Protein AF-A0A2E0L0W8-F1 (afdb_monomer_lite)

Foldseek 3Di:
DLLVVLLVLLVVLLQLLLVLQLFLLCLVPVDLASSVVVSCVLLVLQLVLQVVQLVVLCVVVVWDWDFAPDDDDRDQFSDDPSPRTDTDPPDDLVSLLCSLCRLVVVLLVLLLCLCCPQQNVVVLVVQCVVPDPVSNVVSVVSSVPGPCSVVSLSSNQSNSSRSRGDPVSNPSVVVVVVVVVVVLVVCVVVVVNPVCCCVVPVVVVVVVSVSSSVSSVVNSVSSVVSSVVSVVSLVVSCVVVVWGWDDDPRGTDTDHNVNVVVVVVVVVVVVVVVVVVVVVVVVPPDPDPVPDPDPDPPDPDDDDDDDDDDDDDDPDDDDDDDDDDDDPDDDDDDDDPDDDDDDDDDDDDDDDDDDDDDDDDDDDDDDDDDDDDDDDDDDDDDDDDDDDPDDDDDDDDDD

pLDDT: mean 73.5, std 17.94, range [35.69, 95.56]

Secondary structure (DSSP, 8-state):
-HHHHHHHHHHHHHHHHHHHHHHHHHHHH--HHHHHHHHHHHHHHHHHHHHHHHHHHHHHTT--EEE--PPPPPPSB------SEEEPTT--HHHHHHHHHHHHHHHHHHHHHIIIIIS-HHHHHHHHTT--HHHHHHHHHHHHHSTTHHHHHHHHHHHHHHSPPPTTTTHHHHHHHHHHHHHHHHHHHTT-HHHHHIIIIIHHHHHHHHHHHHHHHHHHHHHHHHHHHHHHHHHHHHHHH--EEEEETTEEEEE-HHHHHHHHHHHHHHHHHHHHHHHHHHHTS---GGGS----PPPTT------------PPPPPPPP---------PPPP--------------PPPP-PPPP------------------------------------------

Structure (mmCIF, N/CA/C/O backbone):
data_AF-A0A2E0L0W8-F1
#
_entry.id   AF-A0A2E0L0W8-F1
#
loop_
_atom_site.group_PDB
_atom_site.id
_atom_site.type_symbol
_atom_site.label_atom_id
_atom_site.label_alt_id
_atom_site.label_comp_id
_atom_site.label_asym_id
_atom_site.label_entity_id
_atom_site.label_seq_id
_atom_site.pdbx_PDB_ins_code
_atom_site.Cartn_x
_atom_site.Cartn_y
_atom_site.Cartn_z
_atom_site.occupancy
_atom_site.B_iso_or_equiv
_atom_site.auth_seq_id
_atom_site.auth_comp_id
_atom_site.auth_asym_id
_atom_site.auth_atom_id
_atom_site.pdbx_PDB_model_num
ATOM 1 N N . MET A 1 1 ? -4.298 -7.261 -17.933 1.00 74.00 1 MET A N 1
ATOM 2 C CA . MET A 1 1 ? -5.617 -7.454 -17.288 1.00 74.00 1 MET A CA 1
ATOM 3 C C . MET A 1 1 ? -5.470 -7.861 -15.824 1.00 74.00 1 MET A C 1
ATOM 5 O O . MET A 1 1 ? -5.896 -7.091 -14.978 1.00 74.00 1 MET A O 1
ATOM 9 N N . LEU A 1 2 ? -4.801 -8.979 -15.508 1.00 85.62 2 LEU A N 1
ATOM 10 C CA . LEU A 1 2 ? -4.651 -9.480 -14.129 1.00 85.62 2 LEU A CA 1
ATOM 11 C C . LEU A 1 2 ? -4.026 -8.459 -13.157 1.00 85.62 2 LEU A C 1
ATOM 13 O O . LEU A 1 2 ? -4.638 -8.133 -12.148 1.00 85.62 2 LEU A O 1
ATOM 17 N N . VAL A 1 3 ? -2.862 -7.891 -13.491 1.00 84.25 3 VAL A N 1
ATOM 18 C CA . VAL A 1 3 ? -2.170 -6.899 -12.637 1.00 84.25 3 VAL A CA 1
ATOM 19 C C . VAL A 1 3 ? -3.021 -5.651 -12.382 1.00 84.25 3 VAL A C 1
ATOM 21 O O . VAL A 1 3 ? -3.046 -5.145 -11.267 1.00 84.25 3 VAL A O 1
ATOM 24 N N . GLY A 1 4 ? -3.761 -5.178 -13.390 1.00 83.94 4 GLY A N 1
ATOM 25 C CA . GLY A 1 4 ? -4.666 -4.036 -13.232 1.00 83.94 4 GLY A CA 1
ATOM 26 C C . GLY A 1 4 ? -5.819 -4.336 -12.272 1.00 83.94 4 GLY A C 1
ATOM 27 O O . GLY A 1 4 ? -6.148 -3.501 -11.439 1.00 83.94 4 GLY A O 1
ATOM 28 N N . GLY A 1 5 ? -6.384 -5.547 -12.340 1.00 87.06 5 GLY A N 1
ATOM 29 C CA . GLY A 1 5 ? -7.392 -6.007 -11.382 1.00 87.06 5 GLY A CA 1
ATOM 30 C C . GLY A 1 5 ? -6.843 -6.114 -9.957 1.00 87.06 5 GLY A C 1
ATOM 31 O O . GLY A 1 5 ? -7.474 -5.614 -9.030 1.00 87.06 5 GLY A O 1
ATOM 32 N N . LEU A 1 6 ? -5.644 -6.688 -9.791 1.00 88.00 6 LEU A N 1
ATOM 33 C CA . LEU A 1 6 ? -4.958 -6.746 -8.493 1.00 88.00 6 LEU A CA 1
ATOM 34 C C . LEU A 1 6 ? -4.696 -5.348 -7.930 1.00 88.00 6 LEU A C 1
ATOM 36 O O . LEU A 1 6 ? -4.941 -5.122 -6.755 1.00 88.00 6 LEU A O 1
ATOM 40 N N . PHE A 1 7 ? -4.258 -4.404 -8.762 1.00 86.81 7 PHE A N 1
ATOM 41 C CA . PHE A 1 7 ? -4.004 -3.029 -8.335 1.00 86.81 7 PHE A CA 1
ATOM 42 C C . PHE A 1 7 ? -5.275 -2.330 -7.829 1.00 86.81 7 PHE A C 1
ATOM 44 O O . PHE A 1 7 ? -5.246 -1.656 -6.802 1.00 86.81 7 PHE A O 1
ATOM 51 N N . VAL A 1 8 ? -6.408 -2.511 -8.517 1.00 87.75 8 VAL A N 1
ATOM 52 C CA . VAL A 1 8 ? -7.703 -1.965 -8.069 1.00 87.75 8 VAL A CA 1
ATOM 53 C C . VAL A 1 8 ? -8.144 -2.604 -6.754 1.00 87.75 8 VAL A C 1
ATOM 55 O O . VAL A 1 8 ? -8.598 -1.895 -5.858 1.00 87.75 8 VAL A O 1
ATOM 58 N N . LEU A 1 9 ? -7.989 -3.925 -6.625 1.00 89.19 9 LEU A N 1
ATOM 59 C CA . LEU A 1 9 ? -8.314 -4.644 -5.395 1.00 89.19 9 LEU A CA 1
ATOM 60 C C . LEU A 1 9 ? -7.460 -4.160 -4.219 1.00 89.19 9 LEU A C 1
ATOM 62 O O . LEU A 1 9 ? -8.000 -3.876 -3.155 1.00 89.19 9 LEU A O 1
ATOM 66 N N . LEU A 1 10 ? -6.152 -4.024 -4.432 1.00 88.12 10 LEU A N 1
ATOM 67 C CA . LEU A 1 10 ? -5.211 -3.533 -3.432 1.00 88.12 10 LEU A CA 1
ATOM 68 C C . LEU A 1 10 ? -5.619 -2.129 -2.967 1.00 88.12 10 LEU A C 1
ATOM 70 O O . LEU A 1 10 ? -5.811 -1.908 -1.780 1.00 88.12 10 LEU A O 1
ATOM 74 N N . ARG A 1 11 ? -5.897 -1.212 -3.899 1.00 86.62 11 ARG A N 1
ATOM 75 C CA . ARG A 1 11 ? -6.363 0.146 -3.576 1.00 86.62 11 ARG A CA 1
ATOM 76 C C . ARG A 1 11 ? -7.662 0.157 -2.760 1.00 86.62 11 ARG A C 1
ATOM 78 O O . ARG A 1 11 ? -7.851 1.001 -1.887 1.00 86.62 11 ARG A O 1
ATOM 85 N N . GLN A 1 12 ? -8.593 -0.747 -3.062 1.00 87.88 12 GLN A N 1
ATOM 86 C CA . GLN A 1 12 ? -9.833 -0.860 -2.294 1.00 87.88 12 GLN A CA 1
ATOM 87 C C . GLN A 1 12 ? -9.560 -1.337 -0.862 1.00 87.88 12 GLN A C 1
ATOM 89 O O . GLN A 1 12 ? -10.190 -0.846 0.078 1.00 87.88 12 GLN A O 1
ATOM 94 N N . LEU A 1 13 ? -8.629 -2.279 -0.715 1.00 87.62 13 LEU A N 1
ATOM 95 C CA . LEU A 1 13 ? -8.228 -2.853 0.561 1.00 87.62 13 LEU A CA 1
ATOM 96 C C . LEU A 1 13 ? -7.480 -1.834 1.427 1.00 87.62 13 LEU A C 1
ATOM 98 O O . LEU A 1 13 ? -7.837 -1.668 2.587 1.00 87.62 13 LEU A O 1
ATOM 102 N N . GLU A 1 14 ? -6.550 -1.085 0.834 1.00 87.69 14 GLU A N 1
ATOM 103 C CA . GLU A 1 14 ? -5.852 0.060 1.433 1.00 87.69 14 GLU A CA 1
ATOM 104 C C . GLU A 1 14 ? -6.860 1.067 2.016 1.00 87.69 14 GLU A C 1
ATOM 106 O O . GLU A 1 14 ? -6.794 1.433 3.189 1.00 87.69 14 GLU A O 1
ATOM 111 N N . HIS A 1 15 ? -7.877 1.457 1.235 1.00 85.00 15 HIS A N 1
ATOM 112 C CA . HIS A 1 15 ? -8.893 2.401 1.706 1.00 85.00 15 HIS A CA 1
ATOM 113 C C . HIS A 1 15 ? -9.702 1.857 2.894 1.00 85.00 15 HIS A C 1
ATOM 115 O O . HIS A 1 15 ? -9.978 2.588 3.846 1.00 85.00 15 HIS A O 1
ATOM 121 N N . TRP A 1 16 ? -10.081 0.577 2.868 1.00 86.19 16 TRP A N 1
ATOM 122 C CA . TRP A 1 16 ? -10.769 -0.062 3.996 1.00 86.19 16 TRP A CA 1
ATOM 123 C C . TRP A 1 16 ? -9.882 -0.149 5.233 1.00 86.19 16 TRP A C 1
ATOM 125 O O . TRP A 1 16 ? -10.325 0.131 6.344 1.00 86.19 16 TRP A O 1
ATOM 135 N N . LEU A 1 17 ? -8.621 -0.505 5.046 1.00 87.31 17 LEU A N 1
ATOM 136 C CA . LEU A 1 17 ? -7.638 -0.647 6.103 1.00 87.31 17 LEU A CA 1
ATOM 137 C C . LEU A 1 17 ? -7.397 0.689 6.803 1.00 87.31 17 LEU A C 1
ATOM 139 O O . LEU A 1 17 ? -7.498 0.749 8.029 1.00 87.31 17 LEU A O 1
ATOM 143 N N . HIS A 1 18 ? -7.173 1.775 6.060 1.00 87.62 18 HIS A N 1
ATOM 144 C CA . HIS A 1 18 ? -7.014 3.100 6.658 1.00 87.62 18 HIS A CA 1
ATOM 145 C C . HIS A 1 18 ? -8.255 3.519 7.445 1.00 87.62 18 HIS A C 1
ATOM 147 O O . HIS A 1 18 ? -8.127 4.025 8.561 1.00 87.62 18 HIS A O 1
ATOM 153 N N . GLN A 1 19 ? -9.457 3.234 6.932 1.00 85.75 19 GLN A N 1
ATOM 154 C CA . GLN A 1 19 ? -10.695 3.454 7.678 1.00 85.75 19 GLN A CA 1
ATOM 155 C C . GLN A 1 19 ? -10.716 2.660 8.994 1.00 85.75 19 GLN A C 1
ATOM 157 O O . GLN A 1 19 ? -10.996 3.231 10.048 1.00 85.75 19 GLN A O 1
ATOM 162 N N . HIS A 1 20 ? -10.398 1.366 8.967 1.00 87.69 20 HIS A N 1
ATOM 163 C CA . HIS A 1 20 ? -10.379 0.536 10.173 1.00 87.69 20 HIS A CA 1
ATOM 164 C C . HIS A 1 20 ? -9.334 1.008 11.191 1.00 87.69 20 HIS A C 1
ATOM 166 O O . HIS A 1 20 ? -9.660 1.145 12.369 1.00 87.69 20 HIS A O 1
ATOM 172 N N . ILE A 1 21 ? -8.112 1.337 10.761 1.00 87.31 21 ILE A N 1
ATOM 173 C CA . ILE A 1 21 ? -7.077 1.867 11.663 1.00 87.31 21 ILE A CA 1
ATOM 174 C C . ILE A 1 21 ? -7.532 3.186 12.282 1.00 87.31 21 ILE A C 1
ATOM 176 O O . ILE A 1 21 ? -7.414 3.368 13.493 1.00 87.31 21 ILE A O 1
ATOM 180 N N . PHE A 1 22 ? -8.075 4.098 11.474 1.00 86.38 22 PHE A N 1
ATOM 181 C CA . PHE A 1 22 ? -8.499 5.406 11.956 1.00 86.38 22 PHE A CA 1
ATOM 182 C C . PHE A 1 22 ? -9.671 5.297 12.940 1.00 86.38 22 PHE A C 1
ATOM 184 O O . PHE A 1 22 ? -9.671 5.958 13.978 1.00 86.38 22 PHE A O 1
ATOM 191 N N . LYS A 1 23 ? -10.633 4.402 12.680 1.00 85.81 23 LYS A N 1
ATOM 192 C CA . LYS A 1 23 ? -11.693 4.075 13.642 1.00 85.81 23 LYS A CA 1
ATOM 193 C C . LYS A 1 23 ? -11.121 3.533 14.933 1.00 85.81 23 LYS A C 1
ATOM 195 O O . LYS A 1 23 ? -11.434 4.073 15.982 1.00 85.81 23 LYS A O 1
ATOM 200 N N . VAL A 1 24 ? -10.294 2.489 14.878 1.00 87.12 24 VAL A N 1
ATOM 201 C CA . VAL A 1 24 ? -9.717 1.880 16.083 1.00 87.12 24 VAL A CA 1
ATOM 202 C C . VAL A 1 24 ? -8.944 2.931 16.883 1.00 87.12 24 VAL A C 1
ATOM 204 O O . VAL A 1 24 ? -9.160 3.058 18.087 1.00 87.12 24 VAL A O 1
ATOM 207 N N . GLY A 1 25 ? -8.131 3.755 16.218 1.00 85.69 25 GLY A N 1
ATOM 208 C CA . GLY A 1 25 ? -7.411 4.859 16.852 1.00 85.69 25 GLY A CA 1
ATOM 209 C C . GLY A 1 25 ? -8.342 5.876 17.520 1.00 85.69 25 GLY A C 1
ATOM 210 O O . GLY A 1 25 ? -8.100 6.271 18.664 1.00 85.69 25 GLY A O 1
ATOM 211 N N . TRP A 1 26 ? -9.450 6.240 16.871 1.00 86.75 26 TRP A N 1
ATOM 212 C CA . TRP A 1 26 ? -10.446 7.136 17.457 1.00 86.75 26 TRP A CA 1
ATOM 213 C C . TRP A 1 26 ? -11.231 6.486 18.600 1.00 86.75 26 TRP A C 1
ATOM 215 O O . TRP A 1 26 ? -11.469 7.127 19.621 1.00 86.75 26 TRP A O 1
ATOM 225 N N . LEU A 1 27 ? -11.605 5.209 18.492 1.00 85.06 27 LEU A N 1
ATOM 226 C CA . LEU A 1 27 ? -12.305 4.492 19.560 1.00 85.06 27 LEU A CA 1
ATOM 227 C C . LEU A 1 27 ? -11.446 4.393 20.829 1.00 85.06 27 LEU A C 1
ATOM 229 O O . LEU A 1 27 ? -12.002 4.432 21.926 1.00 85.06 27 LEU A O 1
ATOM 233 N N . VAL A 1 28 ? -10.121 4.292 20.680 1.00 85.88 28 VAL A N 1
ATOM 234 C CA . VAL A 1 28 ? -9.168 4.244 21.798 1.00 85.88 28 VAL A CA 1
ATOM 235 C C . VAL A 1 28 ? -8.906 5.633 22.385 1.00 85.88 28 VAL A C 1
ATOM 237 O O . VAL A 1 28 ? -8.895 5.784 23.602 1.00 85.88 28 VAL A O 1
ATOM 240 N N . THR A 1 29 ? -8.693 6.653 21.548 1.00 86.50 29 THR A N 1
ATOM 241 C CA . THR A 1 29 ? -8.237 7.977 22.017 1.00 86.50 29 THR A CA 1
ATOM 242 C C . THR A 1 29 ? -9.359 8.985 22.253 1.00 86.50 29 THR A C 1
ATOM 244 O O . THR A 1 29 ? -9.174 9.927 23.019 1.00 86.50 29 THR A O 1
ATOM 247 N N . LYS A 1 30 ? -10.504 8.827 21.576 1.00 83.44 30 LYS A N 1
ATOM 248 C CA . LYS A 1 30 ? -11.637 9.772 21.540 1.00 83.44 30 LYS A CA 1
ATOM 249 C C . LYS A 1 30 ? -11.269 11.195 21.092 1.00 83.44 30 LYS A C 1
ATOM 251 O O . LYS A 1 30 ? -12.061 12.115 21.265 1.00 83.44 30 LYS A O 1
ATOM 256 N N . SER A 1 31 ? -10.097 11.377 20.481 1.00 83.81 31 SER A N 1
ATOM 257 C CA . SER A 1 31 ? -9.585 12.663 20.002 1.00 83.81 31 SER A CA 1
ATOM 258 C C . SER A 1 31 ? -9.045 12.523 18.583 1.00 83.81 31 SER A C 1
ATOM 260 O O . SER A 1 31 ? -8.205 11.662 18.309 1.00 83.81 31 SER A O 1
ATOM 262 N N . PHE A 1 32 ? -9.495 13.389 17.673 1.00 81.38 32 PHE A N 1
ATOM 263 C CA . PHE A 1 32 ? -9.039 13.395 16.278 1.00 81.38 32 PHE A CA 1
ATOM 264 C C . PHE A 1 32 ? -7.547 13.719 16.149 1.00 81.38 32 PHE A C 1
ATOM 266 O O . PHE A 1 32 ? -6.849 13.105 15.341 1.00 81.38 32 PHE A O 1
ATOM 273 N N . GLN A 1 33 ? -7.030 14.629 16.979 1.00 84.62 33 GLN A N 1
ATOM 274 C CA . GLN A 1 33 ? -5.621 15.018 16.947 1.00 84.62 33 GLN A CA 1
ATOM 275 C C . GLN A 1 33 ? -4.719 13.859 17.384 1.00 84.62 33 GLN A C 1
ATOM 277 O O . GLN A 1 33 ? -3.789 13.491 16.670 1.00 84.62 33 GLN A O 1
ATOM 282 N N . THR A 1 34 ? -5.038 13.213 18.510 1.00 85.56 34 THR A N 1
ATOM 283 C CA . THR A 1 34 ? -4.267 12.067 19.013 1.00 85.56 34 THR A CA 1
ATOM 284 C C . THR A 1 34 ? -4.365 10.867 18.072 1.00 85.56 34 THR A C 1
ATOM 286 O O . THR A 1 34 ? -3.358 10.208 17.824 1.00 85.56 34 THR A O 1
ATOM 289 N N . THR A 1 35 ? -5.545 10.618 17.491 1.00 88.31 35 THR A N 1
ATOM 290 C CA . THR A 1 35 ? -5.732 9.576 16.466 1.00 88.31 35 THR A CA 1
ATOM 291 C C . THR A 1 35 ? -4.830 9.823 15.265 1.00 88.31 35 THR A C 1
ATOM 293 O O . THR A 1 35 ? -4.150 8.907 14.813 1.00 88.31 35 THR A O 1
ATOM 296 N N . THR A 1 36 ? -4.782 11.065 14.777 1.00 86.31 36 THR A N 1
ATOM 297 C CA . THR A 1 36 ? -3.946 11.439 13.632 1.00 86.31 36 THR A CA 1
ATOM 298 C C . THR A 1 36 ? -2.463 11.244 13.952 1.00 86.31 36 THR A C 1
ATOM 300 O O . THR A 1 36 ? -1.747 10.627 13.169 1.00 86.31 36 THR A O 1
ATOM 303 N N . ILE A 1 37 ? -1.998 11.688 15.123 1.00 87.44 37 ILE A N 1
ATOM 304 C CA . ILE A 1 37 ? -0.598 11.509 15.542 1.00 87.44 37 ILE A CA 1
ATOM 305 C C . ILE A 1 37 ? -0.238 10.021 15.627 1.00 87.44 37 ILE A C 1
ATOM 307 O O . ILE A 1 37 ? 0.800 9.611 15.105 1.00 87.44 37 ILE A O 1
ATOM 311 N N . LEU A 1 38 ? -1.094 9.199 16.241 1.00 88.56 38 LEU A N 1
ATOM 312 C CA . LEU A 1 38 ? -0.868 7.758 16.353 1.00 88.56 38 LEU A CA 1
ATOM 313 C C . LEU A 1 38 ? -0.834 7.090 14.974 1.00 88.56 38 LEU A C 1
ATOM 315 O O . LEU A 1 38 ? 0.038 6.269 14.707 1.00 88.56 38 LEU A O 1
ATOM 319 N N . TYR A 1 39 ? -1.746 7.488 14.091 1.00 88.12 39 TYR A N 1
ATOM 320 C CA . TYR A 1 39 ? -1.822 7.011 12.717 1.00 88.12 39 TYR A CA 1
ATOM 321 C C . TYR A 1 39 ? -0.544 7.329 11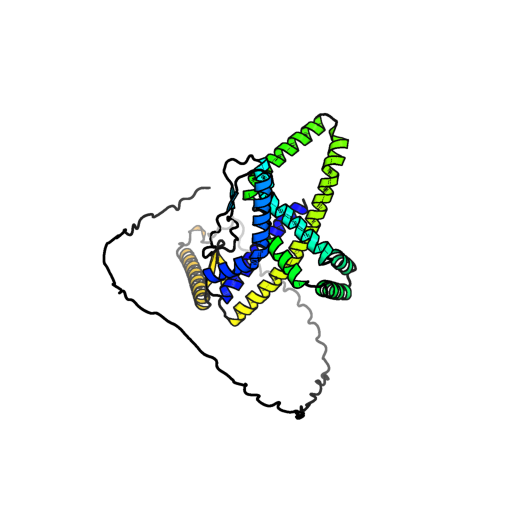.925 1.00 88.12 39 TYR A C 1
ATOM 323 O O . TYR A 1 39 ? 0.056 6.428 11.344 1.00 88.12 39 TYR A O 1
ATOM 331 N N . TYR A 1 40 ? -0.056 8.573 11.970 1.00 87.94 40 TYR A N 1
ATOM 332 C CA . TYR A 1 40 ? 1.206 8.947 11.319 1.00 87.94 40 TYR A CA 1
ATOM 333 C C . TYR A 1 40 ? 2.419 8.258 11.951 1.00 87.94 40 TYR A C 1
ATOM 335 O O . TYR A 1 40 ? 3.322 7.844 11.233 1.00 87.94 40 TYR A O 1
ATOM 343 N N . THR A 1 41 ? 2.435 8.090 13.275 1.00 90.69 41 THR A N 1
ATOM 344 C CA . THR A 1 41 ? 3.519 7.386 13.982 1.00 90.69 41 THR A CA 1
A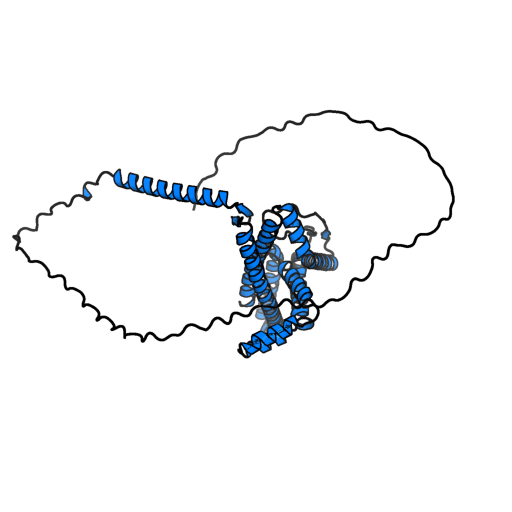TOM 345 C C . THR A 1 41 ? 3.579 5.914 13.578 1.00 90.69 41 THR A C 1
ATOM 347 O O . THR A 1 41 ? 4.660 5.371 13.360 1.00 90.69 41 THR A O 1
ATOM 350 N N . PHE A 1 42 ? 2.419 5.276 13.428 1.00 91.50 42 PHE A N 1
ATOM 351 C CA . PHE A 1 42 ? 2.309 3.893 12.980 1.00 91.50 42 PHE A CA 1
ATOM 352 C C . PHE A 1 42 ? 2.777 3.720 11.525 1.00 91.50 42 PHE A C 1
ATOM 354 O O . PHE A 1 42 ? 3.466 2.760 11.206 1.00 91.50 42 PHE A O 1
ATOM 361 N N . PHE A 1 43 ? 2.466 4.661 10.630 1.00 91.75 43 PHE A N 1
ATOM 362 C CA . PHE A 1 43 ? 2.914 4.603 9.231 1.00 91.75 43 PHE A CA 1
ATOM 363 C C . PHE A 1 43 ? 4.285 5.244 8.976 1.00 91.75 43 PHE A C 1
ATOM 365 O O . PHE A 1 43 ? 4.754 5.256 7.837 1.00 91.75 43 PHE A O 1
ATOM 372 N N . LEU A 1 44 ? 4.967 5.727 10.019 1.00 90.94 44 LEU A N 1
ATOM 373 C CA . LEU A 1 44 ? 6.226 6.466 9.912 1.00 90.94 44 LEU A CA 1
ATOM 374 C C . LEU A 1 44 ? 7.313 5.739 9.103 1.00 90.94 44 LEU A C 1
ATOM 376 O O . LEU A 1 44 ? 7.920 6.394 8.254 1.00 90.94 44 LEU A O 1
ATOM 380 N N . PRO A 1 45 ? 7.558 4.422 9.273 1.00 92.56 45 PRO A N 1
ATOM 381 C CA . PRO A 1 45 ? 8.583 3.727 8.491 1.00 92.56 45 PRO A CA 1
ATOM 382 C C . PRO A 1 45 ? 8.318 3.798 6.981 1.00 92.56 45 PRO A C 1
ATOM 384 O O . PRO A 1 45 ? 9.231 4.045 6.191 1.00 92.56 45 PRO A O 1
ATOM 387 N N . GLY A 1 46 ? 7.053 3.630 6.588 1.00 91.69 46 GLY A N 1
ATOM 388 C CA . GLY A 1 46 ? 6.621 3.706 5.197 1.00 91.69 46 GLY A CA 1
ATOM 389 C C . GLY A 1 46 ? 6.660 5.134 4.647 1.00 91.69 46 GLY A C 1
ATOM 390 O O . GLY A 1 46 ? 7.160 5.351 3.543 1.00 91.69 46 GLY A O 1
ATOM 391 N N . VAL A 1 47 ? 6.199 6.115 5.433 1.00 89.94 47 VAL A N 1
ATOM 392 C CA . VAL A 1 47 ? 6.243 7.550 5.087 1.00 89.94 47 VAL A CA 1
ATOM 393 C C . VAL A 1 47 ? 7.680 8.005 4.846 1.00 89.94 47 VAL A C 1
ATOM 395 O O . VAL A 1 47 ? 7.967 8.648 3.838 1.00 89.94 47 VAL A O 1
ATOM 398 N N . PHE A 1 48 ? 8.597 7.640 5.744 1.00 90.12 48 PHE A N 1
ATOM 399 C CA . PHE A 1 48 ? 10.008 7.991 5.625 1.00 90.12 48 PHE A CA 1
ATOM 400 C C . PHE A 1 48 ? 10.611 7.447 4.329 1.00 90.12 48 PHE A C 1
ATOM 402 O O . PHE A 1 48 ? 11.259 8.179 3.583 1.00 90.12 48 PHE A O 1
ATOM 409 N N . LEU A 1 49 ? 10.362 6.169 4.031 1.00 92.19 49 LEU A N 1
ATOM 410 C CA . LEU A 1 49 ? 10.889 5.544 2.825 1.00 92.19 49 LEU A CA 1
ATOM 411 C C . LEU A 1 49 ? 10.273 6.153 1.552 1.00 92.19 49 LEU A C 1
ATOM 413 O O . LEU A 1 49 ? 10.966 6.273 0.537 1.00 92.19 49 LEU A O 1
ATOM 417 N N . HIS A 1 50 ? 8.993 6.544 1.599 1.00 90.69 50 HIS A N 1
ATOM 418 C CA . HIS A 1 50 ? 8.301 7.201 0.488 1.00 90.69 50 HIS A CA 1
ATOM 419 C C . HIS A 1 50 ? 8.981 8.524 0.151 1.00 90.69 50 HIS A C 1
ATOM 421 O O . HIS A 1 50 ? 9.397 8.743 -0.989 1.00 90.69 50 HIS A O 1
ATOM 427 N N . GLU A 1 51 ? 9.159 9.371 1.162 1.00 88.44 51 GLU A N 1
ATOM 428 C CA . GLU A 1 51 ? 9.763 10.687 0.995 1.00 88.44 51 GLU A CA 1
ATOM 429 C C . GLU A 1 51 ? 11.233 10.594 0.578 1.00 88.44 51 GLU A C 1
ATOM 431 O O . GLU A 1 51 ? 11.681 11.305 -0.319 1.00 88.44 51 GLU A O 1
ATOM 436 N N . LEU A 1 52 ? 11.976 9.641 1.149 1.00 90.12 52 LEU A N 1
ATOM 437 C CA . LEU A 1 52 ? 13.358 9.380 0.759 1.00 90.12 52 LEU A CA 1
ATOM 438 C C . LEU A 1 52 ? 13.463 8.976 -0.717 1.00 90.12 52 LEU A C 1
ATOM 440 O O . LEU A 1 52 ? 14.330 9.477 -1.429 1.00 90.12 52 LEU A O 1
ATOM 444 N N . SER A 1 53 ? 12.574 8.097 -1.188 1.00 91.25 53 SER A N 1
ATOM 445 C CA . SER A 1 53 ? 12.548 7.657 -2.590 1.00 91.25 53 SER A CA 1
ATOM 446 C C . SER A 1 53 ? 12.247 8.817 -3.533 1.00 91.25 53 SER A C 1
ATOM 448 O O . SER A 1 53 ? 12.905 8.978 -4.563 1.00 91.25 53 SER A O 1
ATOM 450 N N . PHE A 1 54 ? 11.270 9.642 -3.159 1.00 86.81 54 PHE A N 1
ATOM 451 C CA . PHE A 1 54 ? 10.869 10.816 -3.918 1.00 86.81 54 PHE A CA 1
ATOM 452 C C . PHE A 1 54 ? 12.008 11.837 -4.010 1.00 86.81 54 PHE A C 1
ATOM 454 O O . PHE A 1 54 ? 12.401 12.239 -5.108 1.00 86.81 54 PHE A O 1
ATOM 461 N N . TRP A 1 55 ? 12.589 12.204 -2.865 1.00 86.69 55 TRP A N 1
ATOM 462 C CA . TRP A 1 55 ? 13.699 13.149 -2.773 1.00 86.69 55 TRP A CA 1
ATOM 463 C C . TRP A 1 55 ? 14.939 12.660 -3.526 1.00 86.69 55 TRP A C 1
ATOM 465 O O . TRP A 1 55 ? 15.556 13.428 -4.263 1.00 86.69 55 TRP A O 1
ATOM 475 N N . PHE A 1 56 ? 15.274 11.374 -3.407 1.00 90.81 56 PHE A N 1
ATOM 476 C CA . PHE A 1 56 ? 16.429 10.785 -4.080 1.00 90.81 56 PHE A CA 1
ATOM 477 C C . PHE A 1 56 ? 16.311 10.876 -5.607 1.00 90.81 56 PHE A C 1
ATOM 479 O O . PHE A 1 56 ? 17.239 11.330 -6.281 1.00 90.81 56 PHE A O 1
ATOM 486 N N . VAL A 1 57 ? 15.153 10.512 -6.168 1.00 90.69 57 VAL A N 1
ATOM 487 C CA . VAL A 1 57 ? 14.934 10.580 -7.622 1.00 90.69 57 VAL A CA 1
ATOM 488 C C . VAL A 1 57 ? 14.803 12.023 -8.108 1.00 90.69 57 VAL A C 1
ATOM 490 O O . VAL A 1 57 ? 15.334 12.352 -9.172 1.00 90.69 57 VAL A O 1
ATOM 493 N N . ALA A 1 58 ? 14.179 12.911 -7.329 1.00 87.38 58 ALA A N 1
ATOM 494 C CA . ALA A 1 58 ? 14.156 14.341 -7.632 1.00 87.38 58 ALA A CA 1
ATOM 495 C C . ALA A 1 58 ? 15.577 14.931 -7.682 1.00 87.38 58 ALA A C 1
ATOM 497 O O . ALA A 1 58 ? 15.906 15.650 -8.628 1.00 87.38 58 ALA A O 1
ATOM 498 N N . GLY A 1 59 ? 16.439 14.554 -6.731 1.00 87.50 59 GLY A N 1
ATOM 499 C CA . GLY A 1 59 ? 17.845 14.950 -6.680 1.00 87.50 59 GLY A CA 1
ATOM 500 C C . GLY A 1 59 ? 18.647 14.473 -7.893 1.00 87.50 59 GLY A C 1
ATOM 501 O O . GLY A 1 59 ? 19.314 15.282 -8.536 1.00 87.50 59 GLY A O 1
ATOM 502 N N . ILE A 1 60 ? 18.524 13.194 -8.276 1.00 91.50 60 ILE A N 1
ATOM 503 C CA . ILE A 1 60 ? 19.185 12.640 -9.477 1.00 91.50 60 ILE A CA 1
ATOM 504 C C . ILE A 1 60 ? 18.757 13.384 -10.749 1.00 91.50 60 ILE A C 1
ATOM 506 O O . ILE A 1 60 ? 19.567 13.617 -11.646 1.00 91.50 60 ILE A O 1
ATOM 510 N N . LEU A 1 61 ? 17.486 13.777 -10.835 1.00 88.12 61 LEU A N 1
ATOM 511 C CA . LEU A 1 61 ? 16.936 14.492 -11.987 1.00 88.12 61 LEU A CA 1
ATOM 512 C C . LEU A 1 61 ? 17.128 16.014 -11.921 1.00 88.12 61 LEU A C 1
ATOM 514 O O . LEU A 1 61 ? 16.641 16.724 -12.810 1.00 88.12 61 LEU A O 1
ATOM 518 N N . ASN A 1 62 ? 17.840 16.503 -10.900 1.00 86.06 62 ASN A N 1
ATOM 519 C CA . ASN A 1 62 ? 18.097 17.915 -10.635 1.00 86.06 62 ASN A CA 1
ATOM 520 C C . ASN A 1 62 ? 16.806 18.758 -10.582 1.00 86.06 62 ASN A C 1
ATOM 522 O O . ASN A 1 62 ? 16.733 19.865 -11.121 1.00 86.06 62 ASN A O 1
ATOM 526 N N . VAL A 1 63 ? 15.752 18.200 -9.983 1.00 83.44 63 VAL A N 1
ATOM 527 C CA . VAL A 1 63 ? 14.481 18.887 -9.732 1.00 83.44 63 VAL A CA 1
ATOM 528 C C . VAL A 1 63 ? 14.471 19.343 -8.279 1.00 83.44 63 VAL A C 1
ATOM 530 O O . VAL A 1 63 ? 14.661 18.543 -7.367 1.00 83.44 63 VAL A O 1
ATOM 533 N N . HIS A 1 64 ? 14.254 20.640 -8.060 1.00 75.25 64 HIS A N 1
ATOM 534 C CA . HIS A 1 64 ? 14.218 21.208 -6.717 1.00 75.25 64 HIS A CA 1
ATOM 535 C C . HIS A 1 64 ? 12.964 20.725 -5.979 1.00 75.25 64 HIS A C 1
ATOM 537 O O . HIS A 1 64 ? 11.851 21.160 -6.271 1.00 75.25 64 HIS A O 1
ATOM 543 N N . ALA A 1 65 ? 13.171 19.831 -5.018 1.00 71.06 65 ALA A N 1
ATOM 544 C CA . ALA A 1 65 ? 12.180 19.388 -4.050 1.00 71.06 65 ALA A CA 1
ATOM 545 C C . ALA A 1 65 ? 12.310 20.251 -2.788 1.00 71.06 65 ALA A C 1
ATOM 547 O O . ALA A 1 65 ? 13.354 20.230 -2.132 1.00 71.06 65 ALA A O 1
ATOM 548 N N . LYS A 1 66 ? 11.278 21.028 -2.444 1.00 66.50 66 LYS A N 1
ATOM 549 C CA . LYS A 1 66 ? 11.231 21.711 -1.144 1.00 66.50 66 LYS A CA 1
ATOM 550 C C . LYS A 1 66 ? 10.560 20.783 -0.143 1.00 66.50 66 LYS A C 1
ATOM 552 O O . LYS A 1 66 ? 9.402 20.431 -0.338 1.00 66.50 66 LYS A O 1
ATOM 557 N N . SER A 1 67 ? 11.282 20.400 0.908 1.00 62.78 67 SER A N 1
ATOM 558 C CA . SER A 1 67 ? 10.689 19.680 2.036 1.00 62.78 67 SER A CA 1
ATOM 559 C C . SER A 1 67 ? 10.063 20.687 2.994 1.00 62.78 67 SER A C 1
ATOM 561 O O . SER A 1 67 ? 10.747 21.580 3.494 1.00 62.78 67 SER A O 1
ATOM 563 N N . SER A 1 68 ? 8.761 20.557 3.214 1.00 59.50 68 SER A N 1
ATOM 564 C CA . SER A 1 68 ? 8.028 21.227 4.279 1.00 59.50 68 SER A CA 1
ATOM 565 C C . SER A 1 68 ? 7.622 20.161 5.291 1.00 59.50 68 SER A C 1
ATOM 567 O O . SER A 1 68 ? 6.710 19.368 5.058 1.00 59.50 68 SER A O 1
ATOM 569 N N . ILE A 1 69 ? 8.330 20.108 6.421 1.00 60.47 69 ILE A N 1
ATOM 570 C CA . ILE A 1 69 ? 7.954 19.258 7.555 1.00 60.47 69 ILE A CA 1
ATOM 571 C C . ILE A 1 69 ? 6.829 19.988 8.292 1.00 60.47 69 ILE A C 1
ATOM 573 O O . ILE A 1 69 ? 7.064 20.713 9.257 1.00 60.47 69 ILE A O 1
ATOM 577 N N . GLN A 1 70 ? 5.601 19.857 7.793 1.00 63.56 70 GLN A N 1
ATOM 578 C CA . GLN A 1 70 ? 4.418 20.375 8.472 1.00 63.56 70 GLN A CA 1
ATOM 579 C C . GLN A 1 70 ? 3.790 19.259 9.302 1.00 63.56 70 GLN A C 1
ATOM 581 O O . GLN A 1 70 ? 3.453 18.202 8.775 1.00 63.56 70 GLN A O 1
ATOM 586 N N . TRP A 1 71 ? 3.643 19.468 10.610 1.00 62.25 71 TRP A N 1
ATOM 587 C CA . TRP A 1 71 ? 2.973 18.491 11.466 1.00 62.25 71 TRP A CA 1
ATOM 588 C C . TRP A 1 71 ? 1.528 18.271 10.995 1.00 62.25 71 TRP A C 1
ATOM 590 O O . TRP A 1 71 ? 0.844 19.246 10.678 1.00 62.25 71 TRP A O 1
ATOM 600 N N . PRO A 1 72 ? 1.053 17.015 10.931 1.00 65.75 72 PRO A N 1
ATOM 601 C CA . PRO A 1 72 ? -0.280 16.726 10.431 1.00 65.75 72 PRO A CA 1
ATOM 602 C C . PRO A 1 72 ? -1.344 17.320 11.362 1.00 65.75 72 PRO A C 1
ATOM 604 O O . PRO A 1 72 ? -1.387 17.020 12.556 1.00 65.75 72 PRO A O 1
ATOM 607 N N . GLU A 1 73 ? -2.214 18.157 10.798 1.00 68.25 73 GLU A N 1
ATOM 608 C CA . GLU A 1 73 ? -3.396 18.692 11.480 1.00 68.25 73 GLU A CA 1
ATOM 609 C C . GLU A 1 73 ? -4.419 17.582 11.752 1.00 68.25 73 GLU A C 1
ATOM 611 O O . GLU A 1 73 ? -4.402 16.546 11.087 1.00 68.25 73 GLU A O 1
ATOM 616 N N . ALA A 1 74 ? -5.318 17.783 12.722 1.00 67.12 74 ALA A N 1
ATOM 617 C CA . ALA A 1 74 ? -6.355 16.806 13.048 1.00 67.12 74 ALA A CA 1
ATOM 618 C C . ALA A 1 74 ? -7.222 16.502 11.813 1.00 67.12 74 ALA A C 1
ATOM 620 O O . ALA A 1 74 ? -7.861 17.395 11.260 1.00 67.12 74 ALA A O 1
ATOM 621 N N . GLN A 1 75 ? -7.241 15.240 11.375 1.00 66.94 75 GLN A N 1
ATOM 622 C CA . GLN A 1 75 ? -7.970 14.839 10.170 1.00 66.94 75 GLN A CA 1
ATOM 623 C C . GLN A 1 75 ? -9.270 14.131 10.546 1.00 66.94 75 GLN A C 1
ATOM 625 O O . GLN A 1 75 ? -9.306 13.316 11.458 1.00 66.94 75 GLN A O 1
ATOM 630 N N . GLU A 1 76 ? -10.350 14.423 9.826 1.00 59.06 76 GLU A N 1
ATOM 631 C CA . GLU A 1 76 ? -11.612 13.669 9.920 1.00 59.06 76 GLU A CA 1
ATOM 632 C C . GLU A 1 76 ? -11.688 12.542 8.875 1.00 59.06 76 GLU A C 1
ATOM 634 O O . GLU A 1 76 ? -12.597 11.713 8.915 1.00 59.06 76 GLU A O 1
ATOM 639 N N . ILE A 1 77 ? -10.760 12.537 7.913 1.00 67.38 77 ILE A N 1
ATOM 640 C CA . ILE A 1 77 ? -10.716 11.631 6.763 1.00 67.38 77 ILE A CA 1
ATOM 641 C C . ILE A 1 77 ? -9.540 10.673 6.956 1.00 67.38 77 ILE A C 1
ATOM 643 O O . ILE A 1 77 ? -8.431 11.105 7.259 1.00 67.38 77 ILE A O 1
ATOM 647 N N . ALA A 1 78 ? -9.779 9.376 6.757 1.00 60.34 78 ALA A N 1
ATOM 648 C CA . ALA A 1 78 ? -8.758 8.334 6.845 1.00 60.34 78 ALA A CA 1
ATOM 649 C C . ALA A 1 78 ? -7.906 8.269 5.567 1.00 60.34 78 ALA A C 1
ATOM 651 O O . ALA A 1 78 ? -7.911 7.272 4.848 1.00 60.34 78 ALA A O 1
ATOM 652 N N . GLU A 1 79 ? -7.211 9.358 5.258 1.00 62.50 79 GLU A N 1
ATOM 653 C CA . GLU A 1 79 ? -6.290 9.439 4.130 1.00 62.50 79 GLU A CA 1
ATOM 654 C C . GLU A 1 79 ? -4.939 9.948 4.617 1.00 62.50 79 GLU A C 1
ATOM 656 O O . GLU A 1 79 ? -4.850 10.931 5.349 1.00 62.50 79 GLU A O 1
ATOM 661 N N . LEU A 1 80 ? -3.861 9.281 4.209 1.00 58.97 80 LEU A N 1
ATOM 662 C CA . LEU A 1 80 ? -2.521 9.744 4.528 1.00 58.97 80 LEU A CA 1
ATOM 663 C C . LEU A 1 80 ? -2.139 10.866 3.553 1.00 58.97 80 LEU A C 1
ATOM 665 O O . LEU A 1 80 ? -1.857 10.629 2.378 1.00 58.97 80 LEU A O 1
ATOM 669 N N . LYS A 1 81 ? -2.138 12.112 4.030 1.00 62.59 81 LYS A N 1
ATOM 670 C CA . LYS A 1 81 ? -1.617 13.241 3.252 1.00 62.59 81 LYS A CA 1
ATOM 671 C C . LYS A 1 81 ? -0.089 13.195 3.287 1.00 62.59 81 LYS A C 1
ATOM 673 O O . LYS A 1 81 ? 0.523 13.599 4.271 1.00 62.59 81 LYS A O 1
ATOM 678 N N . LEU A 1 82 ? 0.499 12.671 2.214 1.00 59.91 82 LEU A N 1
ATOM 679 C CA . LEU A 1 82 ? 1.944 12.599 1.955 1.00 59.91 82 LEU A CA 1
ATOM 680 C C . LEU A 1 82 ? 2.412 13.817 1.133 1.00 59.91 82 LEU A C 1
ATOM 682 O O . LEU A 1 82 ? 3.062 13.673 0.104 1.00 59.91 82 LEU A O 1
ATOM 686 N N . SER A 1 83 ? 2.015 15.028 1.528 1.00 58.78 83 SER A N 1
ATOM 687 C CA . SER A 1 83 ? 2.372 16.273 0.826 1.00 58.78 83 SER A CA 1
ATOM 688 C C . SER A 1 83 ? 3.532 17.004 1.505 1.00 58.78 83 SER A C 1
ATOM 690 O O . SER A 1 83 ? 3.495 18.223 1.641 1.00 58.78 83 SER A O 1
ATOM 692 N N . PHE A 1 84 ? 4.535 16.268 1.987 1.00 56.38 84 PHE A N 1
ATOM 693 C CA . PHE A 1 84 ? 5.681 16.868 2.677 1.00 56.38 84 PHE A CA 1
ATOM 694 C C . PHE A 1 84 ? 6.706 17.456 1.706 1.00 56.38 84 PHE A C 1
ATOM 696 O O . PHE A 1 84 ? 7.524 18.284 2.106 1.00 56.38 84 PHE A O 1
ATOM 703 N N . VAL A 1 85 ? 6.657 17.071 0.427 1.00 56.97 85 VAL A N 1
ATOM 704 C CA . VAL A 1 85 ? 7.494 17.658 -0.618 1.00 56.97 85 VAL A CA 1
ATOM 705 C C . VAL A 1 85 ? 6.649 18.225 -1.748 1.00 56.97 85 VAL A C 1
ATOM 707 O O . VAL A 1 85 ? 5.895 17.525 -2.422 1.00 56.97 85 VAL A O 1
ATOM 710 N N . GLU A 1 86 ? 6.826 19.522 -1.982 1.00 59.84 86 GLU A N 1
ATOM 711 C CA . GLU A 1 86 ? 6.263 20.219 -3.130 1.00 59.84 86 GLU A CA 1
ATOM 712 C C . GLU A 1 86 ? 7.271 20.219 -4.281 1.00 59.84 86 GLU A C 1
ATOM 714 O O . GLU A 1 86 ? 8.445 20.579 -4.116 1.00 59.84 86 GLU A O 1
ATOM 719 N N . LEU A 1 87 ? 6.807 19.823 -5.467 1.00 60.91 87 LEU A N 1
ATOM 720 C CA . LEU A 1 87 ? 7.612 19.867 -6.680 1.00 60.91 87 LEU A CA 1
ATOM 721 C C . LEU A 1 87 ? 7.498 21.243 -7.340 1.00 60.91 87 LEU A C 1
ATOM 723 O O . LEU A 1 87 ? 6.402 21.791 -7.482 1.00 60.91 87 LEU A O 1
ATOM 727 N N . SER A 1 88 ? 8.622 21.794 -7.797 1.00 57.16 88 SER A N 1
ATOM 728 C CA . SER A 1 88 ? 8.598 23.003 -8.617 1.00 57.16 88 SER A CA 1
ATOM 729 C C . SER A 1 88 ? 7.872 22.750 -9.949 1.00 57.16 88 SER A C 1
ATOM 731 O O . SER A 1 88 ? 7.969 21.674 -10.545 1.00 57.16 88 SER A O 1
ATOM 733 N N . ARG A 1 89 ? 7.138 23.760 -10.440 1.00 59.03 89 ARG A N 1
ATOM 734 C CA . ARG A 1 89 ? 6.304 23.682 -11.660 1.00 59.03 89 ARG A CA 1
ATOM 735 C C . ARG A 1 89 ? 7.094 23.431 -12.959 1.00 59.03 89 ARG A C 1
ATOM 737 O O . ARG A 1 89 ? 6.479 23.194 -13.993 1.00 59.03 89 ARG A O 1
ATOM 744 N N . ASP A 1 90 ? 8.425 23.426 -12.902 1.00 62.09 90 ASP A N 1
ATOM 745 C CA . ASP A 1 90 ? 9.317 23.399 -14.070 1.00 62.09 90 ASP A CA 1
ATOM 746 C C . ASP A 1 90 ? 9.804 21.990 -14.471 1.00 62.09 90 ASP A C 1
ATOM 748 O O . ASP A 1 90 ? 10.667 21.837 -15.340 1.00 62.09 90 ASP A O 1
ATOM 752 N N . ALA A 1 91 ? 9.280 20.924 -13.858 1.00 67.69 91 ALA A N 1
ATOM 753 C CA . ALA A 1 91 ? 9.658 19.556 -14.210 1.00 67.69 91 ALA A CA 1
ATOM 754 C C . ALA A 1 91 ? 8.952 19.081 -15.498 1.00 67.69 91 ALA A C 1
ATOM 756 O O . ALA A 1 91 ? 7.730 18.961 -15.552 1.00 67.69 91 ALA A O 1
ATOM 757 N N . GLY A 1 92 ? 9.727 18.740 -16.537 1.00 78.62 92 GLY A N 1
ATOM 758 C CA . GLY A 1 92 ? 9.191 18.124 -17.758 1.00 78.62 92 GLY A CA 1
ATOM 759 C C . GLY A 1 92 ? 8.448 16.798 -17.488 1.00 78.62 92 GLY A C 1
ATOM 760 O O . GLY A 1 92 ? 8.745 16.117 -16.501 1.00 78.62 92 GLY A O 1
ATOM 761 N N . PRO A 1 93 ? 7.529 16.368 -18.378 1.00 79.75 93 PRO A N 1
ATOM 762 C CA . PRO A 1 93 ? 6.583 15.275 -18.111 1.00 79.75 93 PRO A CA 1
ATOM 763 C C . PRO A 1 93 ? 7.259 13.937 -17.777 1.00 79.75 93 PRO A C 1
ATOM 765 O O . PRO A 1 93 ? 6.774 13.202 -16.922 1.00 79.75 93 PRO A O 1
ATOM 768 N N . PHE A 1 94 ? 8.408 13.643 -18.394 1.00 81.81 94 PHE A N 1
ATOM 769 C CA . PHE A 1 94 ? 9.197 12.442 -18.100 1.00 81.81 94 PHE A CA 1
ATOM 770 C C . PHE A 1 94 ? 9.825 12.465 -16.704 1.00 81.81 94 PHE A C 1
ATOM 772 O O . PHE A 1 94 ? 9.790 11.457 -16.003 1.00 81.81 94 PHE A O 1
ATOM 779 N N . ARG A 1 95 ? 10.381 13.611 -16.286 1.00 84.75 95 ARG A N 1
ATOM 780 C CA . ARG A 1 95 ? 10.983 13.755 -14.952 1.00 84.75 95 ARG A CA 1
ATOM 781 C C . ARG A 1 95 ? 9.907 13.635 -13.882 1.00 84.75 95 ARG A C 1
ATOM 783 O O . ARG A 1 95 ? 10.078 12.884 -12.933 1.00 84.75 95 ARG A O 1
ATOM 790 N N . LEU A 1 96 ? 8.769 14.293 -14.096 1.00 82.75 96 LEU A N 1
ATOM 791 C CA . LEU A 1 96 ? 7.614 14.206 -13.209 1.00 82.75 96 LEU A CA 1
ATOM 792 C C . LEU A 1 96 ? 7.087 12.766 -13.090 1.00 82.75 96 LEU A C 1
ATOM 794 O O . LEU A 1 96 ? 6.825 12.296 -11.985 1.00 82.75 96 LEU A O 1
ATOM 798 N N . ALA A 1 97 ? 6.970 12.043 -14.208 1.00 84.12 97 ALA A N 1
ATOM 799 C CA . ALA A 1 97 ? 6.546 10.645 -14.198 1.00 84.12 97 ALA A CA 1
ATOM 800 C C . ALA A 1 97 ? 7.516 9.755 -13.406 1.00 84.12 97 ALA A C 1
ATOM 802 O O . ALA A 1 97 ? 7.071 8.928 -12.623 1.00 84.12 97 ALA A O 1
ATOM 803 N N . LEU A 1 98 ? 8.831 9.936 -13.564 1.00 86.62 98 LEU A N 1
ATOM 804 C CA . LEU A 1 98 ? 9.807 9.110 -12.851 1.00 86.62 98 LEU A CA 1
ATOM 805 C C . LEU A 1 98 ? 9.834 9.411 -11.346 1.00 86.62 98 LEU A C 1
ATOM 807 O O . LEU A 1 98 ? 9.890 8.485 -10.546 1.00 86.62 98 LEU A O 1
ATOM 811 N N . ILE A 1 99 ? 9.734 10.688 -10.965 1.00 87.00 99 ILE A N 1
ATOM 812 C CA . ILE A 1 99 ? 9.685 11.116 -9.559 1.00 87.00 99 ILE A CA 1
ATOM 813 C C . ILE A 1 99 ? 8.431 10.562 -8.868 1.00 87.00 99 ILE A C 1
ATOM 815 O O . ILE A 1 99 ? 8.521 10.008 -7.779 1.00 87.00 99 ILE A O 1
ATOM 819 N N . THR A 1 100 ? 7.270 10.646 -9.523 1.00 85.00 100 THR A N 1
ATOM 820 C CA . THR A 1 100 ? 6.003 10.121 -8.978 1.00 85.00 100 THR A CA 1
ATOM 821 C C . THR A 1 100 ? 5.961 8.594 -8.905 1.00 85.00 100 THR A C 1
ATOM 823 O O . THR A 1 100 ? 5.294 8.046 -8.032 1.00 85.00 100 THR A O 1
ATOM 826 N N . LEU A 1 101 ? 6.678 7.891 -9.788 1.00 88.81 101 LEU A N 1
ATOM 827 C CA . LEU A 1 101 ? 6.758 6.428 -9.773 1.00 88.81 101 LEU A CA 1
ATOM 828 C C . LEU A 1 101 ? 7.841 5.891 -8.827 1.00 88.81 101 LEU A C 1
ATOM 830 O O . LEU A 1 101 ? 7.833 4.699 -8.522 1.00 88.81 101 LEU A O 1
ATOM 834 N N . ALA A 1 102 ? 8.763 6.738 -8.362 1.00 90.12 102 ALA A N 1
ATOM 835 C CA . ALA A 1 102 ? 9.890 6.316 -7.539 1.00 90.12 102 ALA A CA 1
ATOM 836 C C . ALA A 1 102 ? 9.464 5.597 -6.247 1.00 90.12 102 ALA A C 1
ATOM 838 O O . ALA A 1 102 ? 9.951 4.486 -6.030 1.00 90.12 102 ALA A O 1
ATOM 839 N N . PRO A 1 103 ? 8.521 6.125 -5.437 1.00 91.75 103 PRO A N 1
ATOM 840 C CA . PRO A 1 103 ? 8.059 5.425 -4.241 1.00 91.75 103 PRO A CA 1
ATOM 841 C C . PRO A 1 103 ? 7.450 4.054 -4.562 1.00 91.75 103 PRO A C 1
ATOM 843 O O . PRO A 1 103 ? 7.772 3.072 -3.899 1.00 91.75 103 PRO A O 1
ATOM 846 N N . LEU A 1 104 ? 6.660 3.941 -5.638 1.00 90.69 104 LEU A N 1
ATOM 847 C CA . LEU A 1 104 ? 6.073 2.666 -6.063 1.00 90.69 104 LEU A CA 1
ATOM 848 C C . LEU A 1 104 ? 7.147 1.632 -6.414 1.00 90.69 104 LEU A C 1
ATOM 850 O O . LEU A 1 104 ? 7.068 0.487 -5.973 1.00 90.69 104 LEU A O 1
ATOM 854 N N . ILE A 1 105 ? 8.145 2.026 -7.211 1.00 91.62 105 ILE A N 1
ATOM 855 C CA . ILE A 1 105 ? 9.233 1.131 -7.622 1.00 91.62 105 ILE A CA 1
ATOM 856 C C . ILE A 1 105 ? 10.026 0.679 -6.393 1.00 91.62 105 ILE A C 1
ATOM 858 O O . ILE A 1 105 ? 10.278 -0.520 -6.237 1.00 91.62 105 ILE A O 1
ATOM 862 N N . THR A 1 106 ? 10.377 1.609 -5.499 1.00 94.62 106 THR A N 1
ATOM 863 C CA . THR A 1 106 ? 11.069 1.281 -4.248 1.00 94.62 106 THR A CA 1
ATOM 864 C C . THR A 1 106 ? 10.225 0.347 -3.388 1.00 94.62 106 THR A C 1
ATOM 866 O O . THR A 1 106 ? 10.722 -0.685 -2.949 1.00 94.62 106 THR A O 1
ATOM 869 N N . GLY A 1 107 ? 8.941 0.654 -3.192 1.00 93.88 107 GLY A N 1
ATOM 870 C CA . GLY A 1 107 ? 8.015 -0.147 -2.397 1.00 93.88 107 GLY A CA 1
ATOM 871 C C . GLY A 1 107 ? 7.879 -1.572 -2.924 1.00 93.88 107 GLY A C 1
ATOM 872 O O . GLY A 1 107 ? 8.087 -2.520 -2.173 1.00 93.88 107 GLY A O 1
ATOM 873 N N . VAL A 1 108 ? 7.623 -1.746 -4.225 1.00 93.50 108 VAL A N 1
ATOM 874 C CA . VAL A 1 108 ? 7.540 -3.073 -4.861 1.00 93.50 108 VAL A CA 1
ATOM 875 C C . VAL A 1 108 ? 8.846 -3.848 -4.689 1.00 93.50 108 VAL A C 1
ATOM 877 O O . VAL A 1 108 ? 8.811 -5.033 -4.363 1.00 93.50 108 VAL A O 1
ATOM 880 N N . THR A 1 109 ? 9.991 -3.187 -4.867 1.00 94.81 109 THR A N 1
ATOM 881 C CA . THR A 1 109 ? 11.313 -3.821 -4.747 1.00 94.81 109 THR A CA 1
ATOM 882 C C . THR A 1 109 ? 11.596 -4.263 -3.312 1.00 94.81 109 THR A C 1
ATOM 884 O O . THR A 1 109 ? 12.019 -5.395 -3.086 1.00 94.81 109 THR A O 1
ATOM 887 N N . VAL A 1 110 ? 11.334 -3.395 -2.333 1.00 95.56 110 VAL A N 1
ATOM 888 C CA . VAL A 1 110 ? 11.569 -3.682 -0.913 1.00 95.56 110 VAL A CA 1
ATOM 889 C C . VAL A 1 110 ? 10.608 -4.753 -0.405 1.00 95.56 110 VAL A C 1
ATOM 891 O O . VAL A 1 110 ? 11.049 -5.692 0.252 1.00 95.56 110 VAL A O 1
ATOM 894 N N . VAL A 1 111 ? 9.321 -4.678 -0.758 1.00 95.06 111 VAL A N 1
ATOM 895 C CA . VAL A 1 111 ? 8.339 -5.716 -0.406 1.00 95.06 111 VAL A CA 1
ATOM 896 C C . VAL A 1 111 ? 8.734 -7.055 -1.018 1.00 95.06 111 VAL A C 1
ATOM 898 O O . VAL A 1 111 ? 8.728 -8.062 -0.316 1.00 95.06 111 VAL A O 1
ATOM 901 N N . TRP A 1 112 ? 9.123 -7.080 -2.295 1.00 94.88 112 TRP A N 1
ATOM 902 C CA . TRP A 1 112 ? 9.606 -8.298 -2.943 1.00 94.88 112 TRP A CA 1
ATOM 903 C C . TRP A 1 112 ? 10.829 -8.878 -2.216 1.00 94.88 112 TRP A C 1
ATOM 905 O O . TRP A 1 112 ? 10.863 -10.079 -1.945 1.00 94.88 112 TRP A O 1
ATOM 915 N N . LEU A 1 113 ? 11.798 -8.040 -1.836 1.00 95.56 113 LEU A N 1
ATOM 916 C CA . LEU A 1 113 ? 12.999 -8.461 -1.113 1.00 95.56 113 LEU A CA 1
ATOM 917 C C . LEU A 1 113 ? 12.651 -9.054 0.257 1.00 95.56 113 LEU A C 1
ATOM 919 O O . LEU A 1 113 ? 13.109 -10.149 0.575 1.00 95.56 113 LEU A O 1
ATOM 923 N N . ILE A 1 114 ? 11.817 -8.373 1.046 1.00 94.75 114 ILE A N 1
ATOM 924 C CA . ILE A 1 114 ? 11.394 -8.853 2.370 1.00 94.75 114 ILE A CA 1
ATOM 925 C C . ILE A 1 114 ? 10.609 -10.162 2.230 1.00 94.75 114 ILE A C 1
ATOM 927 O O . ILE A 1 114 ? 10.887 -11.132 2.935 1.00 94.75 114 ILE A O 1
ATOM 931 N N . ALA A 1 115 ? 9.661 -10.221 1.294 1.00 93.31 115 ALA A N 1
ATOM 932 C CA . ALA A 1 115 ? 8.802 -11.382 1.119 1.00 93.31 115 ALA A CA 1
ATOM 933 C C . ALA A 1 115 ? 9.583 -12.644 0.717 1.00 93.31 115 ALA A C 1
ATOM 935 O O . ALA A 1 115 ? 9.285 -13.731 1.206 1.00 93.31 115 ALA A O 1
ATOM 936 N N . ASN A 1 116 ? 10.580 -12.512 -0.161 1.00 91.94 116 ASN A N 1
ATOM 937 C CA . ASN A 1 116 ? 11.319 -13.659 -0.690 1.00 91.94 116 ASN A CA 1
ATOM 938 C C . ASN A 1 116 ? 12.551 -14.015 0.148 1.00 91.94 116 ASN A C 1
ATOM 940 O O . ASN A 1 116 ? 12.794 -15.193 0.374 1.00 91.94 116 ASN A O 1
ATOM 944 N N . ASN A 1 117 ? 13.322 -13.025 0.608 1.00 92.00 117 ASN A N 1
ATOM 945 C CA . ASN A 1 117 ? 14.617 -13.285 1.245 1.00 92.00 117 ASN A CA 1
ATOM 946 C C . ASN A 1 117 ? 14.538 -13.381 2.768 1.00 92.00 117 ASN A C 1
ATOM 948 O O . ASN A 1 117 ? 15.366 -14.059 3.368 1.00 92.00 117 ASN A O 1
ATOM 952 N N . LEU A 1 118 ? 13.600 -12.669 3.395 1.00 92.06 118 LEU A N 1
ATOM 953 C CA . LEU A 1 118 ? 13.505 -12.612 4.855 1.00 92.06 118 LEU A CA 1
ATOM 954 C C . LEU A 1 118 ? 12.391 -13.524 5.355 1.00 92.06 118 LEU A C 1
ATOM 956 O O . LEU A 1 118 ? 12.622 -14.321 6.251 1.00 92.06 118 LEU A O 1
ATOM 960 N N . LEU A 1 119 ? 11.201 -13.423 4.759 1.00 90.81 119 LEU A N 1
ATOM 961 C CA . LEU A 1 119 ? 10.010 -14.152 5.203 1.00 90.81 119 LEU A CA 1
ATOM 962 C C . LEU A 1 119 ? 9.793 -15.491 4.482 1.00 90.81 119 LEU A C 1
ATOM 964 O O . LEU A 1 119 ? 8.972 -16.283 4.931 1.00 90.81 119 LEU A O 1
ATOM 968 N N . ASP A 1 120 ? 10.518 -15.746 3.390 1.00 90.19 120 ASP A N 1
ATOM 969 C CA . ASP A 1 120 ? 10.431 -16.966 2.574 1.00 90.19 120 ASP A CA 1
ATOM 970 C C . ASP A 1 120 ? 8.984 -17.377 2.217 1.00 90.19 120 ASP A C 1
ATOM 972 O O . ASP A 1 120 ? 8.545 -18.524 2.364 1.00 90.19 120 ASP A O 1
ATOM 976 N N . PHE A 1 121 ? 8.208 -16.414 1.705 1.00 89.81 121 PHE A N 1
ATOM 977 C CA . PHE A 1 121 ? 6.829 -16.657 1.266 1.00 89.81 121 PHE A CA 1
ATOM 978 C C . PHE A 1 121 ? 6.729 -17.723 0.165 1.00 89.81 121 PHE A C 1
ATOM 980 O O . PHE A 1 121 ? 5.680 -18.350 0.011 1.00 89.81 121 PHE A O 1
ATOM 987 N N . ASN A 1 122 ? 7.803 -17.962 -0.590 1.00 88.94 122 ASN A N 1
ATOM 988 C CA . ASN A 1 122 ? 7.831 -19.005 -1.612 1.00 88.94 122 ASN A CA 1
ATOM 989 C C . ASN A 1 122 ? 7.639 -20.394 -1.001 1.00 88.94 122 ASN A C 1
ATOM 991 O O . ASN A 1 122 ? 6.793 -21.151 -1.485 1.00 88.94 122 ASN A O 1
ATOM 995 N N . SER A 1 123 ? 8.358 -20.704 0.080 1.00 88.31 123 SER A N 1
ATOM 996 C CA . SER A 1 123 ? 8.176 -21.955 0.820 1.00 88.31 123 SER A CA 1
ATOM 997 C C . SER A 1 123 ? 6.772 -22.051 1.413 1.00 88.31 123 SER A C 1
ATOM 999 O O . SER A 1 123 ? 6.103 -23.069 1.243 1.00 88.31 123 SER A O 1
ATOM 1001 N N . PHE A 1 124 ? 6.268 -20.968 2.014 1.00 89.31 124 PHE A N 1
ATOM 1002 C CA . PHE A 1 124 ? 4.906 -20.918 2.559 1.00 89.31 124 PHE A CA 1
ATOM 1003 C C . PHE A 1 124 ? 3.840 -21.279 1.509 1.00 89.31 124 PHE A C 1
ATOM 1005 O O . PHE A 1 124 ? 3.010 -22.166 1.729 1.00 89.31 124 PHE A O 1
ATOM 1012 N N . PHE A 1 125 ? 3.880 -20.647 0.332 1.00 88.00 125 PHE A N 1
ATOM 1013 C CA . PHE A 1 125 ? 2.928 -20.947 -0.739 1.00 88.00 125 PHE A CA 1
ATOM 1014 C C . PHE A 1 125 ? 3.142 -22.331 -1.358 1.00 88.00 125 PHE A C 1
ATOM 1016 O O . PHE A 1 125 ? 2.173 -22.937 -1.817 1.00 88.00 125 PHE A O 1
ATOM 1023 N N . ALA A 1 126 ? 4.372 -22.851 -1.374 1.00 88.56 126 ALA A N 1
ATOM 1024 C CA . ALA A 1 126 ? 4.640 -24.214 -1.822 1.00 88.56 126 ALA A CA 1
ATOM 1025 C C . ALA A 1 126 ? 3.977 -25.254 -0.904 1.00 88.56 126 ALA A C 1
ATOM 1027 O O . ALA A 1 126 ? 3.349 -26.182 -1.413 1.00 88.56 126 ALA A O 1
ATOM 1028 N N . LEU A 1 127 ? 4.039 -25.059 0.420 1.00 88.19 127 LEU A N 1
ATOM 1029 C CA . LEU A 1 127 ? 3.400 -25.940 1.404 1.00 88.19 127 LEU A CA 1
ATOM 1030 C C . LEU A 1 127 ? 1.870 -25.883 1.339 1.00 88.19 127 LEU A C 1
ATOM 1032 O O . LEU A 1 127 ? 1.213 -26.898 1.495 1.00 88.19 127 LEU A O 1
ATOM 1036 N N . ILE A 1 128 ? 1.268 -24.723 1.081 1.00 88.19 128 ILE A N 1
ATOM 1037 C CA . ILE A 1 128 ? -0.203 -24.627 1.030 1.00 88.19 128 ILE A CA 1
ATOM 1038 C C . ILE A 1 128 ? -0.775 -25.244 -0.255 1.00 88.19 128 ILE A C 1
ATOM 1040 O O . ILE A 1 128 ? -1.906 -25.734 -0.265 1.00 88.19 128 ILE A O 1
ATOM 1044 N N . ARG A 1 129 ? 0.002 -25.273 -1.345 1.00 88.56 129 ARG A N 1
ATOM 1045 C CA . ARG A 1 129 ? -0.430 -25.855 -2.628 1.00 88.56 129 ARG A CA 1
ATOM 1046 C C . ARG A 1 129 ? -0.654 -27.369 -2.580 1.00 88.56 129 ARG A C 1
ATOM 1048 O O . ARG A 1 129 ? -1.365 -27.868 -3.448 1.00 88.56 129 ARG A O 1
ATOM 1055 N N . SER A 1 130 ? -0.100 -28.096 -1.605 1.00 82.94 130 SER A N 1
ATOM 1056 C CA . SER A 1 130 ? -0.365 -29.536 -1.438 1.00 82.94 130 SER A CA 1
ATOM 1057 C C . SER A 1 130 ? -1.781 -29.837 -0.931 1.00 82.94 130 SER A C 1
ATOM 1059 O O . SER A 1 130 ? -2.257 -30.956 -1.107 1.00 82.94 130 SER A O 1
ATOM 1061 N N . GLY A 1 131 ? -2.488 -28.845 -0.372 1.00 80.50 131 GLY A N 1
ATOM 1062 C CA . GLY A 1 131 ? -3.920 -28.918 -0.059 1.00 80.50 131 GLY A CA 1
ATOM 1063 C C . GLY A 1 131 ? -4.293 -29.619 1.254 1.00 80.50 131 GLY A C 1
ATOM 1064 O O . GLY A 1 131 ? -5.482 -29.741 1.549 1.00 80.50 131 GLY A O 1
ATOM 1065 N N . GLY A 1 132 ? -3.326 -30.067 2.062 1.00 86.50 132 GLY A N 1
ATOM 1066 C CA . GLY A 1 132 ? -3.586 -30.663 3.373 1.00 86.50 132 GLY A CA 1
ATOM 1067 C C . GLY A 1 132 ? -3.869 -29.621 4.462 1.00 86.50 132 GLY A C 1
ATOM 1068 O O . GLY A 1 132 ? -3.171 -28.617 4.579 1.00 86.50 132 GLY A O 1
ATOM 1069 N N . LEU A 1 133 ? -4.857 -29.878 5.331 1.00 84.31 133 LEU A N 1
ATOM 1070 C CA . LEU A 1 133 ? -5.114 -29.050 6.527 1.00 84.31 133 LEU A CA 1
ATOM 1071 C C . LEU A 1 133 ? -3.907 -29.021 7.485 1.00 84.31 133 LEU A C 1
ATOM 1073 O O . LEU A 1 133 ? -3.631 -27.994 8.104 1.00 84.31 133 LEU A O 1
ATOM 1077 N N . SER A 1 134 ? -3.166 -30.131 7.579 1.00 87.19 134 SER A N 1
ATOM 1078 C CA . SER A 1 134 ? -1.891 -30.211 8.306 1.00 87.19 134 SER A CA 1
ATOM 1079 C C . SER A 1 134 ? -0.848 -29.255 7.735 1.00 87.19 134 SER A C 1
ATOM 1081 O O . SER A 1 134 ? -0.126 -28.604 8.490 1.00 87.19 134 SER A O 1
ATOM 1083 N N . ASP A 1 135 ? -0.820 -29.125 6.413 1.00 88.12 135 ASP A N 1
ATOM 1084 C CA . ASP A 1 135 ? 0.209 -28.390 5.682 1.00 88.12 135 ASP A CA 1
ATOM 1085 C C . ASP A 1 135 ? 0.030 -26.884 5.874 1.00 88.12 135 ASP A C 1
ATOM 1087 O O . ASP A 1 135 ? 1.012 -26.161 6.008 1.00 88.12 135 ASP A O 1
ATOM 1091 N N . VAL A 1 136 ? -1.217 -26.417 6.018 1.00 88.06 136 VAL A N 1
ATOM 1092 C CA . VAL A 1 136 ? -1.518 -25.023 6.383 1.00 88.06 136 VAL A CA 1
ATOM 1093 C C . VAL A 1 136 ? -0.972 -24.691 7.772 1.00 88.06 136 VAL A C 1
ATOM 1095 O O . VAL A 1 136 ? -0.313 -23.668 7.946 1.00 88.06 136 VAL A O 1
ATOM 1098 N N . SER A 1 137 ? -1.207 -25.554 8.766 1.00 90.56 137 SER A N 1
ATOM 1099 C CA . SER A 1 137 ? -0.705 -25.317 10.127 1.00 90.56 137 SER A CA 1
ATOM 1100 C C . SER A 1 137 ? 0.826 -25.348 10.197 1.00 90.56 137 SER A C 1
ATOM 1102 O O . SER A 1 137 ? 1.425 -24.510 10.870 1.00 90.56 137 SER A O 1
ATOM 1104 N N . ALA A 1 138 ? 1.459 -26.251 9.441 1.00 90.06 138 ALA A N 1
ATOM 1105 C CA . ALA A 1 138 ? 2.910 -26.330 9.325 1.00 90.06 138 ALA A CA 1
ATOM 1106 C C . ALA A 1 138 ? 3.491 -25.100 8.612 1.00 90.06 138 ALA A C 1
ATOM 1108 O O . ALA A 1 138 ? 4.471 -24.535 9.088 1.00 90.06 138 ALA A O 1
ATOM 1109 N N . ALA A 1 139 ? 2.855 -24.636 7.531 1.00 90.62 139 ALA A N 1
ATOM 1110 C CA . ALA A 1 139 ? 3.265 -23.440 6.801 1.00 90.62 139 ALA A CA 1
ATOM 1111 C C . ALA A 1 139 ? 3.195 -22.185 7.680 1.00 90.62 139 ALA A C 1
ATOM 1113 O O . ALA A 1 139 ? 4.135 -21.394 7.699 1.00 90.62 139 ALA A O 1
ATOM 1114 N N . ILE A 1 140 ? 2.118 -22.021 8.458 1.00 90.94 140 ILE A N 1
ATOM 1115 C CA . ILE A 1 140 ? 1.992 -20.916 9.422 1.00 90.94 140 ILE A CA 1
ATOM 1116 C C . ILE A 1 140 ? 3.068 -21.026 10.509 1.00 90.94 140 ILE A C 1
ATOM 1118 O O . ILE A 1 140 ? 3.700 -20.025 10.848 1.00 90.94 140 ILE A O 1
ATOM 1122 N N . GLY A 1 141 ? 3.306 -22.229 11.040 1.00 91.56 141 GLY A N 1
ATOM 1123 C CA . GLY A 1 141 ? 4.346 -22.467 12.043 1.00 91.56 141 GLY A CA 1
ATOM 1124 C C . GLY A 1 141 ? 5.744 -22.119 11.530 1.00 91.56 141 GLY A C 1
ATOM 1125 O O . GLY A 1 141 ? 6.493 -21.430 12.213 1.00 91.56 141 GLY A O 1
ATOM 1126 N N . GLN A 1 142 ? 6.068 -22.517 10.299 1.00 90.88 142 GLN A N 1
ATOM 1127 C CA . GLN A 1 142 ? 7.334 -22.179 9.655 1.00 90.88 142 GLN A CA 1
ATOM 1128 C C . GLN A 1 142 ? 7.462 -20.667 9.448 1.00 90.88 142 GLN A C 1
ATOM 1130 O O . GLN A 1 142 ? 8.453 -20.078 9.873 1.00 90.88 142 GLN A O 1
ATOM 1135 N N . LEU A 1 143 ? 6.442 -20.031 8.866 1.00 90.12 143 LEU A N 1
ATOM 1136 C CA . LEU A 1 143 ? 6.456 -18.601 8.564 1.00 90.12 143 LEU A CA 1
ATOM 1137 C C . LEU A 1 143 ? 6.623 -17.747 9.833 1.00 90.12 143 LEU A C 1
ATOM 1139 O O . LEU A 1 143 ? 7.412 -16.808 9.851 1.00 90.12 143 LEU A O 1
ATOM 1143 N N . THR A 1 144 ? 5.922 -18.103 10.914 1.00 92.81 144 THR A N 1
ATOM 1144 C CA . THR A 1 144 ? 5.988 -17.382 12.199 1.00 92.81 144 THR A CA 1
ATOM 1145 C C . THR A 1 144 ? 7.243 -17.687 13.019 1.00 92.81 144 THR A C 1
ATOM 1147 O O . THR A 1 144 ? 7.568 -16.921 13.925 1.00 92.81 144 THR A O 1
ATOM 1150 N N . SER A 1 145 ? 7.964 -18.771 12.706 1.00 92.31 145 SER A N 1
ATOM 1151 C CA . SER A 1 145 ? 9.235 -19.123 13.357 1.00 92.31 145 SER A CA 1
ATOM 1152 C C . SER A 1 145 ? 10.443 -18.340 12.833 1.00 92.31 145 SER A C 1
ATOM 1154 O O . SER A 1 145 ? 11.508 -18.370 13.449 1.00 92.31 145 SER A O 1
ATOM 1156 N N . THR A 1 146 ? 10.283 -17.628 11.717 1.00 91.56 146 THR A N 1
ATOM 1157 C CA . THR A 1 146 ? 11.312 -16.760 11.145 1.00 91.56 146 THR A CA 1
ATOM 1158 C C . THR A 1 146 ? 11.707 -15.653 12.125 1.00 91.56 146 THR A C 1
ATOM 1160 O O . THR A 1 146 ? 10.857 -15.008 12.745 1.00 91.56 146 THR A O 1
ATOM 1163 N N . THR A 1 147 ? 13.011 -15.399 12.248 1.00 92.12 147 THR A N 1
ATOM 1164 C CA . THR A 1 147 ? 13.549 -14.326 13.093 1.00 92.12 147 THR A CA 1
ATOM 1165 C C . THR A 1 147 ? 12.926 -12.980 12.722 1.00 92.12 147 THR A C 1
ATOM 1167 O O . THR A 1 147 ? 12.847 -12.626 11.547 1.00 92.12 147 THR A O 1
ATOM 1170 N N . ASP A 1 148 ? 12.470 -12.230 13.727 1.00 93.56 148 ASP A N 1
ATOM 1171 C CA . ASP A 1 148 ? 11.853 -10.909 13.560 1.00 93.56 148 ASP A CA 1
ATOM 1172 C C . ASP A 1 148 ? 10.629 -10.884 12.622 1.00 93.56 148 ASP A C 1
ATOM 1174 O O . ASP A 1 148 ? 10.289 -9.839 12.064 1.00 93.56 148 ASP A O 1
ATOM 1178 N N . PHE A 1 149 ? 9.923 -12.016 12.474 1.00 93.69 149 PHE A N 1
ATOM 1179 C CA . PHE A 1 149 ? 8.742 -12.155 11.611 1.00 93.69 149 PHE A CA 1
ATOM 1180 C C . PHE A 1 149 ? 7.751 -10.987 11.746 1.00 93.69 149 PHE A C 1
ATOM 1182 O O . PHE A 1 149 ? 7.322 -10.402 10.749 1.00 93.69 149 PHE A O 1
ATOM 1189 N N . TRP A 1 150 ? 7.406 -10.614 12.982 1.00 93.81 150 TRP A N 1
ATOM 1190 C CA . TRP A 1 150 ? 6.442 -9.547 13.259 1.00 93.81 150 TRP A CA 1
ATOM 1191 C C . TRP A 1 150 ? 6.950 -8.162 12.861 1.00 93.81 150 TRP A C 1
ATOM 1193 O O . TRP A 1 150 ? 6.175 -7.363 12.338 1.00 93.81 150 TRP A O 1
ATOM 1203 N N . LEU A 1 151 ? 8.243 -7.890 13.057 1.00 94.81 151 LEU A N 1
ATOM 1204 C CA . LEU A 1 151 ? 8.862 -6.631 12.650 1.00 94.81 151 LEU A CA 1
ATOM 1205 C C . LEU A 1 151 ? 8.856 -6.508 11.125 1.00 94.81 151 LEU A C 1
ATOM 1207 O O . LEU A 1 151 ? 8.430 -5.486 10.593 1.00 94.81 151 LEU A O 1
ATOM 1211 N N . TRP A 1 152 ? 9.265 -7.561 10.416 1.00 94.88 152 TRP A N 1
ATOM 1212 C CA . TRP A 1 152 ? 9.281 -7.568 8.954 1.00 94.88 152 TRP A CA 1
ATOM 1213 C C . TRP A 1 152 ? 7.883 -7.510 8.351 1.00 94.88 152 TRP A C 1
ATOM 1215 O O . TRP A 1 152 ? 7.675 -6.793 7.377 1.00 94.88 152 TRP A O 1
ATOM 1225 N N . THR A 1 153 ? 6.912 -8.189 8.961 1.00 94.31 153 THR A N 1
ATOM 1226 C CA . THR A 1 153 ? 5.501 -8.098 8.566 1.00 94.31 153 THR A CA 1
ATOM 1227 C C . THR A 1 153 ? 4.964 -6.681 8.767 1.00 94.31 153 THR A C 1
ATOM 1229 O O . THR A 1 153 ? 4.297 -6.154 7.882 1.00 94.31 153 THR A O 1
ATOM 1232 N N . TYR A 1 154 ? 5.300 -6.023 9.882 1.00 94.38 154 TYR A N 1
ATOM 1233 C CA . TYR A 1 154 ? 4.939 -4.626 10.138 1.00 94.38 154 TYR A CA 1
ATOM 1234 C C . TYR A 1 154 ? 5.602 -3.650 9.152 1.00 94.38 154 TYR A C 1
ATOM 1236 O O . TYR A 1 154 ? 4.942 -2.754 8.624 1.00 94.38 154 TYR A O 1
ATOM 1244 N N . ILE A 1 155 ? 6.888 -3.827 8.845 1.00 95.31 155 ILE A N 1
ATOM 1245 C CA . ILE A 1 155 ? 7.588 -3.005 7.847 1.00 95.31 155 ILE A CA 1
ATOM 1246 C C . ILE A 1 155 ? 6.969 -3.211 6.459 1.00 95.31 155 ILE A C 1
ATOM 1248 O O . ILE A 1 155 ? 6.688 -2.243 5.761 1.00 95.31 155 ILE A O 1
ATOM 1252 N N . LEU A 1 156 ? 6.690 -4.455 6.068 1.00 94.88 156 LEU A N 1
ATOM 1253 C CA . LEU A 1 156 ? 6.036 -4.767 4.798 1.00 94.88 156 LEU A CA 1
ATOM 1254 C C . LEU A 1 156 ? 4.648 -4.116 4.722 1.00 94.88 156 LEU A C 1
ATOM 1256 O O . LEU A 1 156 ? 4.322 -3.466 3.728 1.00 94.88 156 LEU A O 1
ATOM 1260 N N . PHE A 1 157 ? 3.864 -4.225 5.793 1.00 94.88 157 PHE A N 1
ATOM 1261 C CA . PHE A 1 157 ? 2.550 -3.602 5.917 1.00 94.88 157 PHE A CA 1
ATOM 1262 C C . PHE A 1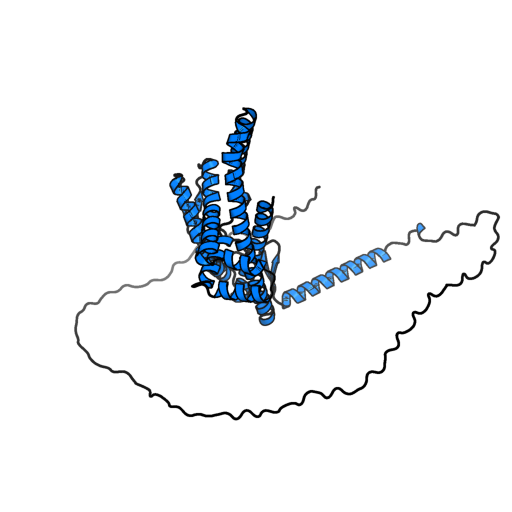 157 ? 2.607 -2.078 5.773 1.00 94.88 157 PHE A C 1
ATOM 1264 O O . PHE A 1 157 ? 1.883 -1.497 4.969 1.00 94.88 157 PHE A O 1
ATOM 1271 N N . THR A 1 158 ? 3.499 -1.420 6.512 1.00 94.62 158 THR A N 1
ATOM 1272 C CA . THR A 1 158 ? 3.622 0.042 6.459 1.00 94.62 158 THR A CA 1
ATOM 1273 C C . THR A 1 158 ? 4.103 0.519 5.093 1.00 94.62 158 THR A C 1
ATOM 1275 O O . THR A 1 158 ? 3.511 1.440 4.550 1.00 94.62 158 THR A O 1
ATOM 1278 N N . ILE A 1 159 ? 5.103 -0.129 4.488 1.00 94.00 159 ILE A N 1
ATOM 1279 C CA . ILE A 1 159 ? 5.612 0.240 3.158 1.00 94.00 159 ILE A CA 1
ATOM 1280 C C . ILE A 1 159 ? 4.542 0.045 2.080 1.00 94.00 159 ILE A C 1
ATOM 1282 O O . ILE A 1 159 ? 4.353 0.915 1.232 1.00 94.00 159 ILE A O 1
ATOM 1286 N N . SER A 1 160 ? 3.837 -1.086 2.091 1.00 91.75 160 SER A N 1
ATOM 1287 C CA . SER A 1 160 ? 2.828 -1.385 1.067 1.00 91.75 160 SER A CA 1
ATOM 1288 C C . SER A 1 160 ? 1.650 -0.409 1.087 1.00 91.75 160 SER A C 1
ATOM 1290 O O . SER A 1 160 ? 1.187 -0.015 0.020 1.00 91.75 160 SER A O 1
ATOM 1292 N N . ASN A 1 161 ? 1.247 0.059 2.271 1.00 92.00 161 ASN A N 1
ATOM 1293 C CA . ASN A 1 161 ? 0.144 1.007 2.448 1.00 92.00 161 ASN A CA 1
ATOM 1294 C C . ASN A 1 161 ? 0.560 2.491 2.337 1.00 92.00 161 ASN A C 1
ATOM 1296 O O . ASN A 1 161 ? -0.293 3.367 2.415 1.00 92.00 161 ASN A O 1
ATOM 1300 N N . THR A 1 162 ? 1.848 2.814 2.157 1.00 90.06 162 THR A N 1
ATOM 1301 C CA . THR A 1 162 ? 2.307 4.209 1.963 1.00 90.06 162 THR A CA 1
ATOM 1302 C C . THR A 1 162 ? 2.917 4.475 0.591 1.00 90.06 162 THR A C 1
ATOM 1304 O O . THR A 1 162 ? 3.094 5.632 0.224 1.00 90.06 162 THR A O 1
ATOM 1307 N N . MET A 1 163 ? 3.276 3.434 -0.165 1.00 88.06 163 MET A N 1
ATOM 1308 C CA . MET A 1 163 ? 4.031 3.551 -1.423 1.00 88.06 163 MET A CA 1
ATOM 1309 C C . MET A 1 163 ? 3.178 3.520 -2.691 1.00 88.06 163 MET A C 1
ATOM 1311 O O . MET A 1 163 ? 3.718 3.604 -3.797 1.00 88.06 163 MET A O 1
ATOM 1315 N N . ILE A 1 164 ? 1.858 3.372 -2.567 1.00 84.62 164 ILE A N 1
ATOM 1316 C CA . ILE A 1 164 ? 0.968 3.264 -3.723 1.00 84.62 164 ILE A CA 1
ATOM 1317 C C . ILE A 1 164 ? 0.556 4.661 -4.195 1.00 84.62 164 ILE A C 1
ATOM 1319 O O . ILE A 1 164 ? -0.085 5.410 -3.459 1.00 84.62 164 ILE A O 1
ATOM 1323 N N . PRO A 1 165 ? 0.887 5.042 -5.442 1.00 80.38 165 PRO A N 1
ATOM 1324 C CA . PRO A 1 165 ? 0.584 6.368 -5.944 1.00 80.38 165 PRO A CA 1
ATOM 1325 C C . PRO A 1 165 ? -0.910 6.499 -6.231 1.00 80.38 165 PRO A C 1
ATOM 1327 O O . PRO A 1 165 ? -1.580 5.578 -6.720 1.00 80.38 165 PRO A O 1
ATOM 1330 N N . ARG A 1 166 ? -1.453 7.695 -6.001 1.00 74.31 166 ARG A N 1
ATOM 1331 C CA . ARG A 1 166 ? -2.841 7.982 -6.363 1.00 74.31 166 ARG A CA 1
ATOM 1332 C C . ARG A 1 166 ? -2.961 8.075 -7.881 1.00 74.31 166 ARG A C 1
ATOM 1334 O O . ARG A 1 166 ? -2.133 8.680 -8.552 1.00 74.31 166 ARG A O 1
ATOM 1341 N N . LEU A 1 167 ? -4.054 7.545 -8.432 1.00 69.00 167 LEU A N 1
ATOM 1342 C CA . LEU A 1 167 ? -4.325 7.586 -9.877 1.00 69.00 167 LEU A CA 1
ATOM 1343 C C . LEU A 1 167 ? -4.287 9.010 -10.461 1.00 69.00 167 LEU A C 1
ATOM 1345 O O . LEU A 1 167 ? -3.912 9.194 -11.616 1.00 69.00 167 LEU A O 1
ATOM 1349 N N . GLN A 1 168 ? -4.660 10.015 -9.663 1.00 67.38 168 GLN A N 1
ATOM 1350 C CA . GLN A 1 168 ? -4.640 11.422 -10.069 1.00 67.38 168 GLN A CA 1
ATOM 1351 C C . GLN A 1 168 ? -3.215 11.971 -10.251 1.00 67.38 168 GLN A C 1
ATOM 1353 O O . GLN A 1 168 ? -3.022 12.866 -11.075 1.00 67.38 168 GLN A O 1
ATOM 1358 N N . ASP A 1 169 ? -2.238 11.394 -9.549 1.00 68.94 169 ASP A N 1
ATOM 1359 C CA . ASP A 1 169 ? -0.831 11.807 -9.568 1.00 68.94 169 ASP A CA 1
ATOM 1360 C C . ASP A 1 169 ? -0.078 11.163 -10.755 1.00 68.94 169 ASP A C 1
ATOM 1362 O O . ASP A 1 169 ? 0.931 11.681 -11.230 1.00 68.94 169 ASP A O 1
ATOM 1366 N N . LEU A 1 170 ? -0.638 10.105 -11.357 1.00 72.12 170 LEU A N 1
ATOM 1367 C CA . LEU A 1 170 ? -0.085 9.408 -12.530 1.00 72.12 170 LEU A CA 1
ATOM 1368 C C . LEU A 1 170 ? -0.348 10.118 -13.875 1.00 72.12 170 LEU A C 1
ATOM 1370 O O . LEU A 1 170 ? -0.095 9.550 -14.942 1.00 72.12 170 LEU A O 1
ATOM 1374 N N . LYS A 1 171 ? -0.842 11.364 -13.877 1.00 68.38 171 LYS A N 1
ATOM 1375 C CA . LYS A 1 171 ? -1.115 12.122 -15.118 1.00 68.38 171 LYS A CA 1
ATOM 1376 C C . LYS A 1 171 ? 0.127 12.252 -16.010 1.00 68.38 171 LYS A C 1
ATOM 1378 O O . LYS A 1 171 ? 0.005 12.128 -17.229 1.00 68.38 171 LYS A O 1
ATOM 1383 N N . GLY A 1 172 ? 1.312 12.430 -15.416 1.00 68.56 172 GLY A N 1
ATOM 1384 C CA . GLY A 1 172 ? 2.584 12.483 -16.149 1.00 68.56 172 GLY A CA 1
ATOM 1385 C C . GLY A 1 172 ? 2.917 11.173 -16.874 1.00 68.56 172 GLY A C 1
ATOM 1386 O O . GLY A 1 172 ? 3.371 11.194 -18.018 1.00 68.56 172 GLY A O 1
ATOM 1387 N N . LEU A 1 173 ? 2.596 10.028 -16.261 1.00 78.75 173 LEU A N 1
ATOM 1388 C CA . LEU A 1 173 ? 2.830 8.701 -16.836 1.00 78.75 173 LEU A CA 1
ATOM 1389 C C . LEU A 1 173 ? 2.006 8.474 -18.110 1.00 78.75 173 LEU A C 1
ATOM 1391 O O . LEU A 1 173 ? 2.491 7.853 -19.054 1.00 78.75 173 LEU A O 1
ATOM 1395 N N . ARG A 1 174 ? 0.779 9.009 -18.177 1.00 80.94 174 ARG A N 1
ATOM 1396 C CA . ARG A 1 174 ? -0.096 8.848 -19.350 1.00 80.94 174 ARG A CA 1
ATOM 1397 C C . ARG A 1 174 ? 0.559 9.377 -20.628 1.00 80.94 174 ARG A C 1
ATOM 1399 O O . ARG A 1 174 ? 0.484 8.719 -21.660 1.00 80.94 174 ARG A O 1
ATOM 1406 N N . ILE A 1 175 ? 1.223 10.532 -20.555 1.00 80.62 175 ILE A N 1
ATOM 1407 C CA . ILE A 1 175 ? 1.914 11.142 -21.702 1.00 80.62 175 ILE A CA 1
ATOM 1408 C C . ILE A 1 175 ? 3.111 10.282 -22.125 1.00 80.62 175 ILE A C 1
ATOM 1410 O O . ILE A 1 175 ? 3.286 10.009 -23.311 1.00 80.62 175 ILE A O 1
ATOM 1414 N N . VAL A 1 176 ? 3.897 9.806 -21.155 1.00 79.44 176 VAL A N 1
ATOM 1415 C CA . VAL A 1 176 ? 5.054 8.932 -21.399 1.00 79.44 176 VAL A CA 1
ATOM 1416 C C . VAL A 1 176 ? 4.629 7.626 -22.076 1.00 79.44 176 VAL A C 1
ATOM 1418 O O . VAL A 1 176 ? 5.223 7.234 -23.078 1.00 79.44 176 VAL A O 1
ATOM 1421 N N . LEU A 1 177 ? 3.562 6.986 -21.589 1.00 83.56 177 LEU A N 1
ATOM 1422 C CA . LEU A 1 177 ? 3.024 5.755 -22.173 1.00 83.56 177 LEU A CA 1
ATOM 1423 C C . LEU A 1 177 ? 2.522 5.954 -23.605 1.00 83.56 177 LEU A C 1
ATOM 1425 O O . LEU A 1 177 ? 2.762 5.096 -24.450 1.00 83.56 177 LEU A O 1
ATOM 1429 N N . ILE A 1 178 ? 1.867 7.082 -23.896 1.00 85.38 178 ILE A N 1
ATOM 1430 C CA . ILE A 1 178 ? 1.438 7.413 -25.263 1.00 85.38 178 ILE A CA 1
ATOM 1431 C C . ILE A 1 178 ? 2.655 7.538 -26.183 1.00 85.38 178 ILE A C 1
ATOM 1433 O O . ILE A 1 178 ? 2.653 6.971 -27.273 1.00 85.38 178 ILE A O 1
ATOM 1437 N N . LEU A 1 179 ? 3.713 8.225 -25.744 1.00 83.69 179 LEU A N 1
ATOM 1438 C CA . LEU A 1 179 ? 4.917 8.414 -26.554 1.00 83.69 179 LEU A CA 1
ATOM 1439 C C . LEU A 1 179 ? 5.632 7.080 -26.828 1.00 83.69 179 LEU A C 1
ATOM 1441 O O . LEU A 1 179 ? 6.020 6.818 -27.967 1.00 83.69 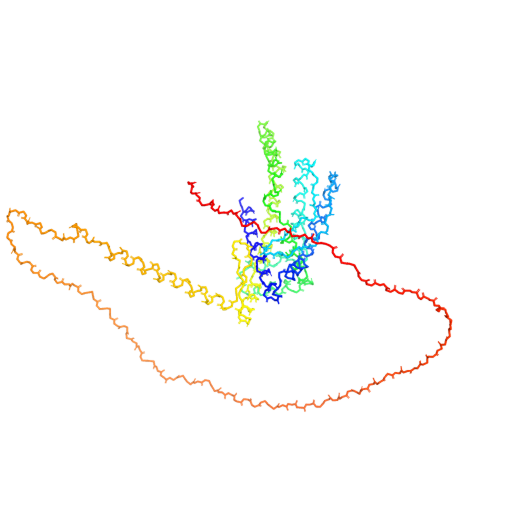179 LEU A O 1
ATOM 1445 N N . ILE A 1 180 ? 5.725 6.201 -25.823 1.00 83.25 180 ILE A N 1
ATOM 1446 C CA . ILE A 1 180 ? 6.259 4.837 -25.979 1.00 83.25 180 ILE A CA 1
ATOM 1447 C C . ILE A 1 180 ? 5.398 4.017 -26.948 1.00 83.25 180 ILE A C 1
ATOM 1449 O O . ILE A 1 180 ? 5.939 3.349 -27.827 1.00 83.25 180 ILE A O 1
ATOM 1453 N N . ALA A 1 181 ? 4.069 4.080 -26.831 1.00 85.50 181 ALA A N 1
ATOM 1454 C CA . ALA A 1 181 ? 3.160 3.349 -27.711 1.00 85.50 181 ALA A CA 1
ATOM 1455 C C . ALA A 1 181 ? 3.283 3.803 -29.174 1.00 85.50 181 ALA A C 1
ATOM 1457 O O . ALA A 1 181 ? 3.312 2.968 -30.076 1.00 85.50 181 ALA A O 1
ATOM 1458 N N . VAL A 1 182 ? 3.413 5.112 -29.416 1.00 87.62 182 VAL A N 1
ATOM 1459 C CA . VAL A 1 182 ? 3.639 5.668 -30.759 1.00 87.62 182 VAL A CA 1
ATOM 1460 C C . VAL A 1 182 ? 4.993 5.222 -31.316 1.00 87.62 182 VAL A C 1
ATOM 1462 O O . VAL A 1 182 ? 5.063 4.792 -32.466 1.00 87.62 182 VAL A O 1
ATOM 1465 N N . ALA A 1 183 ? 6.056 5.260 -30.508 1.00 84.31 183 ALA A N 1
ATOM 1466 C CA . ALA A 1 183 ? 7.378 4.788 -30.920 1.00 84.31 183 ALA A CA 1
ATOM 1467 C C . ALA A 1 183 ? 7.371 3.287 -31.263 1.00 84.31 183 ALA A C 1
ATOM 1469 O O . ALA A 1 183 ? 7.912 2.883 -32.293 1.00 84.31 183 ALA A O 1
ATOM 1470 N N . ALA A 1 184 ? 6.703 2.466 -30.447 1.00 82.00 184 ALA A N 1
ATOM 1471 C CA . ALA A 1 184 ? 6.531 1.039 -30.707 1.00 82.00 184 ALA A CA 1
ATOM 1472 C C . ALA A 1 184 ? 5.725 0.785 -31.993 1.00 82.00 184 ALA A C 1
ATOM 1474 O O . ALA A 1 184 ? 6.132 -0.034 -32.816 1.00 82.00 184 ALA A O 1
ATOM 1475 N N . ALA A 1 185 ? 4.629 1.518 -32.217 1.00 84.56 185 ALA A N 1
ATOM 1476 C CA . ALA A 1 185 ? 3.833 1.415 -33.440 1.00 84.56 185 ALA A CA 1
ATOM 1477 C C . ALA A 1 185 ? 4.641 1.800 -34.691 1.00 84.56 185 ALA A C 1
ATOM 1479 O O . ALA A 1 185 ? 4.554 1.117 -35.711 1.00 84.56 185 ALA A O 1
ATOM 1480 N N . ALA A 1 186 ? 5.476 2.842 -34.606 1.00 85.50 186 ALA A N 1
ATOM 1481 C CA . ALA A 1 186 ? 6.368 3.241 -35.692 1.00 85.50 186 ALA A CA 1
ATOM 1482 C C . ALA A 1 186 ? 7.411 2.153 -36.012 1.00 85.50 186 ALA A C 1
ATOM 1484 O O . ALA A 1 186 ? 7.610 1.821 -37.179 1.00 85.50 186 ALA A O 1
ATOM 1485 N N . LEU A 1 187 ? 8.026 1.542 -34.991 1.00 83.06 187 LEU A N 1
ATOM 1486 C CA . LEU A 1 187 ? 8.966 0.421 -35.154 1.00 83.06 187 LEU A CA 1
ATOM 1487 C C . LEU A 1 187 ? 8.310 -0.804 -35.808 1.00 83.06 187 LEU A C 1
ATOM 1489 O O . LEU A 1 187 ? 8.920 -1.451 -36.661 1.00 83.06 187 LEU A O 1
ATOM 1493 N N . ILE A 1 188 ? 7.060 -1.101 -35.439 1.00 82.69 188 ILE A N 1
ATOM 1494 C CA . ILE A 1 188 ? 6.257 -2.158 -36.068 1.00 82.69 188 ILE A CA 1
ATOM 1495 C C . ILE A 1 188 ? 5.996 -1.828 -37.539 1.00 82.69 188 ILE A C 1
ATOM 1497 O O . ILE A 1 188 ? 6.203 -2.684 -38.397 1.00 82.69 188 ILE A O 1
ATOM 1501 N N . PHE A 1 189 ? 5.615 -0.587 -37.848 1.00 84.94 189 PHE A N 1
ATOM 1502 C CA . PHE A 1 189 ? 5.321 -0.156 -39.215 1.00 84.94 189 PHE A CA 1
ATOM 1503 C C . PHE A 1 189 ? 6.545 -0.217 -40.147 1.00 84.94 189 PHE A C 1
ATOM 1505 O O . PHE A 1 189 ? 6.405 -0.515 -41.328 1.00 84.94 189 PHE A O 1
ATOM 1512 N N . ILE A 1 190 ? 7.752 0.006 -39.615 1.00 86.81 190 ILE A N 1
ATOM 1513 C CA . ILE A 1 190 ? 9.021 -0.057 -40.365 1.00 86.81 190 ILE A CA 1
ATOM 1514 C C . ILE A 1 190 ? 9.465 -1.515 -40.644 1.00 86.81 190 ILE A C 1
ATOM 1516 O O . ILE A 1 190 ? 10.415 -1.746 -41.386 1.00 86.81 190 ILE A O 1
ATOM 1520 N N . GLY A 1 191 ? 8.780 -2.526 -40.094 1.00 78.44 191 GLY A N 1
ATOM 1521 C CA . GLY A 1 191 ? 9.063 -3.946 -40.359 1.00 78.44 191 GLY A CA 1
ATOM 1522 C C . GLY A 1 191 ? 10.219 -4.539 -39.542 1.00 78.44 191 GLY A C 1
ATOM 1523 O O . GLY A 1 191 ? 10.465 -5.738 -39.611 1.00 78.44 191 GLY A O 1
ATOM 1524 N N . VAL A 1 192 ? 10.879 -3.730 -38.708 1.00 75.31 192 VAL A N 1
ATOM 1525 C CA . VAL A 1 192 ? 11.887 -4.164 -37.714 1.00 75.31 192 VAL A CA 1
ATOM 1526 C C . VAL A 1 192 ? 11.215 -4.636 -36.412 1.00 75.31 192 VAL A C 1
ATOM 1528 O O . VAL A 1 192 ? 11.847 -5.206 -35.523 1.00 75.31 192 VAL A O 1
ATOM 1531 N N . GLY A 1 193 ? 9.901 -4.421 -36.291 1.00 63.47 193 GLY A N 1
ATOM 1532 C CA . GLY A 1 193 ? 9.183 -4.588 -35.038 1.00 63.47 193 GLY A CA 1
ATOM 1533 C C . GLY A 1 193 ? 9.100 -6.017 -34.516 1.00 63.47 193 GLY A C 1
ATOM 1534 O O . GLY A 1 193 ? 9.140 -6.200 -33.310 1.00 63.47 193 GLY A O 1
ATOM 1535 N N . ASN A 1 194 ? 9.006 -7.046 -35.359 1.00 71.62 194 ASN A N 1
ATOM 1536 C CA . ASN A 1 194 ? 8.599 -8.359 -34.847 1.00 71.62 194 ASN A CA 1
ATOM 1537 C C . ASN A 1 194 ? 9.676 -9.056 -33.993 1.00 71.62 194 ASN A C 1
ATOM 1539 O O . ASN A 1 194 ? 9.339 -9.686 -32.999 1.00 71.62 194 ASN A O 1
ATOM 1543 N N . GLU A 1 195 ? 10.960 -8.913 -34.326 1.00 73.12 195 GLU A N 1
ATOM 1544 C CA . GLU A 1 195 ? 12.052 -9.486 -33.519 1.00 73.12 195 GLU A CA 1
ATOM 1545 C C . GLU A 1 195 ? 12.486 -8.535 -32.398 1.00 73.12 195 GLU A C 1
ATOM 1547 O O . GLU A 1 195 ? 12.589 -8.944 -31.240 1.00 73.12 195 GLU A O 1
ATOM 1552 N N . VAL A 1 196 ? 12.662 -7.246 -32.712 1.00 72.25 196 VAL A N 1
ATOM 1553 C CA . VAL A 1 196 ? 13.150 -6.253 -31.745 1.00 72.25 196 VAL A CA 1
ATOM 1554 C C . VAL A 1 196 ? 12.092 -5.931 -30.691 1.00 72.25 196 VAL A C 1
ATOM 1556 O O . VAL A 1 196 ? 12.410 -5.896 -29.508 1.00 72.25 196 VAL A O 1
ATOM 1559 N N . VAL A 1 197 ? 10.820 -5.746 -31.060 1.00 71.81 197 VAL A N 1
ATOM 1560 C CA . VAL A 1 197 ? 9.765 -5.429 -30.077 1.00 71.81 197 VAL A CA 1
ATOM 1561 C C . VAL A 1 197 ? 9.459 -6.645 -29.208 1.00 71.81 197 VAL A C 1
ATOM 1563 O O . VAL A 1 197 ? 9.266 -6.494 -28.006 1.00 71.81 197 VAL A O 1
ATOM 1566 N N . VAL A 1 198 ? 9.464 -7.865 -29.751 1.00 71.12 198 VAL A N 1
ATOM 1567 C CA . VAL A 1 198 ? 9.168 -9.054 -28.937 1.00 71.12 198 VAL A CA 1
ATOM 1568 C C . VAL A 1 198 ? 10.293 -9.348 -27.940 1.00 71.12 198 VAL A C 1
ATOM 1570 O O . VAL A 1 198 ? 10.008 -9.559 -26.762 1.00 71.12 198 VAL A O 1
ATOM 1573 N N . GLN A 1 199 ? 11.563 -9.299 -28.355 1.00 73.31 199 GLN A N 1
ATOM 1574 C CA . GLN A 1 199 ? 12.675 -9.578 -27.438 1.00 73.31 199 GLN A CA 1
ATOM 1575 C C . GLN A 1 199 ? 12.954 -8.436 -26.457 1.00 73.31 199 GLN A C 1
ATOM 1577 O O . GLN A 1 199 ? 13.215 -8.697 -25.285 1.00 73.31 199 GLN A O 1
ATOM 1582 N N . VAL A 1 200 ? 12.893 -7.178 -26.904 1.00 73.50 200 VAL A N 1
ATOM 1583 C CA . VAL A 1 200 ? 13.239 -6.028 -26.052 1.00 73.50 200 VAL A CA 1
ATOM 1584 C C . VAL A 1 200 ? 12.066 -5.605 -25.173 1.00 73.50 200 VAL A C 1
ATOM 1586 O O . VAL A 1 200 ? 12.280 -5.161 -24.048 1.00 73.50 200 VAL A O 1
ATOM 1589 N N . LEU A 1 201 ? 10.830 -5.737 -25.664 1.00 71.44 201 LEU A N 1
ATOM 1590 C CA . LEU A 1 201 ? 9.652 -5.236 -24.960 1.00 71.44 201 LEU A CA 1
ATOM 1591 C C . LEU A 1 201 ? 8.832 -6.358 -24.327 1.00 71.44 201 LEU A C 1
ATOM 1593 O O . LEU A 1 201 ? 8.529 -6.274 -23.147 1.00 71.44 201 LEU A O 1
ATOM 1597 N N . VAL A 1 202 ? 8.466 -7.410 -25.063 1.00 78.19 202 VAL A N 1
ATOM 1598 C CA . VAL A 1 202 ? 7.467 -8.376 -24.560 1.00 78.19 202 VAL A CA 1
ATOM 1599 C C . VAL A 1 202 ? 8.019 -9.261 -23.441 1.00 78.19 202 VAL A C 1
ATOM 1601 O O . VAL A 1 202 ? 7.342 -9.416 -22.428 1.00 78.19 202 VAL A O 1
ATOM 1604 N N . GLY A 1 203 ? 9.233 -9.802 -23.589 1.00 83.31 203 GLY A N 1
ATOM 1605 C CA . GLY A 1 203 ? 9.847 -10.673 -22.575 1.00 83.31 203 GLY A CA 1
ATOM 1606 C C . GLY A 1 203 ? 10.024 -9.978 -21.216 1.00 83.31 203 GLY A C 1
ATOM 1607 O O . GLY A 1 203 ? 9.344 -10.346 -20.257 1.00 83.31 203 GLY A O 1
ATOM 1608 N N . PRO A 1 204 ? 10.842 -8.911 -21.133 1.00 86.56 204 PRO A N 1
ATOM 1609 C CA . PRO A 1 204 ? 11.083 -8.206 -19.874 1.00 86.56 204 PRO A CA 1
ATOM 1610 C C . PRO A 1 204 ? 9.816 -7.615 -19.243 1.00 86.56 204 PRO A C 1
ATOM 1612 O O . PRO A 1 204 ? 9.690 -7.581 -18.020 1.00 86.56 204 PRO A O 1
ATOM 1615 N N . VAL A 1 205 ? 8.852 -7.160 -20.056 1.00 85.56 205 VAL A N 1
ATOM 1616 C CA . VAL A 1 205 ? 7.573 -6.647 -19.540 1.00 85.56 205 VAL A CA 1
ATOM 1617 C C . VAL A 1 205 ? 6.731 -7.770 -18.942 1.00 85.56 205 VAL A C 1
ATOM 1619 O O . VAL A 1 205 ? 6.102 -7.555 -17.908 1.00 85.56 205 VAL A O 1
ATOM 1622 N N . ALA A 1 206 ? 6.709 -8.959 -19.548 1.00 87.50 206 ALA A N 1
ATOM 1623 C CA . ALA A 1 206 ? 6.000 -10.104 -18.986 1.00 87.50 206 ALA A CA 1
ATOM 1624 C C . ALA A 1 206 ? 6.599 -10.525 -17.636 1.00 87.50 206 ALA A C 1
ATOM 1626 O O . ALA A 1 206 ? 5.848 -10.703 -16.675 1.00 87.50 206 ALA A O 1
ATOM 1627 N N . ASP A 1 207 ? 7.928 -10.590 -17.538 1.00 88.94 207 ASP A N 1
ATOM 1628 C CA . ASP A 1 207 ? 8.628 -10.911 -16.289 1.00 88.94 207 ASP A CA 1
ATOM 1629 C C . ASP A 1 207 ? 8.359 -9.858 -15.206 1.00 88.94 207 ASP A C 1
ATOM 1631 O O . ASP A 1 207 ? 8.020 -10.195 -14.069 1.00 88.94 207 ASP A O 1
ATOM 1635 N N . ALA A 1 208 ? 8.413 -8.571 -15.568 1.00 87.31 208 ALA A N 1
ATOM 1636 C CA . ALA A 1 208 ? 8.082 -7.475 -14.661 1.00 87.31 208 ALA A CA 1
ATOM 1637 C C . ALA A 1 208 ? 6.623 -7.543 -14.182 1.00 87.31 208 ALA A C 1
ATOM 1639 O O . ALA A 1 208 ? 6.351 -7.339 -13.000 1.00 87.31 208 ALA A O 1
ATOM 1640 N N . LEU A 1 209 ? 5.677 -7.862 -15.071 1.00 89.75 209 LEU A N 1
ATOM 1641 C CA . LEU A 1 209 ? 4.266 -8.036 -14.716 1.00 89.75 209 LEU A CA 1
ATOM 1642 C C . LEU A 1 209 ? 4.048 -9.245 -13.802 1.00 89.75 209 LEU A C 1
ATOM 1644 O O . LEU A 1 209 ? 3.199 -9.172 -12.914 1.00 89.75 209 LEU A O 1
ATOM 1648 N N . PHE A 1 210 ? 4.785 -10.340 -14.001 1.00 90.88 210 PHE A N 1
ATOM 1649 C CA . PHE A 1 210 ? 4.701 -11.522 -13.146 1.00 90.88 210 PHE A CA 1
ATOM 1650 C C . PHE A 1 210 ? 5.258 -11.244 -11.748 1.00 90.88 210 PHE A C 1
ATOM 1652 O O . PHE A 1 210 ? 4.595 -11.554 -10.757 1.00 90.88 210 PHE A O 1
ATOM 1659 N N . LEU A 1 211 ? 6.422 -10.589 -11.664 1.00 91.06 211 LEU A N 1
ATOM 1660 C CA . LEU A 1 211 ? 6.991 -10.121 -10.399 1.00 91.06 211 LEU A CA 1
ATOM 1661 C C . LEU A 1 211 ? 5.995 -9.211 -9.679 1.00 91.06 211 LEU A C 1
ATOM 1663 O O . LEU A 1 211 ? 5.678 -9.441 -8.515 1.00 91.06 211 LEU A O 1
ATOM 1667 N N . LEU A 1 212 ? 5.438 -8.228 -10.390 1.00 91.00 212 LEU A N 1
ATOM 1668 C CA . LEU A 1 212 ? 4.479 -7.284 -9.826 1.00 91.00 212 LEU A CA 1
ATOM 1669 C C . LEU A 1 212 ? 3.204 -7.984 -9.336 1.00 91.00 212 LEU A C 1
ATOM 1671 O O . LEU A 1 212 ? 2.723 -7.680 -8.248 1.00 91.00 212 LEU A O 1
ATOM 1675 N N . ALA A 1 213 ? 2.682 -8.952 -10.095 1.00 91.56 213 ALA A N 1
ATOM 1676 C CA . ALA A 1 213 ? 1.532 -9.754 -9.685 1.00 91.56 213 ALA A CA 1
ATOM 1677 C C . ALA A 1 213 ? 1.816 -10.563 -8.411 1.00 91.56 213 ALA A C 1
ATOM 1679 O O . ALA A 1 213 ? 0.979 -10.582 -7.510 1.00 91.56 213 ALA A O 1
ATOM 1680 N N . GLY A 1 214 ? 2.987 -11.204 -8.322 1.00 90.88 214 GLY A N 1
ATOM 1681 C CA . GLY A 1 214 ? 3.409 -11.958 -7.141 1.00 90.88 214 GLY A CA 1
ATOM 1682 C C . GLY A 1 214 ? 3.549 -11.066 -5.908 1.00 90.88 214 GLY A C 1
ATOM 1683 O O . GLY A 1 214 ? 2.999 -11.378 -4.854 1.00 90.88 214 GLY A O 1
A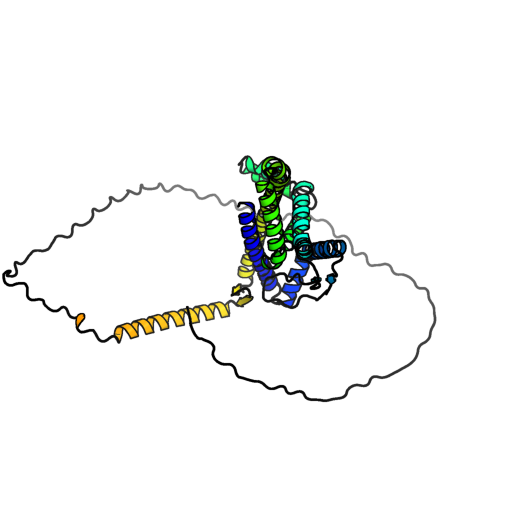TOM 1684 N N . THR A 1 215 ? 4.200 -9.912 -6.056 1.00 92.56 215 THR A N 1
ATOM 1685 C CA . THR A 1 215 ? 4.347 -8.929 -4.975 1.00 92.56 215 THR A CA 1
ATOM 1686 C C . THR A 1 215 ? 2.992 -8.381 -4.526 1.00 92.56 215 THR A C 1
ATOM 1688 O O . THR A 1 215 ? 2.718 -8.340 -3.330 1.00 92.56 215 THR A O 1
ATOM 1691 N N . PHE A 1 216 ? 2.101 -8.023 -5.457 1.00 92.56 216 PHE A N 1
ATOM 1692 C CA . PHE A 1 216 ? 0.745 -7.580 -5.117 1.00 92.56 216 PHE A CA 1
ATOM 1693 C C . PHE A 1 216 ? -0.063 -8.668 -4.413 1.00 92.56 216 PHE A C 1
ATOM 1695 O O . PHE A 1 216 ? -0.799 -8.355 -3.484 1.00 92.56 216 PHE A O 1
ATOM 1702 N N . ALA A 1 217 ? 0.088 -9.937 -4.798 1.00 91.50 217 ALA A N 1
ATOM 1703 C CA . ALA A 1 217 ? -0.576 -11.039 -4.109 1.00 91.50 217 ALA A CA 1
ATOM 1704 C C . ALA A 1 217 ? -0.121 -11.162 -2.645 1.00 91.50 217 ALA A C 1
ATOM 1706 O O . ALA A 1 217 ? -0.960 -11.368 -1.770 1.00 91.50 217 ALA A O 1
ATOM 1707 N N . VAL A 1 218 ? 1.177 -10.984 -2.368 1.00 92.31 218 VAL A N 1
ATOM 1708 C CA . VAL A 1 218 ? 1.710 -10.968 -0.994 1.00 92.31 218 VAL A CA 1
ATOM 1709 C C . VAL A 1 218 ? 1.158 -9.786 -0.197 1.00 92.31 218 VAL A C 1
ATOM 1711 O O . VAL A 1 218 ? 0.714 -9.980 0.932 1.00 92.31 218 VAL A O 1
ATOM 1714 N N . ILE A 1 219 ? 1.137 -8.584 -0.782 1.00 93.75 219 ILE A N 1
ATOM 1715 C CA . ILE A 1 219 ? 0.576 -7.389 -0.129 1.00 93.75 219 ILE A CA 1
ATOM 1716 C C . ILE A 1 219 ? -0.894 -7.619 0.223 1.00 93.75 219 ILE A C 1
ATOM 1718 O O . ILE A 1 219 ? -1.267 -7.511 1.384 1.00 93.75 219 ILE A O 1
ATOM 1722 N N . ILE A 1 220 ? -1.704 -8.038 -0.753 1.00 93.25 220 ILE A N 1
ATOM 1723 C CA . ILE A 1 220 ? -3.133 -8.310 -0.556 1.00 93.25 220 ILE A CA 1
ATOM 1724 C C . ILE A 1 220 ? -3.346 -9.368 0.530 1.00 93.25 220 ILE A C 1
ATOM 1726 O O . ILE A 1 220 ? -4.250 -9.232 1.351 1.00 93.25 220 ILE A O 1
ATOM 1730 N N . PHE A 1 221 ? -2.527 -10.423 0.548 1.00 91.88 221 PHE A N 1
ATOM 1731 C CA . PHE A 1 221 ? -2.599 -11.458 1.575 1.00 91.88 221 PHE A CA 1
ATOM 1732 C C . PHE A 1 221 ? -2.360 -10.887 2.979 1.00 91.88 221 PHE A C 1
ATOM 1734 O O . PHE A 1 221 ? -3.124 -11.180 3.898 1.00 91.88 221 PHE A O 1
ATOM 1741 N N . ILE A 1 222 ? -1.335 -10.048 3.140 1.00 93.00 222 ILE A N 1
ATOM 1742 C CA . ILE A 1 222 ? -0.998 -9.424 4.423 1.00 93.00 222 ILE A CA 1
ATOM 1743 C C . ILE A 1 222 ? -2.077 -8.422 4.835 1.00 93.00 222 ILE A C 1
ATOM 1745 O O . ILE A 1 222 ? -2.592 -8.506 5.949 1.00 93.00 222 ILE A O 1
ATOM 1749 N N . ASP A 1 223 ? -2.483 -7.529 3.939 1.00 93.81 223 ASP A N 1
ATOM 1750 C CA . ASP A 1 223 ? -3.517 -6.533 4.212 1.00 93.81 223 ASP A CA 1
ATOM 1751 C C . ASP A 1 223 ? -4.845 -7.191 4.603 1.00 93.81 223 ASP A C 1
ATOM 1753 O O . ASP A 1 223 ? -5.518 -6.723 5.519 1.00 93.81 223 ASP A O 1
ATOM 1757 N N . LEU A 1 224 ? -5.204 -8.325 3.988 1.00 93.50 224 LEU A N 1
ATOM 1758 C CA . LEU A 1 224 ? -6.398 -9.083 4.363 1.00 93.50 224 LEU A CA 1
ATOM 1759 C C . LEU A 1 224 ? -6.326 -9.572 5.817 1.00 93.50 224 LEU A C 1
ATOM 1761 O O . LEU A 1 224 ? -7.311 -9.465 6.549 1.00 93.50 224 LEU A O 1
ATOM 1765 N N . ILE A 1 225 ? -5.166 -10.076 6.251 1.00 92.12 225 ILE A N 1
ATOM 1766 C CA . ILE A 1 225 ? -4.945 -10.490 7.644 1.00 92.12 225 ILE A CA 1
ATOM 1767 C C . ILE A 1 225 ? -5.120 -9.292 8.582 1.00 92.12 225 ILE A C 1
ATOM 1769 O O . ILE A 1 225 ? -5.825 -9.400 9.588 1.00 92.12 225 ILE A O 1
ATOM 1773 N N . PHE A 1 226 ? -4.533 -8.141 8.246 1.00 92.56 226 PHE A N 1
ATOM 1774 C CA . PHE A 1 226 ? -4.655 -6.927 9.055 1.00 92.56 226 PHE A CA 1
ATOM 1775 C C . PHE A 1 226 ? -6.085 -6.391 9.104 1.00 92.56 226 PHE A C 1
ATOM 1777 O O . PHE A 1 226 ? -6.537 -5.994 10.174 1.00 92.56 226 PHE A O 1
ATOM 1784 N N . VAL A 1 227 ? -6.829 -6.428 7.999 1.00 92.12 227 VAL A N 1
ATOM 1785 C CA . VAL A 1 227 ? -8.245 -6.034 7.964 1.00 92.12 227 VAL A CA 1
ATOM 1786 C C . VAL A 1 227 ? -9.076 -6.922 8.889 1.00 92.12 227 VAL A C 1
ATOM 1788 O O . VAL A 1 227 ? -9.873 -6.412 9.676 1.00 92.12 227 VAL A O 1
ATOM 1791 N N . VAL A 1 228 ? -8.858 -8.241 8.866 1.00 92.44 228 VAL A N 1
ATOM 1792 C CA . VAL A 1 228 ? -9.542 -9.175 9.777 1.00 92.44 228 VAL A CA 1
ATOM 1793 C C . VAL A 1 228 ? -9.161 -8.909 11.237 1.00 92.44 228 VAL A C 1
ATOM 1795 O O . VAL A 1 228 ? -10.034 -8.889 12.110 1.00 92.44 228 VAL A O 1
ATOM 1798 N N . LEU A 1 229 ? -7.877 -8.672 11.514 1.00 92.31 229 LEU A N 1
ATOM 1799 C CA . LEU A 1 229 ? -7.380 -8.379 12.857 1.00 92.31 229 LEU A CA 1
ATOM 1800 C C . LEU A 1 229 ? -7.973 -7.073 13.405 1.00 92.31 229 LEU A C 1
ATOM 1802 O O . LEU A 1 229 ? -8.533 -7.058 14.501 1.00 92.31 229 LEU A O 1
ATOM 1806 N N . LEU A 1 230 ? -7.902 -5.990 12.630 1.00 90.56 230 LEU A N 1
ATOM 1807 C CA . LEU A 1 230 ? -8.422 -4.676 13.003 1.00 90.56 230 LEU A CA 1
ATOM 1808 C C . LEU A 1 230 ? -9.942 -4.689 13.148 1.00 90.56 230 LEU A C 1
ATOM 1810 O O . LEU A 1 230 ? -10.451 -4.145 14.123 1.00 90.56 230 LEU A O 1
ATOM 1814 N N . GLY A 1 231 ? -10.663 -5.360 12.246 1.00 88.38 231 GLY A N 1
ATOM 1815 C CA . GLY A 1 231 ? -12.112 -5.528 12.361 1.00 88.38 231 GLY A CA 1
ATOM 1816 C C . GLY A 1 231 ? -12.514 -6.304 13.620 1.00 88.38 231 GLY A C 1
ATOM 1817 O O . GLY A 1 231 ? -13.511 -5.977 14.262 1.00 88.38 231 GLY A O 1
ATOM 1818 N N . SER A 1 232 ? -11.708 -7.288 14.032 1.00 90.56 232 SER A N 1
ATOM 1819 C CA . SER A 1 232 ? -11.927 -8.023 15.286 1.00 90.56 232 SER A CA 1
ATOM 1820 C C . SER A 1 232 ? -11.695 -7.140 16.517 1.00 90.56 232 SER A C 1
ATOM 1822 O O . SER A 1 232 ? -12.468 -7.200 17.474 1.00 90.56 232 SER A O 1
ATOM 1824 N N . ILE A 1 233 ? -10.659 -6.294 16.485 1.00 90.25 233 ILE A N 1
ATOM 1825 C CA . ILE A 1 233 ? -10.369 -5.319 17.545 1.00 90.25 233 ILE A CA 1
ATOM 1826 C C . ILE A 1 233 ? -11.478 -4.263 17.621 1.00 90.25 233 ILE A C 1
ATOM 1828 O O . ILE A 1 233 ? -11.981 -3.997 18.710 1.00 90.25 233 ILE A O 1
ATOM 1832 N N . GLU A 1 234 ? -11.911 -3.712 16.485 1.00 89.19 234 GLU A N 1
ATOM 1833 C CA . GLU A 1 234 ? -13.043 -2.780 16.394 1.00 89.19 234 GLU A CA 1
ATOM 1834 C C . GLU A 1 234 ? -14.291 -3.399 17.030 1.00 89.19 234 GLU A C 1
ATOM 1836 O O . GLU A 1 234 ? -14.837 -2.834 17.975 1.00 89.19 234 GLU A O 1
ATOM 1841 N N . ALA A 1 235 ? -14.678 -4.609 16.613 1.00 87.44 235 ALA A N 1
ATOM 1842 C CA . ALA A 1 235 ? -15.843 -5.303 17.156 1.00 87.44 235 ALA A CA 1
ATOM 1843 C C . ALA A 1 235 ? -15.735 -5.562 18.671 1.00 87.44 235 ALA A C 1
ATOM 1845 O O . ALA A 1 235 ? -16.733 -5.476 19.395 1.00 87.44 235 ALA A O 1
ATOM 1846 N N . ALA A 1 236 ? -14.535 -5.865 19.174 1.00 88.50 236 ALA A N 1
ATOM 1847 C CA . ALA A 1 236 ? -14.297 -6.033 20.603 1.00 88.50 236 ALA A CA 1
ATOM 1848 C C . ALA A 1 236 ? -14.469 -4.708 21.365 1.00 88.50 236 ALA A C 1
ATOM 1850 O O . ALA A 1 236 ? -15.162 -4.679 22.385 1.00 88.50 236 ALA A O 1
ATOM 1851 N N . ILE A 1 237 ? -13.903 -3.607 20.861 1.00 86.12 237 ILE A N 1
ATOM 1852 C CA . ILE A 1 237 ? -14.013 -2.291 21.503 1.00 86.12 237 ILE A CA 1
ATOM 1853 C C . ILE A 1 237 ? -15.457 -1.782 21.444 1.00 86.12 237 ILE A C 1
ATOM 1855 O O . ILE A 1 237 ? -15.976 -1.310 22.453 1.00 86.12 237 ILE A O 1
ATOM 1859 N N . GLU A 1 238 ? -16.157 -1.935 20.321 1.00 86.81 238 GLU A N 1
ATOM 1860 C CA . GLU A 1 238 ? -17.575 -1.571 20.205 1.00 86.81 238 GLU A CA 1
ATOM 1861 C C . GLU A 1 238 ? -18.455 -2.377 21.168 1.00 86.81 238 GLU A C 1
ATOM 1863 O O . GLU A 1 238 ? -19.426 -1.862 21.736 1.00 86.81 238 GLU A O 1
ATOM 1868 N N . ARG A 1 239 ? -18.112 -3.646 21.412 1.00 86.56 239 ARG A N 1
ATOM 1869 C CA . ARG A 1 239 ? -18.830 -4.475 22.383 1.00 86.56 239 ARG A CA 1
ATOM 1870 C C . ARG A 1 239 ? -18.623 -3.983 23.816 1.00 86.56 239 ARG A C 1
ATOM 1872 O O . ARG A 1 239 ? -19.594 -3.961 24.576 1.00 86.56 239 ARG A O 1
ATOM 1879 N N . VAL A 1 240 ? -17.399 -3.582 24.164 1.00 86.69 240 VAL A N 1
ATOM 1880 C CA . VAL A 1 240 ? -17.017 -3.134 25.513 1.00 86.69 240 VAL A CA 1
ATOM 1881 C C . VAL A 1 240 ? -17.448 -1.687 25.778 1.00 86.69 240 VAL A C 1
ATOM 1883 O O . VAL A 1 240 ? -18.212 -1.442 26.708 1.00 86.69 240 VAL A O 1
ATOM 1886 N N . THR A 1 241 ? -17.005 -0.738 24.953 1.00 79.06 241 THR A N 1
ATOM 1887 C CA . THR A 1 241 ? -17.242 0.708 25.113 1.00 79.06 241 THR A CA 1
ATOM 1888 C C . THR A 1 241 ? -18.654 1.090 24.703 1.00 79.06 241 THR A C 1
ATOM 1890 O O . THR A 1 241 ? -19.313 1.912 25.334 1.00 79.06 241 THR A O 1
ATOM 1893 N N . GLY A 1 242 ? -19.147 0.471 23.635 1.00 71.38 242 GLY A N 1
ATOM 1894 C CA . GLY A 1 242 ? -20.476 0.721 23.126 1.00 71.38 242 GLY A CA 1
ATOM 1895 C C . GLY A 1 242 ? -20.641 1.843 22.132 1.00 71.38 242 GLY A C 1
ATOM 1896 O O . GLY A 1 242 ? -21.634 1.831 21.408 1.00 71.38 242 GLY A O 1
ATOM 1897 N N . ASP A 1 243 ? -19.694 2.758 22.069 1.00 74.69 243 ASP A N 1
ATOM 1898 C CA . ASP A 1 243 ? -19.644 3.756 21.014 1.00 74.69 243 ASP A CA 1
ATOM 1899 C C . ASP A 1 243 ? -19.286 3.105 19.682 1.00 74.69 243 ASP A C 1
ATOM 1901 O O . ASP A 1 243 ? -18.461 2.194 19.646 1.00 74.69 243 ASP A O 1
ATOM 1905 N N . SER A 1 244 ? -19.875 3.608 18.599 1.00 72.94 244 SER A N 1
ATOM 1906 C CA . SER A 1 244 ? -19.523 3.208 17.237 1.00 72.94 244 SER A CA 1
ATOM 1907 C C . SER A 1 244 ? -19.024 4.418 16.463 1.00 72.94 244 SER A C 1
ATOM 1909 O O . SER A 1 244 ? -19.563 5.520 16.606 1.00 72.94 244 SER A O 1
ATOM 1911 N N . ALA A 1 245 ? -18.034 4.209 15.606 1.00 73.56 245 ALA A N 1
ATOM 1912 C CA . ALA A 1 245 ? -17.550 5.238 14.699 1.00 73.56 245 ALA A CA 1
ATOM 1913 C C . ALA A 1 245 ? -17.815 4.791 13.261 1.00 73.56 245 ALA A C 1
ATOM 1915 O O . ALA A 1 245 ? -17.349 3.738 12.827 1.00 73.56 245 ALA A O 1
ATOM 1916 N N . MET A 1 246 ? -18.585 5.579 12.512 1.00 75.44 246 MET A N 1
ATOM 1917 C CA . MET A 1 246 ? -18.938 5.260 11.128 1.00 75.44 246 MET A CA 1
ATOM 1918 C C . MET A 1 246 ? -18.406 6.324 10.177 1.00 75.44 246 MET A C 1
ATOM 1920 O O . MET A 1 246 ? -18.510 7.517 10.447 1.00 75.44 246 MET A O 1
ATOM 1924 N N . PHE A 1 247 ? -17.878 5.905 9.027 1.00 70.00 247 PHE A N 1
ATOM 1925 C CA . PHE A 1 247 ? -17.557 6.845 7.957 1.00 70.00 247 PHE A CA 1
ATOM 1926 C C . PHE A 1 247 ? -18.821 7.193 7.174 1.00 70.00 247 PHE A C 1
ATOM 1928 O O . PHE A 1 247 ? -19.494 6.312 6.637 1.00 70.00 247 PHE A O 1
ATOM 1935 N N . ARG A 1 248 ? -19.139 8.484 7.068 1.00 68.75 248 ARG A N 1
ATOM 1936 C CA . ARG A 1 248 ? -20.192 8.997 6.184 1.00 68.75 248 ARG A CA 1
ATOM 1937 C C . ARG A 1 248 ? -19.555 9.995 5.221 1.00 68.75 248 ARG A C 1
ATOM 1939 O O . ARG A 1 248 ? -19.009 11.001 5.652 1.00 68.75 248 ARG A O 1
ATOM 1946 N N . ARG A 1 249 ? -19.623 9.712 3.912 1.00 63.88 249 ARG A N 1
ATOM 1947 C CA . ARG A 1 249 ? -18.986 10.529 2.852 1.00 63.88 249 ARG A CA 1
ATOM 1948 C C . ARG A 1 249 ? -17.471 10.741 3.073 1.00 63.88 249 ARG A C 1
ATOM 1950 O O . ARG A 1 249 ? -16.966 11.831 2.850 1.00 63.88 249 ARG A O 1
ATOM 1957 N N . GLY A 1 250 ? -16.763 9.717 3.562 1.00 62.88 250 GLY A N 1
ATOM 1958 C CA . GLY A 1 250 ? -15.313 9.770 3.815 1.00 62.88 250 GLY A CA 1
ATOM 1959 C C . GLY A 1 250 ? -14.893 10.435 5.131 1.00 62.88 250 GLY A C 1
ATOM 1960 O O . GLY A 1 250 ? -13.731 10.330 5.504 1.00 62.88 250 GLY A O 1
ATOM 1961 N N . LYS A 1 251 ? -15.825 11.048 5.874 1.00 70.81 251 LYS A N 1
ATOM 1962 C CA . LYS A 1 251 ? -15.566 11.643 7.192 1.00 70.81 251 LYS A CA 1
ATOM 1963 C C . LYS A 1 251 ? -15.992 10.718 8.325 1.00 70.81 251 LYS A C 1
ATOM 1965 O O . LYS A 1 251 ? -17.063 10.108 8.245 1.00 70.81 251 LYS A O 1
ATOM 1970 N N . LEU A 1 252 ? -15.177 10.622 9.372 1.00 73.62 252 LEU A N 1
ATOM 1971 C CA . LEU A 1 252 ? -15.496 9.861 10.573 1.00 73.62 252 LEU A CA 1
ATOM 1972 C C . LEU A 1 252 ? -16.548 10.619 11.391 1.00 73.62 252 LEU A C 1
ATOM 1974 O O . LEU A 1 252 ? -16.278 11.676 11.952 1.00 73.62 252 LEU A O 1
ATOM 1978 N N . VAL A 1 253 ? -17.750 10.057 11.476 1.00 71.81 253 VAL A N 1
ATOM 1979 C CA . VAL A 1 253 ? -18.806 10.544 12.361 1.00 71.81 253 VAL A CA 1
ATOM 1980 C C . VAL A 1 253 ? -18.871 9.604 13.553 1.00 71.81 253 VAL A C 1
ATOM 1982 O O . VAL A 1 253 ? -19.274 8.441 13.446 1.00 71.81 253 VAL A O 1
ATOM 1985 N N . ALA A 1 254 ? -18.440 10.122 14.696 1.00 71.62 254 ALA A N 1
ATOM 1986 C CA . ALA A 1 254 ? -18.675 9.503 15.982 1.00 71.62 254 ALA A CA 1
ATOM 1987 C C . ALA A 1 254 ? -20.174 9.540 16.279 1.00 71.62 254 ALA A C 1
ATOM 1989 O O . ALA A 1 254 ? -20.778 10.606 16.219 1.00 71.62 254 ALA A O 1
ATOM 1990 N N . MET A 1 255 ? -20.777 8.393 16.582 1.00 68.25 255 MET A N 1
ATOM 1991 C CA . MET A 1 255 ? -22.129 8.356 17.130 1.00 68.25 255 MET A CA 1
ATOM 1992 C C . MET A 1 255 ? -22.104 7.580 18.438 1.00 68.25 255 MET A C 1
ATOM 1994 O O . MET A 1 255 ? -21.770 6.392 18.480 1.00 68.25 255 MET A O 1
ATOM 1998 N N . THR A 1 256 ? -22.483 8.243 19.524 1.00 70.69 256 THR A N 1
ATOM 1999 C CA . THR A 1 256 ? -22.658 7.586 20.824 1.00 70.69 256 THR A CA 1
ATOM 2000 C C . THR A 1 256 ? -23.903 6.687 20.785 1.00 70.69 256 THR A C 1
ATOM 2002 O O . THR A 1 256 ? -24.855 6.950 20.044 1.00 70.69 256 THR A O 1
ATOM 2005 N N . ARG A 1 257 ? -23.975 5.637 21.625 1.00 65.12 257 ARG A N 1
ATOM 2006 C CA . ARG A 1 257 ? -25.163 4.744 21.707 1.00 65.12 257 ARG A CA 1
ATOM 2007 C C . ARG A 1 257 ? -26.494 5.491 21.838 1.00 65.12 257 ARG A C 1
ATOM 2009 O O . ARG A 1 257 ? -27.518 4.998 21.362 1.00 65.12 257 ARG A O 1
ATOM 2016 N N . GLN A 1 258 ? -26.495 6.635 22.521 1.00 67.56 258 GLN A N 1
ATOM 2017 C CA . GLN A 1 258 ? -27.686 7.461 22.717 1.00 67.56 258 GLN A CA 1
ATOM 2018 C C . GLN A 1 258 ? -28.137 8.114 21.405 1.00 67.56 258 GLN A C 1
ATOM 2020 O O . GLN A 1 258 ? -29.293 7.952 21.017 1.00 67.56 258 GLN A O 1
ATOM 2025 N N . GLU A 1 259 ? -27.217 8.718 20.656 1.00 74.69 259 GLU A N 1
ATOM 2026 C CA . GLU A 1 259 ? -27.505 9.348 19.364 1.00 74.69 259 GLU A CA 1
ATOM 2027 C C . GLU A 1 259 ? -27.987 8.340 18.316 1.00 74.69 259 GLU A C 1
ATOM 2029 O O . GLU A 1 259 ? -28.909 8.632 17.556 1.00 74.69 259 GLU A O 1
ATOM 2034 N N . ILE A 1 260 ? -27.446 7.114 18.311 1.00 72.75 260 ILE A N 1
ATOM 2035 C CA . ILE A 1 260 ? -27.906 6.039 17.412 1.00 72.75 260 ILE A CA 1
ATOM 2036 C C . ILE A 1 260 ? -29.354 5.654 17.724 1.00 72.75 260 ILE A C 1
ATOM 2038 O O . ILE A 1 260 ? -30.166 5.456 16.814 1.00 72.75 260 ILE A O 1
ATOM 2042 N N . ARG A 1 261 ? -29.702 5.540 19.014 1.00 74.38 261 ARG A N 1
ATOM 2043 C CA . ARG A 1 261 ? -31.073 5.230 19.443 1.00 74.38 261 ARG A CA 1
ATOM 2044 C C . ARG A 1 261 ? -32.026 6.355 19.061 1.00 74.38 261 ARG A C 1
ATOM 2046 O O . ARG A 1 261 ? -33.093 6.072 18.519 1.00 74.38 261 ARG A O 1
ATOM 2053 N N . GLU A 1 262 ? -31.632 7.604 19.272 1.00 82.94 262 GLU A N 1
ATOM 2054 C CA . GLU A 1 262 ? -32.428 8.764 18.876 1.00 82.94 262 GLU A CA 1
ATOM 2055 C C . GLU A 1 262 ? -32.589 8.871 17.362 1.00 82.94 262 GLU A C 1
ATOM 2057 O O . GLU A 1 262 ? -33.697 9.103 16.879 1.00 82.94 262 GLU A O 1
ATOM 2062 N N . MET A 1 263 ? -31.524 8.650 16.588 1.00 81.12 263 MET A N 1
ATOM 2063 C CA . MET A 1 263 ? -31.587 8.684 15.130 1.00 81.12 263 MET A CA 1
ATOM 2064 C C . MET A 1 263 ? -32.507 7.583 14.602 1.00 81.12 263 MET A C 1
ATOM 2066 O O . MET A 1 263 ? -33.379 7.869 13.782 1.00 81.12 263 MET A O 1
ATOM 2070 N N . ARG A 1 264 ? -32.395 6.351 15.117 1.00 82.81 264 ARG A N 1
ATOM 2071 C CA . ARG A 1 264 ? -33.280 5.241 14.731 1.00 82.81 264 ARG A CA 1
ATOM 2072 C C . ARG A 1 264 ? -34.740 5.538 15.086 1.00 82.81 264 ARG A C 1
ATOM 2074 O O . ARG A 1 264 ? -35.635 5.253 14.292 1.00 82.81 264 ARG A O 1
ATOM 2081 N N . GLN A 1 265 ? -34.991 6.179 16.229 1.00 87.88 265 GLN A N 1
ATOM 2082 C CA . GLN A 1 265 ? -36.330 6.643 16.602 1.00 87.88 265 GLN A CA 1
ATOM 2083 C C . GLN A 1 265 ? -36.836 7.765 15.685 1.00 87.88 265 GLN A C 1
ATOM 2085 O O . GLN A 1 265 ? -37.991 7.729 15.266 1.00 87.88 265 GLN A O 1
ATOM 2090 N N . ARG A 1 266 ? -35.996 8.746 15.327 1.00 88.00 266 ARG A N 1
ATOM 2091 C CA . ARG A 1 266 ? -36.349 9.816 14.376 1.00 88.00 266 ARG A CA 1
ATOM 2092 C C . ARG A 1 266 ? -36.654 9.247 12.993 1.00 88.00 266 ARG A C 1
ATOM 2094 O O . ARG A 1 266 ? -37.616 9.682 12.369 1.00 88.00 266 ARG A O 1
ATOM 2101 N N . GLN A 1 267 ? -35.878 8.269 12.535 1.00 88.56 267 GLN A N 1
ATOM 2102 C CA . GLN A 1 267 ? -36.055 7.633 11.233 1.00 88.56 267 GLN A CA 1
ATOM 2103 C C . GLN A 1 267 ? -37.346 6.806 11.191 1.00 88.56 267 GLN A C 1
ATOM 2105 O O . GLN A 1 267 ? -38.169 7.023 10.307 1.00 88.56 267 GLN A O 1
ATOM 2110 N N . SER A 1 268 ? -37.613 6.001 12.224 1.00 86.69 268 SER A N 1
ATOM 2111 C CA . SER A 1 268 ? -38.893 5.296 12.381 1.00 86.69 268 SER A CA 1
ATOM 2112 C C . SER A 1 268 ? -40.087 6.263 12.457 1.00 86.69 268 SER A C 1
ATOM 2114 O O . SER A 1 268 ? -41.112 6.047 11.810 1.00 86.69 268 SER A O 1
ATOM 2116 N N . ARG A 1 269 ? -39.958 7.391 13.173 1.00 89.19 269 ARG A N 1
ATOM 2117 C CA . ARG A 1 269 ? -40.988 8.449 13.202 1.00 89.19 269 ARG A CA 1
ATOM 2118 C C . ARG A 1 269 ? -41.203 9.104 11.834 1.00 89.19 269 ARG A C 1
ATOM 2120 O O . ARG A 1 269 ? -42.334 9.437 11.498 1.00 89.19 269 ARG A O 1
ATOM 2127 N N . ARG A 1 270 ? -40.148 9.306 11.041 1.00 89.38 270 ARG A N 1
ATOM 2128 C CA . ARG A 1 270 ? -40.260 9.837 9.671 1.00 89.38 270 ARG A CA 1
ATOM 2129 C C . ARG A 1 270 ? -40.943 8.840 8.740 1.00 89.38 270 ARG A C 1
ATOM 2131 O O . ARG A 1 270 ? -41.844 9.240 8.014 1.00 89.38 270 ARG A O 1
ATOM 2138 N N . GLU A 1 271 ? -40.574 7.565 8.801 1.00 90.12 271 GLU A N 1
ATOM 2139 C CA . GLU A 1 271 ? -41.184 6.507 7.987 1.00 90.12 271 GLU A CA 1
ATOM 2140 C C . GLU A 1 271 ? -42.663 6.314 8.323 1.00 90.12 271 GLU A C 1
ATOM 2142 O O . GLU A 1 271 ? -43.504 6.311 7.429 1.00 90.12 271 GLU A O 1
ATOM 2147 N N . THR A 1 272 ? -43.008 6.243 9.609 1.00 90.12 272 THR A N 1
ATOM 2148 C CA . THR A 1 272 ? -44.409 6.165 10.051 1.00 90.12 272 THR A CA 1
ATOM 2149 C C . THR A 1 272 ? -45.218 7.393 9.628 1.00 90.12 272 THR A C 1
ATOM 2151 O O . THR A 1 272 ? -46.323 7.227 9.114 1.00 90.12 272 THR A O 1
ATOM 2154 N N . ARG A 1 273 ? -44.675 8.614 9.749 1.00 89.06 273 ARG A N 1
ATOM 2155 C CA . ARG A 1 273 ? -45.328 9.836 9.237 1.00 89.06 273 ARG A CA 1
ATOM 2156 C C . ARG A 1 273 ? -45.485 9.828 7.716 1.00 89.06 273 ARG A C 1
ATOM 2158 O O . ARG A 1 273 ? -46.538 10.224 7.230 1.00 89.06 273 ARG A O 1
ATOM 2165 N N . ALA A 1 274 ? -44.481 9.367 6.974 1.00 89.62 274 ALA A N 1
ATOM 2166 C CA . ALA A 1 274 ? -44.535 9.262 5.516 1.00 89.62 274 ALA A CA 1
ATOM 2167 C C . ALA A 1 274 ? -45.556 8.212 5.050 1.00 89.62 274 ALA A C 1
ATOM 2169 O O . ALA A 1 274 ? -46.252 8.415 4.059 1.00 89.62 274 ALA A O 1
ATOM 2170 N N . LEU A 1 275 ? -45.685 7.096 5.773 1.00 89.12 275 LEU A N 1
ATOM 2171 C CA . LEU A 1 275 ? -46.716 6.088 5.526 1.00 89.12 275 LEU A CA 1
ATOM 2172 C C . LEU A 1 275 ? -48.112 6.631 5.849 1.00 89.12 275 LEU A C 1
ATOM 2174 O O . LEU A 1 275 ? -49.032 6.447 5.054 1.00 89.12 275 LEU A O 1
ATOM 2178 N N . GLN A 1 276 ? -48.268 7.339 6.971 1.00 87.81 276 GLN A N 1
ATOM 2179 C CA . GLN A 1 276 ? -49.526 7.993 7.338 1.00 87.81 276 GLN A CA 1
ATOM 2180 C C . GLN A 1 276 ? -49.937 9.054 6.317 1.00 87.81 276 GLN A C 1
ATOM 2182 O O . GLN A 1 276 ? -51.088 9.053 5.892 1.00 87.81 276 GLN A O 1
ATOM 2187 N N . SER A 1 277 ? -49.017 9.912 5.865 1.00 84.56 277 SER A N 1
ATOM 2188 C CA . SER A 1 277 ? -49.318 10.910 4.835 1.00 84.56 277 SER A CA 1
ATOM 2189 C C . SER A 1 277 ? -49.669 10.256 3.498 1.00 84.56 277 SER A C 1
ATOM 2191 O O . SER A 1 277 ? -50.616 10.685 2.843 1.00 84.56 277 SER A O 1
ATOM 2193 N N . ARG A 1 278 ? -48.994 9.160 3.120 1.00 84.12 278 ARG A N 1
ATOM 2194 C CA . ARG A 1 278 ? -49.368 8.349 1.948 1.00 84.12 278 ARG A CA 1
ATOM 2195 C C . ARG A 1 278 ? -50.767 7.752 2.068 1.00 84.12 278 ARG A C 1
ATOM 2197 O O . ARG A 1 278 ? -51.498 7.737 1.081 1.00 84.12 278 ARG A O 1
ATOM 2204 N N . ASN A 1 279 ? -51.134 7.246 3.241 1.00 83.19 279 ASN A N 1
ATOM 2205 C CA . ASN A 1 279 ? -52.453 6.660 3.474 1.00 83.19 279 ASN A CA 1
ATOM 2206 C C . ASN A 1 279 ? -53.547 7.737 3.487 1.00 83.19 279 ASN A C 1
ATOM 2208 O O . ASN A 1 279 ? -54.548 7.578 2.797 1.00 83.19 279 ASN A O 1
ATOM 2212 N N . ALA A 1 280 ? -53.312 8.880 4.135 1.00 80.06 280 ALA A N 1
ATOM 2213 C CA . ALA A 1 280 ? -54.223 10.025 4.105 1.00 80.06 280 ALA A CA 1
ATOM 2214 C C . ALA A 1 280 ? -54.391 10.599 2.682 1.00 80.06 280 ALA A C 1
ATOM 2216 O O . ALA A 1 280 ? -55.496 10.958 2.271 1.00 80.06 280 ALA A O 1
ATOM 2217 N N . ALA A 1 281 ? -53.321 10.630 1.879 1.00 76.00 281 ALA A N 1
ATOM 2218 C CA . ALA A 1 281 ? -53.383 11.011 0.466 1.00 76.00 281 ALA A CA 1
ATOM 2219 C C . ALA A 1 281 ? -54.172 9.997 -0.389 1.00 76.00 281 ALA A C 1
ATOM 2221 O O . ALA A 1 281 ? -54.836 10.382 -1.351 1.00 76.00 281 ALA A O 1
ATOM 2222 N N . LYS A 1 282 ? -54.135 8.701 -0.046 1.00 72.75 282 LYS A N 1
ATOM 2223 C CA . LYS A 1 282 ? -54.979 7.676 -0.683 1.00 72.75 282 LYS A CA 1
ATOM 2224 C C . LYS A 1 282 ? -56.454 7.820 -0.298 1.00 72.75 282 LYS A C 1
ATOM 2226 O O . LYS A 1 282 ? -57.297 7.703 -1.179 1.00 72.75 282 LYS A O 1
ATOM 2231 N N . GLU A 1 283 ? -56.762 8.099 0.967 1.00 69.88 283 GLU A N 1
ATOM 2232 C CA . GLU A 1 283 ? -58.141 8.256 1.464 1.00 69.88 283 GLU A CA 1
ATOM 2233 C C . GLU A 1 283 ? -58.814 9.552 0.988 1.00 69.88 283 GLU A C 1
ATOM 2235 O O . GLU A 1 283 ? -60.004 9.565 0.683 1.00 69.88 283 GLU A O 1
ATOM 2240 N N . SER A 1 284 ? -58.054 10.642 0.859 1.00 63.12 284 SER A N 1
ATOM 2241 C CA . SER A 1 284 ? -58.541 11.929 0.328 1.00 63.12 284 SER A CA 1
ATOM 2242 C C . SER A 1 284 ? -58.714 11.949 -1.195 1.00 63.12 284 SER A C 1
ATOM 2244 O O . SER A 1 284 ? -59.290 12.893 -1.749 1.00 63.12 284 SER A O 1
ATOM 2246 N N . ARG A 1 285 ? -58.267 10.900 -1.897 1.00 57.38 285 ARG A N 1
ATOM 2247 C CA . ARG A 1 285 ? -58.525 10.723 -3.325 1.00 57.38 285 ARG A CA 1
ATOM 2248 C C . ARG A 1 285 ? -60.010 10.384 -3.490 1.00 57.38 285 ARG A C 1
ATOM 2250 O O . ARG A 1 285 ? -60.407 9.230 -3.358 1.00 57.38 285 ARG A O 1
ATOM 2257 N N . LYS A 1 286 ? -60.839 11.407 -3.751 1.00 64.19 286 LYS A N 1
ATOM 2258 C CA . LYS A 1 286 ? -62.272 11.248 -4.066 1.00 64.19 286 LYS A CA 1
ATOM 2259 C C . LYS A 1 286 ? -62.434 10.066 -5.036 1.00 64.19 286 LYS A C 1
ATOM 2261 O O . LYS A 1 286 ? -61.713 10.050 -6.039 1.00 64.19 286 LYS A O 1
ATOM 2266 N N . PRO A 1 287 ? -63.324 9.092 -4.764 1.00 59.00 287 PRO A N 1
ATOM 2267 C CA . PRO A 1 287 ? -63.477 7.926 -5.623 1.00 59.00 287 PRO A CA 1
ATOM 2268 C C . PRO A 1 287 ? -63.807 8.420 -7.028 1.00 59.00 287 PRO A C 1
ATOM 2270 O O . PRO A 1 287 ? -64.837 9.062 -7.246 1.00 59.00 287 PRO A O 1
ATOM 2273 N N . SER A 1 288 ? -62.892 8.202 -7.973 1.00 65.06 288 SER A N 1
ATOM 2274 C CA . SER A 1 288 ? -63.135 8.589 -9.356 1.00 65.06 288 SER A CA 1
ATOM 2275 C C . SER A 1 288 ? -64.335 7.788 -9.859 1.00 65.06 288 SER A C 1
ATOM 2277 O O . SER A 1 288 ? -64.502 6.617 -9.515 1.00 65.06 288 SER A O 1
ATOM 2279 N N . ILE A 1 289 ? -65.198 8.420 -10.655 1.00 57.75 289 ILE A N 1
ATOM 2280 C CA . ILE A 1 289 ? -66.446 7.826 -11.170 1.00 57.75 289 ILE A CA 1
ATOM 2281 C C . ILE A 1 289 ? -66.180 6.501 -11.920 1.00 57.75 289 ILE A C 1
ATOM 2283 O O . ILE A 1 289 ? -67.037 5.624 -11.944 1.00 57.75 289 ILE A O 1
ATOM 2287 N N . TYR A 1 290 ? -64.954 6.304 -12.414 1.00 57.19 290 TYR A N 1
ATOM 2288 C CA . TYR A 1 290 ? -64.464 5.075 -13.045 1.00 57.19 290 TYR A CA 1
ATOM 2289 C C . TYR A 1 290 ? -64.258 3.876 -12.096 1.00 57.19 290 TYR A C 1
ATOM 2291 O O . TYR A 1 290 ? -63.992 2.778 -12.568 1.00 57.19 290 TYR A O 1
ATOM 2299 N N . SER A 1 291 ? -6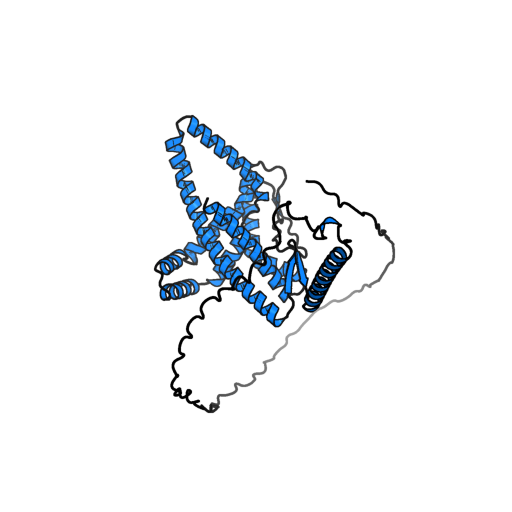4.364 4.059 -10.775 1.00 56.53 291 SER A N 1
ATOM 2300 C CA . SER A 1 291 ? -64.234 2.979 -9.778 1.00 56.53 291 SER A CA 1
ATOM 2301 C C . SER A 1 291 ? -65.565 2.332 -9.380 1.00 56.53 291 SER A C 1
ATOM 2303 O O . SER A 1 291 ? -65.573 1.366 -8.618 1.00 56.53 291 SER A O 1
ATOM 2305 N N . ARG A 1 292 ? -66.702 2.828 -9.892 1.00 59.06 292 ARG A N 1
ATOM 2306 C CA . ARG A 1 292 ? -67.992 2.150 -9.724 1.00 59.06 292 ARG A CA 1
ATOM 2307 C C . ARG A 1 292 ? -68.153 1.103 -10.827 1.00 59.06 292 ARG A C 1
ATOM 2309 O O . ARG A 1 292 ? -68.008 1.468 -11.993 1.00 59.06 292 ARG A O 1
ATOM 2316 N N . PRO A 1 293 ? -68.475 -0.162 -10.501 1.00 61.50 293 PRO A N 1
ATOM 2317 C CA . PRO A 1 293 ? -68.802 -1.146 -11.521 1.00 61.50 293 PRO A CA 1
ATOM 2318 C C . PRO A 1 293 ? -70.066 -0.669 -12.244 1.00 61.50 293 PRO A C 1
ATOM 2320 O O . PRO A 1 293 ? -71.167 -0.717 -11.698 1.00 61.50 293 PRO A O 1
ATOM 2323 N N . LEU A 1 294 ? -69.903 -0.133 -13.453 1.00 67.25 294 LEU A N 1
ATOM 2324 C CA . LEU A 1 294 ? -71.022 0.099 -14.354 1.00 67.25 294 LEU A CA 1
ATOM 2325 C C . LEU A 1 294 ? -71.568 -1.279 -14.712 1.00 67.25 294 LEU A C 1
ATOM 2327 O O . LEU A 1 294 ? -70.856 -2.090 -15.300 1.00 67.25 294 LEU A O 1
ATOM 2331 N N . ALA A 1 295 ? -72.810 -1.552 -14.313 1.00 61.19 295 ALA A N 1
ATOM 2332 C CA . ALA A 1 295 ? -73.530 -2.728 -14.767 1.00 61.19 295 ALA A CA 1
ATOM 2333 C C . ALA A 1 295 ? -73.693 -2.599 -16.283 1.00 61.19 295 ALA A C 1
ATOM 2335 O O . ALA A 1 295 ? -74.548 -1.859 -16.765 1.00 61.19 295 ALA A O 1
ATOM 2336 N N . ILE A 1 296 ? -72.805 -3.254 -17.027 1.00 66.38 296 ILE A N 1
ATOM 2337 C CA . ILE A 1 296 ? -72.926 -3.389 -18.471 1.00 66.38 296 ILE A CA 1
ATOM 2338 C C . ILE A 1 296 ? -74.134 -4.310 -18.675 1.00 66.38 296 ILE A C 1
ATOM 2340 O O . ILE A 1 296 ? -74.072 -5.460 -18.231 1.00 66.38 296 ILE A O 1
ATOM 2344 N N . PRO A 1 297 ? -75.251 -3.843 -19.262 1.00 58.66 297 PRO A N 1
ATOM 2345 C CA . PRO A 1 297 ? -76.322 -4.753 -19.625 1.00 58.66 297 PRO A CA 1
ATOM 2346 C C . PRO A 1 297 ? -75.741 -5.770 -20.608 1.00 58.66 297 PRO A C 1
ATOM 2348 O O . PRO A 1 297 ? -75.082 -5.390 -21.580 1.00 58.66 297 PRO A O 1
ATOM 2351 N N . GLY A 1 298 ? -75.929 -7.057 -20.312 1.00 61.94 298 GLY A N 1
ATOM 2352 C CA . GLY A 1 298 ? -75.497 -8.127 -21.202 1.00 61.94 298 GLY A CA 1
ATOM 2353 C C . GLY A 1 298 ? -76.059 -7.906 -22.613 1.00 61.94 298 GLY A C 1
ATOM 2354 O O . GLY A 1 298 ? -77.154 -7.347 -22.752 1.00 61.94 298 GLY A O 1
ATOM 2355 N N . PRO A 1 299 ? -75.315 -8.282 -23.667 1.00 62.94 299 PRO A N 1
ATOM 2356 C CA . PRO A 1 299 ? -75.809 -8.189 -25.033 1.00 62.94 299 PRO A CA 1
ATOM 2357 C C . PRO A 1 299 ? -77.160 -8.921 -25.159 1.00 62.94 299 PRO A C 1
ATOM 2359 O O . PRO A 1 299 ? -77.367 -9.949 -24.511 1.00 62.94 299 PRO A O 1
ATOM 2362 N N . PRO A 1 300 ? -78.108 -8.387 -25.947 1.00 55.00 300 PRO A N 1
ATOM 2363 C CA . PRO A 1 300 ? -79.474 -8.894 -25.977 1.00 55.00 300 PRO A CA 1
ATOM 2364 C C . PRO A 1 300 ? -79.491 -10.318 -26.543 1.00 55.00 300 PRO A C 1
ATOM 2366 O O . PRO A 1 300 ? -79.166 -10.520 -27.711 1.00 55.00 300 PRO A O 1
ATOM 2369 N N . GLY A 1 301 ? -79.873 -11.292 -25.712 1.00 60.06 301 GLY A N 1
ATOM 2370 C CA . GLY A 1 301 ? -80.023 -12.691 -26.126 1.00 60.06 301 GLY A CA 1
ATOM 2371 C C . GLY A 1 301 ? -79.714 -13.750 -25.067 1.00 60.06 301 GLY A C 1
ATOM 2372 O O . GLY A 1 301 ? -80.086 -14.899 -25.276 1.00 60.06 301 GLY A O 1
ATOM 2373 N N . GLU A 1 302 ? -79.097 -13.402 -23.935 1.00 50.44 302 GLU A N 1
ATOM 2374 C CA . GLU A 1 302 ? -78.781 -14.381 -22.884 1.00 50.44 302 GLU A CA 1
ATOM 2375 C C . GLU A 1 302 ? -79.472 -14.022 -21.563 1.00 50.44 302 GLU A C 1
ATOM 2377 O O . GLU A 1 302 ? -79.042 -13.152 -20.805 1.00 50.44 302 GLU A O 1
ATOM 2382 N N . GLU A 1 303 ? -80.594 -14.693 -21.305 1.00 54.25 303 GLU A N 1
ATOM 2383 C CA . GLU A 1 303 ? -81.209 -14.768 -19.980 1.00 54.25 303 GLU A CA 1
ATOM 2384 C C . GLU A 1 303 ? -80.270 -15.489 -18.991 1.00 54.25 303 GLU A C 1
ATOM 2386 O O . GLU A 1 303 ? -79.483 -16.351 -19.394 1.00 54.25 303 GLU A O 1
ATOM 2391 N N . PRO A 1 304 ? -80.333 -15.174 -17.684 1.00 48.25 304 PRO A N 1
ATOM 2392 C CA . PRO A 1 304 ? -79.394 -15.704 -16.707 1.00 48.25 304 PRO A CA 1
ATOM 2393 C C . PRO A 1 304 ? -79.683 -17.182 -16.425 1.00 48.25 304 PRO A C 1
ATOM 2395 O O . PRO A 1 304 ? -80.523 -17.524 -15.591 1.00 48.25 304 PRO A O 1
ATOM 2398 N N . VAL A 1 305 ? -78.939 -18.075 -17.075 1.00 47.88 305 VAL A N 1
ATOM 2399 C CA . VAL A 1 305 ? -78.846 -19.469 -16.638 1.00 47.88 305 VAL A CA 1
ATOM 2400 C C . VAL A 1 305 ? -77.968 -19.499 -15.394 1.00 47.88 305 VAL A C 1
ATOM 2402 O O . VAL A 1 305 ? -76.773 -19.216 -15.426 1.00 47.88 305 VAL A O 1
ATOM 2405 N N . THR A 1 306 ? -78.593 -19.823 -14.271 1.00 54.91 306 THR A N 1
ATOM 2406 C CA . THR A 1 306 ? -77.963 -20.056 -12.975 1.00 54.91 306 THR A CA 1
ATOM 2407 C C . THR A 1 306 ? -76.909 -21.158 -13.127 1.00 54.91 306 THR A C 1
ATOM 2409 O O . THR A 1 306 ? -77.251 -22.335 -13.184 1.00 54.91 306 THR A O 1
ATOM 2412 N N . GLN A 1 307 ? -75.623 -20.805 -13.214 1.00 48.16 307 GLN A N 1
ATOM 2413 C CA . GLN A 1 307 ? -74.539 -21.790 -13.207 1.00 48.16 307 GLN A CA 1
ATOM 2414 C C . GLN A 1 307 ? -73.875 -21.849 -11.831 1.00 48.16 307 GLN A C 1
ATOM 2416 O O . GLN A 1 307 ? -73.008 -21.060 -11.470 1.00 48.16 307 GLN A O 1
ATOM 2421 N N . SER A 1 308 ? -74.413 -22.789 -11.050 1.00 46.19 308 SER A N 1
ATOM 2422 C CA . SER A 1 308 ? -73.707 -23.819 -10.280 1.00 46.19 308 SER A CA 1
ATOM 2423 C C . SER A 1 308 ? -72.254 -23.547 -9.872 1.00 46.19 308 SER A C 1
ATOM 2425 O O . SER A 1 308 ? -71.341 -23.551 -10.694 1.00 46.19 308 SER A O 1
ATOM 2427 N N . SER A 1 309 ? -72.077 -23.460 -8.553 1.00 48.09 309 SER A N 1
ATOM 2428 C CA . SER A 1 309 ? -70.864 -23.723 -7.772 1.00 48.09 309 SER A CA 1
ATOM 2429 C C . SER A 1 309 ? -69.812 -24.581 -8.487 1.00 48.09 309 SER A C 1
ATOM 2431 O O . SER A 1 309 ? -69.950 -25.803 -8.578 1.00 48.09 309 SER A O 1
ATOM 2433 N N . SER A 1 310 ? -68.722 -23.952 -8.924 1.00 45.59 310 SER A N 1
ATOM 2434 C CA . SER A 1 310 ? -67.493 -24.665 -9.253 1.00 45.59 310 SER A CA 1
ATOM 2435 C C . SER A 1 310 ? -66.819 -25.102 -7.954 1.00 45.59 310 SER A C 1
ATOM 2437 O O . SER A 1 310 ? -66.331 -24.284 -7.173 1.00 45.59 310 SER A O 1
ATOM 2439 N N . VAL A 1 311 ? -66.854 -26.413 -7.743 1.00 50.56 311 VAL A N 1
ATOM 2440 C CA . VAL A 1 311 ? -66.123 -27.188 -6.743 1.00 50.56 311 VAL A CA 1
ATOM 2441 C C . VAL A 1 311 ? -64.646 -26.785 -6.740 1.00 50.56 311 VAL A C 1
ATOM 2443 O O . VAL A 1 311 ? -63.960 -26.885 -7.755 1.00 50.56 311 VAL A O 1
ATOM 2446 N N . ILE A 1 312 ? -64.171 -26.321 -5.586 1.00 44.72 312 ILE A N 1
ATOM 2447 C CA . ILE A 1 312 ? -62.751 -26.135 -5.297 1.00 44.72 312 ILE A CA 1
ATOM 2448 C C . ILE A 1 312 ? -62.169 -27.535 -5.088 1.00 44.72 312 ILE A C 1
ATOM 2450 O O . ILE A 1 312 ? -62.593 -28.251 -4.186 1.00 44.72 312 ILE A O 1
ATOM 2454 N N . VAL A 1 313 ? -61.236 -27.932 -5.952 1.00 48.34 313 VAL A N 1
ATOM 2455 C CA . VAL A 1 313 ? -60.426 -29.138 -5.765 1.00 48.34 313 VAL A CA 1
ATOM 2456 C C . VAL A 1 313 ? -59.379 -28.825 -4.699 1.00 48.34 313 VAL A C 1
ATOM 2458 O O . VAL A 1 313 ? -58.523 -27.960 -4.886 1.00 48.34 313 VAL A O 1
ATOM 2461 N N . GLU A 1 314 ? -59.510 -29.501 -3.566 1.00 60.75 314 GLU A N 1
ATOM 2462 C CA . GLU A 1 314 ? -58.590 -29.487 -2.433 1.00 60.75 314 GLU A CA 1
ATOM 2463 C C . GLU A 1 314 ? -57.281 -30.204 -2.835 1.00 60.75 314 GLU A C 1
ATOM 2465 O O . GLU A 1 314 ? -57.346 -31.297 -3.403 1.00 60.75 314 GLU A O 1
ATOM 2470 N N . PRO A 1 315 ? -56.091 -29.609 -2.632 1.00 53.59 315 PRO A N 1
ATOM 2471 C CA . PRO A 1 315 ? -54.824 -30.296 -2.869 1.00 53.59 315 PRO A CA 1
ATOM 2472 C C . PRO A 1 315 ? -54.605 -31.405 -1.833 1.00 53.59 315 PRO A C 1
ATOM 2474 O O . PRO A 1 315 ? -54.732 -31.152 -0.637 1.00 53.59 315 PRO A O 1
ATOM 2477 N N . ASP A 1 316 ? -54.239 -32.600 -2.304 1.00 53.88 316 ASP A N 1
ATOM 2478 C CA . ASP A 1 316 ? -53.967 -33.793 -1.494 1.00 53.88 316 ASP A CA 1
ATOM 2479 C C . ASP A 1 316 ? -53.041 -33.523 -0.293 1.00 53.88 316 ASP A C 1
ATOM 2481 O O . ASP A 1 316 ? -51.945 -32.962 -0.411 1.00 53.88 316 ASP A O 1
ATOM 2485 N N . GLU A 1 317 ? -53.493 -34.004 0.863 1.00 52.41 317 GLU A N 1
ATOM 2486 C CA . GLU A 1 317 ? -52.767 -34.093 2.124 1.00 52.41 317 GLU A CA 1
ATOM 2487 C C . GLU A 1 317 ? -51.501 -34.953 1.946 1.00 52.41 317 GLU A C 1
ATOM 2489 O O . GLU A 1 317 ? -51.557 -36.127 1.572 1.00 52.41 317 GLU A O 1
ATOM 2494 N N . GLN A 1 318 ? -50.326 -34.384 2.225 1.00 57.50 318 GLN A N 1
ATOM 2495 C CA . GLN A 1 318 ? -49.086 -35.159 2.295 1.00 57.50 318 GLN A CA 1
ATOM 2496 C C . GLN A 1 318 ? -49.154 -36.137 3.482 1.00 57.50 318 GLN A C 1
ATOM 2498 O O . GLN A 1 318 ? -49.440 -35.704 4.601 1.00 57.50 318 GLN A O 1
ATOM 2503 N N . PRO A 1 319 ? -48.844 -37.434 3.302 1.00 57.72 319 PRO A N 1
ATOM 2504 C CA . PRO A 1 319 ? -48.858 -38.381 4.406 1.00 57.72 319 PRO A CA 1
ATOM 2505 C C . PRO A 1 319 ? -47.778 -38.033 5.437 1.00 57.72 319 PRO A C 1
ATOM 2507 O O . PRO A 1 319 ? -46.593 -37.902 5.121 1.00 57.72 319 PRO A O 1
ATOM 2510 N N . ALA A 1 320 ? -48.212 -37.910 6.691 1.00 49.50 320 ALA A N 1
ATOM 2511 C CA . ALA A 1 320 ? -47.361 -37.680 7.846 1.00 49.50 320 ALA A CA 1
ATOM 2512 C C . ALA A 1 320 ? -46.278 -38.767 7.964 1.00 49.50 320 ALA A C 1
ATOM 2514 O O . ALA A 1 320 ? -46.566 -39.962 8.066 1.00 49.50 320 ALA A O 1
ATOM 2515 N N . LEU A 1 321 ? -45.017 -38.335 7.992 1.00 51.44 321 LEU A N 1
ATOM 2516 C CA . LEU A 1 321 ? -43.883 -39.171 8.371 1.00 51.44 321 LEU A CA 1
ATOM 2517 C C . LEU A 1 321 ? -44.086 -39.667 9.808 1.00 51.44 321 LEU A C 1
ATOM 2519 O O . LEU A 1 321 ? -44.126 -38.874 10.749 1.00 51.44 321 LEU A O 1
ATOM 2523 N N . GLN A 1 322 ? -44.197 -40.987 9.969 1.00 52.41 322 GLN A N 1
ATOM 2524 C CA . GLN A 1 322 ? -44.205 -41.646 11.271 1.00 52.41 322 GLN A CA 1
ATOM 2525 C C . GLN A 1 322 ? -42.877 -41.371 11.984 1.00 52.41 322 GLN A C 1
ATOM 2527 O O . GLN A 1 322 ? -41.823 -41.891 11.613 1.00 52.41 322 GLN A O 1
ATOM 2532 N N . THR A 1 323 ? -42.923 -40.546 13.023 1.00 46.88 323 THR A N 1
ATOM 2533 C CA . THR A 1 323 ? -41.841 -40.403 13.991 1.00 46.88 323 THR A CA 1
ATOM 2534 C C . THR A 1 323 ? -41.749 -41.684 14.812 1.00 46.88 323 THR A C 1
ATOM 2536 O O . THR A 1 323 ? -42.579 -41.964 15.675 1.00 46.88 323 THR A O 1
ATOM 2539 N N . GLY A 1 324 ? -40.727 -42.487 14.518 1.00 45.59 324 GLY A N 1
ATOM 2540 C CA . GLY A 1 324 ? -40.365 -43.647 15.322 1.00 45.59 324 GLY A CA 1
ATOM 2541 C C . GLY A 1 324 ? -40.083 -43.251 16.771 1.00 45.59 324 GLY A C 1
ATOM 2542 O O . GLY A 1 324 ? -39.403 -42.262 17.055 1.00 45.59 324 GLY A O 1
ATOM 2543 N N . THR A 1 325 ? -40.625 -44.042 17.689 1.00 50.03 325 THR A N 1
ATOM 2544 C CA . THR A 1 325 ? -40.436 -43.950 19.134 1.00 50.03 325 THR A CA 1
ATOM 2545 C C . THR A 1 325 ? -38.950 -44.109 19.459 1.00 50.03 325 THR A C 1
ATOM 2547 O O . THR A 1 325 ? -38.344 -45.148 19.200 1.00 50.03 325 THR A O 1
ATOM 2550 N N . ARG A 1 326 ? -38.342 -43.053 19.999 1.00 50.50 326 ARG A N 1
ATOM 2551 C CA . ARG A 1 326 ? -36.946 -43.044 20.444 1.00 50.50 326 ARG A CA 1
ATOM 2552 C C . ARG A 1 326 ? -36.857 -43.761 21.800 1.00 50.50 326 ARG A C 1
ATOM 2554 O O . ARG A 1 326 ? -37.590 -43.366 22.702 1.00 50.50 326 ARG A O 1
ATOM 2561 N N . PRO A 1 327 ? -35.987 -44.768 21.983 1.00 56.69 327 PRO A N 1
ATOM 2562 C CA . PRO A 1 327 ? -35.749 -45.342 23.301 1.00 56.69 327 PRO A CA 1
ATOM 2563 C C . PRO A 1 327 ? -35.009 -44.327 24.181 1.00 56.69 327 PRO A C 1
ATOM 2565 O O . PRO A 1 327 ? -33.912 -43.874 23.834 1.00 56.69 327 PRO A O 1
ATOM 2568 N N . ASP A 1 328 ? -35.632 -43.969 25.300 1.00 57.44 328 ASP A N 1
ATOM 2569 C CA . ASP A 1 328 ? -35.023 -43.281 26.437 1.00 57.44 328 ASP A CA 1
ATOM 2570 C C . ASP A 1 328 ? -34.009 -44.215 27.111 1.00 57.44 328 ASP A C 1
ATOM 2572 O O . ASP A 1 328 ? -34.372 -45.024 27.958 1.00 57.44 328 ASP A O 1
ATOM 2576 N N . ASP A 1 329 ? -32.734 -44.115 26.734 1.00 56.81 329 ASP A N 1
ATOM 2577 C CA . ASP A 1 329 ? -31.629 -44.452 27.640 1.00 56.81 329 ASP A CA 1
ATOM 2578 C C . ASP A 1 329 ? -30.338 -43.743 27.196 1.00 56.81 329 ASP A C 1
ATOM 2580 O O . ASP A 1 329 ? -29.465 -44.289 26.517 1.00 56.81 329 ASP A O 1
ATOM 2584 N N . ARG A 1 330 ? -30.226 -42.455 27.533 1.00 49.09 330 ARG A N 1
ATOM 2585 C CA . ARG A 1 330 ? -28.935 -41.758 27.563 1.00 49.09 330 ARG A CA 1
ATOM 2586 C C . ARG A 1 330 ? -28.670 -41.308 28.989 1.00 49.09 330 ARG A C 1
ATOM 2588 O O . ARG A 1 330 ? -29.061 -40.215 29.391 1.00 49.09 330 ARG A O 1
ATOM 2595 N N . ARG A 1 331 ? -27.962 -42.164 29.729 1.00 52.88 331 ARG A N 1
ATOM 2596 C CA . ARG A 1 331 ? -27.221 -41.787 30.937 1.00 52.88 331 ARG A CA 1
ATOM 2597 C C . ARG A 1 331 ? -26.361 -40.560 30.631 1.00 52.88 331 ARG A C 1
ATOM 2599 O O . ARG A 1 331 ? -25.530 -40.593 29.722 1.00 52.88 331 ARG A O 1
ATOM 2606 N N . GLY A 1 332 ? -26.602 -39.476 31.365 1.00 56.16 332 GLY A N 1
ATOM 2607 C CA . GLY A 1 332 ? -25.736 -38.302 31.354 1.00 56.16 332 GLY A CA 1
ATOM 2608 C C . GLY A 1 332 ? -24.338 -38.647 31.889 1.00 56.16 332 GLY A C 1
ATOM 2609 O O . GLY A 1 332 ? -24.197 -39.623 32.627 1.00 56.16 332 GLY A O 1
ATOM 2610 N N . PRO A 1 333 ? -23.301 -37.889 31.504 1.00 56.41 333 PRO A N 1
ATOM 2611 C CA . PRO A 1 333 ? -21.945 -38.116 31.988 1.00 56.41 333 PRO A CA 1
ATOM 2612 C C . PRO A 1 333 ? -21.840 -37.821 33.492 1.00 56.41 333 PRO A C 1
ATOM 2614 O O . PRO A 1 333 ? -22.301 -36.778 33.960 1.00 56.41 333 PRO A O 1
ATOM 2617 N N . ASP A 1 334 ? -21.218 -38.745 34.228 1.00 53.97 334 ASP A N 1
ATOM 2618 C CA . ASP A 1 334 ? -20.893 -38.615 35.649 1.00 53.97 334 ASP A CA 1
ATOM 2619 C C . ASP A 1 334 ? -20.056 -37.354 35.903 1.00 53.97 334 ASP A C 1
ATOM 2621 O O . ASP A 1 334 ? -18.971 -37.172 35.343 1.00 53.97 334 ASP A O 1
ATOM 2625 N N . MET A 1 335 ? -20.552 -36.482 36.783 1.00 48.34 335 MET A N 1
ATOM 2626 C CA . MET A 1 335 ? -19.768 -35.368 37.300 1.00 48.34 335 MET A CA 1
ATOM 2627 C C . MET A 1 335 ? -18.738 -35.897 38.297 1.00 48.34 335 MET A C 1
ATOM 2629 O O . MET A 1 335 ? -19.064 -36.229 39.435 1.00 48.34 335 MET A O 1
ATOM 2633 N N . ILE A 1 336 ? -17.473 -35.931 37.882 1.00 52.97 336 ILE A N 1
ATOM 2634 C CA . ILE A 1 336 ? -16.343 -36.124 38.790 1.00 52.97 336 ILE A CA 1
ATOM 2635 C C . ILE A 1 336 ? -16.139 -34.813 39.558 1.00 52.97 336 ILE A C 1
ATOM 2637 O O . ILE A 1 336 ? -15.554 -33.855 39.054 1.00 52.97 336 ILE A O 1
ATOM 2641 N N . THR A 1 337 ? -16.625 -34.759 40.796 1.00 53.91 337 THR A N 1
ATOM 2642 C CA . THR A 1 337 ? -16.284 -33.705 41.755 1.00 53.91 337 THR A CA 1
ATOM 2643 C C . THR A 1 337 ? -14.850 -33.909 42.243 1.00 53.91 337 THR A C 1
ATOM 2645 O O . THR A 1 337 ? -14.603 -34.652 43.191 1.00 53.91 337 THR A O 1
ATOM 2648 N N . GLY A 1 338 ? -13.894 -33.262 41.578 1.00 43.62 338 GLY A N 1
ATOM 2649 C CA . GLY A 1 338 ? -12.518 -33.138 42.052 1.00 43.62 338 GLY A CA 1
ATOM 2650 C C . GLY A 1 338 ? -12.375 -31.941 42.990 1.00 43.62 338 GLY A C 1
ATOM 2651 O O . GLY A 1 338 ? -12.416 -30.794 42.555 1.00 43.62 338 GLY A O 1
ATOM 2652 N N . SER A 1 339 ? -12.201 -32.197 44.283 1.00 51.53 339 SER A N 1
ATOM 2653 C CA . SER A 1 339 ? -11.794 -31.202 45.277 1.00 51.53 339 SER A CA 1
ATOM 2654 C C . SER A 1 339 ? -10.302 -30.890 45.124 1.00 51.53 339 SER A C 1
ATOM 2656 O O . SER A 1 339 ? -9.457 -31.745 45.386 1.00 51.53 339 SER A O 1
ATOM 2658 N N . ALA A 1 340 ? -9.977 -29.668 44.696 1.00 43.53 340 ALA A N 1
ATOM 2659 C CA . ALA A 1 340 ? -8.606 -29.179 44.603 1.00 43.53 340 ALA A CA 1
ATOM 2660 C C . ALA A 1 340 ? -8.060 -28.841 46.001 1.00 43.53 340 ALA A C 1
ATOM 2662 O O . ALA A 1 340 ? -8.429 -27.840 46.615 1.00 43.53 340 ALA A O 1
ATOM 2663 N N . THR A 1 341 ? -7.166 -29.684 46.508 1.00 46.31 341 THR A N 1
ATOM 2664 C CA . THR A 1 341 ? -6.359 -29.419 47.700 1.00 46.31 341 THR A CA 1
ATOM 2665 C C . THR A 1 341 ? -5.257 -28.422 47.343 1.00 46.31 341 THR A C 1
ATOM 2667 O O . THR A 1 341 ? -4.382 -28.707 46.528 1.00 46.31 341 THR A O 1
ATOM 2670 N N . ALA A 1 342 ? -5.292 -27.237 47.954 1.00 43.53 342 ALA A N 1
ATOM 2671 C CA . ALA A 1 342 ? -4.239 -26.238 47.833 1.00 43.53 342 ALA A CA 1
ATOM 2672 C C . ALA A 1 342 ? -2.937 -26.770 48.457 1.00 43.53 342 ALA A C 1
ATOM 2674 O O . ALA A 1 342 ? -2.804 -26.847 49.679 1.00 43.53 342 ALA A O 1
ATOM 2675 N N . ASN A 1 343 ? -1.968 -27.131 47.617 1.00 42.06 343 ASN A N 1
ATOM 2676 C CA . ASN A 1 343 ? -0.622 -27.468 48.061 1.00 42.06 343 ASN A CA 1
ATOM 2677 C C . ASN A 1 343 ? 0.137 -26.170 48.386 1.00 42.06 343 ASN A C 1
ATOM 2679 O O . ASN A 1 343 ? 0.730 -25.538 47.513 1.00 42.06 343 ASN A O 1
ATOM 2683 N N . ARG A 1 344 ? 0.081 -25.751 49.656 1.00 45.06 344 ARG A N 1
ATOM 2684 C CA . ARG A 1 344 ? 1.013 -24.771 50.226 1.00 45.06 344 ARG A CA 1
ATOM 2685 C C . ARG A 1 344 ? 2.359 -25.457 50.422 1.00 45.06 344 ARG A C 1
ATOM 2687 O O . ARG A 1 344 ? 2.573 -26.112 51.437 1.00 45.06 344 ARG A O 1
ATOM 2694 N N . SER A 1 345 ? 3.271 -25.253 49.480 1.00 45.62 345 SER A N 1
ATOM 2695 C CA . SER A 1 345 ? 4.693 -25.482 49.717 1.00 45.62 345 SER A CA 1
ATOM 2696 C C . SER A 1 345 ? 5.399 -24.142 49.899 1.00 45.62 345 SER A C 1
ATOM 2698 O O . SER A 1 345 ? 5.495 -23.318 48.997 1.00 45.62 345 SER A O 1
ATOM 2700 N N . SER A 1 346 ? 5.820 -23.958 51.145 1.00 43.22 346 SER A N 1
ATOM 2701 C CA . SER A 1 346 ? 6.781 -23.002 51.679 1.00 43.22 346 SER A CA 1
ATOM 2702 C C . SER A 1 346 ? 8.064 -22.903 50.847 1.00 43.22 346 SER A C 1
ATOM 2704 O O . SER A 1 346 ? 8.765 -23.901 50.738 1.00 43.22 346 SER A O 1
ATOM 2706 N N . MET A 1 347 ? 8.413 -21.701 50.379 1.00 43.97 347 MET A N 1
ATOM 2707 C CA . MET A 1 347 ? 9.788 -21.171 50.292 1.00 43.97 347 MET A CA 1
ATOM 2708 C C . MET A 1 347 ? 9.673 -19.637 50.263 1.00 43.97 347 MET A C 1
ATOM 2710 O O . MET A 1 347 ? 9.056 -19.071 49.371 1.00 43.97 347 MET A O 1
ATOM 2714 N N . ALA A 1 348 ? 9.950 -18.979 51.386 1.00 42.56 348 ALA A N 1
ATOM 2715 C CA . ALA A 1 348 ? 11.252 -18.400 51.732 1.00 42.56 348 ALA A CA 1
ATOM 2716 C C . ALA A 1 348 ? 11.425 -16.981 51.158 1.00 42.56 348 ALA A C 1
ATOM 2718 O O . ALA A 1 348 ? 11.838 -16.773 50.023 1.00 42.56 348 ALA A O 1
ATOM 2719 N N . THR A 1 349 ? 11.092 -16.016 52.012 1.00 48.25 349 THR A N 1
ATOM 2720 C CA . THR A 1 349 ? 11.425 -14.592 51.947 1.00 48.25 349 THR A CA 1
ATOM 2721 C C . THR A 1 349 ? 12.935 -14.375 51.802 1.00 48.25 349 THR A C 1
ATOM 2723 O O . THR A 1 349 ? 13.681 -14.863 52.653 1.00 48.25 349 THR A O 1
ATOM 2726 N N . PRO A 1 350 ? 13.405 -13.574 50.831 1.00 52.59 350 PRO A N 1
ATOM 2727 C CA . PRO A 1 350 ? 14.702 -12.919 50.925 1.00 52.59 350 PRO A CA 1
ATOM 2728 C C . PRO A 1 350 ? 14.533 -11.492 51.446 1.00 52.59 350 PRO A C 1
ATOM 2730 O O . PRO A 1 350 ? 13.627 -10.756 51.058 1.00 52.59 350 PRO A O 1
ATOM 2733 N N . ALA A 1 351 ? 15.412 -11.155 52.378 1.00 43.41 351 ALA A N 1
ATOM 2734 C CA . ALA A 1 351 ? 15.411 -9.956 53.185 1.00 43.41 351 ALA A CA 1
ATOM 2735 C C . ALA A 1 351 ? 15.610 -8.654 52.393 1.00 43.41 351 ALA A C 1
ATOM 2737 O O . ALA A 1 351 ? 16.335 -8.582 51.404 1.00 43.41 351 ALA A O 1
ATOM 2738 N N . LEU A 1 352 ? 14.982 -7.620 52.945 1.00 41.75 352 LEU A N 1
ATOM 2739 C CA . LEU A 1 352 ? 15.203 -6.200 52.725 1.00 41.75 352 LEU A CA 1
ATOM 2740 C C . LEU A 1 352 ? 16.686 -5.858 52.981 1.00 41.75 352 LEU A C 1
ATOM 2742 O O . LEU A 1 352 ? 17.168 -6.044 54.098 1.00 41.75 352 LEU A O 1
ATOM 2746 N N . ILE A 1 353 ? 17.401 -5.351 51.975 1.00 51.31 353 ILE A N 1
ATOM 2747 C CA . ILE A 1 353 ? 18.716 -4.716 52.150 1.00 51.31 353 ILE A CA 1
ATOM 2748 C C . ILE A 1 353 ? 18.528 -3.223 51.887 1.00 51.31 353 ILE A C 1
ATOM 2750 O O . ILE A 1 353 ? 18.204 -2.807 50.777 1.00 51.31 353 ILE A O 1
ATOM 2754 N N . ALA A 1 354 ? 18.672 -2.448 52.958 1.00 55.62 354 ALA A N 1
ATOM 2755 C CA . ALA A 1 354 ? 18.759 -0.995 52.954 1.00 55.62 354 ALA A CA 1
ATOM 2756 C C . ALA A 1 354 ? 20.180 -0.543 52.528 1.00 55.62 354 ALA A C 1
ATOM 2758 O O . ALA A 1 354 ? 21.116 -1.345 52.599 1.00 55.62 354 ALA A O 1
ATOM 2759 N N . PRO A 1 355 ? 20.339 0.705 52.055 1.00 58.62 355 PRO A N 1
ATOM 2760 C CA . PRO A 1 355 ? 21.491 1.152 51.271 1.00 58.62 355 PRO A CA 1
ATOM 2761 C C . PRO A 1 355 ? 22.694 1.572 52.134 1.00 58.62 355 PRO A C 1
ATOM 2763 O O . PRO A 1 355 ? 22.505 1.959 53.288 1.00 58.62 355 PRO A O 1
ATOM 2766 N N . PRO A 1 356 ? 23.918 1.574 51.575 1.00 60.59 356 PRO A N 1
ATOM 2767 C CA . PRO A 1 356 ? 25.054 2.250 52.184 1.00 60.59 356 PRO A CA 1
ATOM 2768 C C . PRO A 1 356 ? 25.148 3.724 51.734 1.00 60.59 356 PRO A C 1
ATOM 2770 O O . PRO A 1 356 ? 25.302 4.015 50.550 1.00 60.59 356 PRO A O 1
ATOM 2773 N N . GLU A 1 357 ? 25.088 4.641 52.704 1.00 49.19 357 GLU A N 1
ATOM 2774 C CA . GLU A 1 357 ? 25.983 5.818 52.785 1.00 49.19 357 GLU A CA 1
ATOM 2775 C C . GLU A 1 357 ? 27.451 5.319 52.856 1.00 49.19 357 GLU A C 1
ATOM 2777 O O . GLU A 1 357 ? 27.631 4.186 53.326 1.00 49.19 357 GLU A O 1
ATOM 2782 N N . PRO A 1 358 ? 28.506 6.077 52.451 1.00 55.19 358 PRO A N 1
ATOM 2783 C CA . PRO A 1 358 ? 28.766 7.430 52.973 1.00 55.19 358 PRO A CA 1
ATOM 2784 C C . PRO A 1 358 ? 29.629 8.401 52.109 1.00 55.19 358 PRO A C 1
ATOM 2786 O O . PRO A 1 358 ? 30.090 8.064 51.022 1.00 55.19 358 PRO A O 1
ATOM 2789 N N . ASP A 1 359 ? 29.844 9.585 52.705 1.00 44.94 359 ASP A N 1
ATOM 2790 C CA . ASP A 1 359 ? 30.956 10.560 52.589 1.00 44.94 359 ASP A CA 1
ATOM 2791 C C . ASP A 1 359 ? 31.099 11.389 51.292 1.00 44.94 359 ASP A C 1
ATOM 2793 O O . ASP A 1 359 ? 31.221 10.857 50.195 1.00 44.94 359 ASP A O 1
ATOM 2797 N N . LYS A 1 360 ? 30.895 12.720 51.312 1.00 40.69 360 LYS A N 1
ATOM 2798 C CA . LYS A 1 360 ? 31.640 13.830 51.968 1.00 40.69 360 LYS A CA 1
ATOM 2799 C C . LYS A 1 360 ? 33.030 14.071 51.373 1.00 40.69 360 LYS A C 1
ATOM 2801 O O . LYS A 1 360 ? 33.923 13.274 51.609 1.00 40.69 360 LYS A O 1
ATOM 2806 N N . GLU A 1 361 ? 33.146 15.197 50.669 1.00 44.72 361 GLU A N 1
ATOM 2807 C CA . GLU A 1 361 ? 34.282 16.138 50.543 1.00 44.72 361 GLU A CA 1
ATOM 2808 C C . GLU A 1 361 ? 33.823 17.149 49.466 1.00 44.72 361 GLU A C 1
ATOM 2810 O O . GLU A 1 361 ? 33.552 16.768 48.330 1.00 44.72 361 GLU A O 1
ATOM 2815 N N . ASP A 1 362 ? 33.282 18.305 49.845 1.00 41.03 362 ASP A N 1
ATOM 2816 C CA . ASP A 1 362 ? 33.945 19.536 50.312 1.00 41.03 362 ASP A CA 1
ATOM 2817 C C . ASP A 1 362 ? 34.320 20.470 49.146 1.00 41.03 362 ASP A C 1
ATOM 2819 O O . ASP A 1 362 ? 35.048 20.086 48.238 1.00 41.03 362 ASP A O 1
ATOM 2823 N N . GLU A 1 363 ? 33.809 21.706 49.275 1.00 41.84 363 GLU A N 1
ATOM 2824 C CA . GLU A 1 363 ? 34.481 22.974 48.942 1.00 41.84 363 GLU A CA 1
ATOM 2825 C C . GLU A 1 363 ? 34.675 23.327 47.443 1.00 41.84 363 GLU A C 1
ATOM 2827 O O . GLU A 1 363 ? 35.061 22.510 46.621 1.00 41.84 363 GLU A O 1
ATOM 2832 N N . ASP A 1 364 ? 34.459 24.549 46.954 1.00 39.91 364 ASP A N 1
ATOM 2833 C CA . ASP A 1 364 ? 34.008 25.828 47.508 1.00 39.91 364 ASP A CA 1
ATOM 2834 C C . ASP A 1 364 ? 33.796 26.792 46.307 1.00 39.91 364 ASP A C 1
ATOM 2836 O O . ASP A 1 364 ? 34.157 26.469 45.173 1.00 39.91 364 ASP A O 1
ATOM 2840 N N . GLU A 1 365 ? 33.274 27.985 46.599 1.00 42.66 365 GLU A N 1
ATOM 2841 C CA . GLU A 1 365 ? 33.235 29.204 45.768 1.00 42.66 365 GLU A CA 1
ATOM 2842 C C . GLU A 1 365 ? 32.208 29.218 44.612 1.00 42.66 365 GLU A C 1
ATOM 2844 O O . GLU A 1 365 ? 32.153 28.351 43.751 1.00 42.66 365 GLU A O 1
ATOM 2849 N N . GLY A 1 366 ? 31.326 30.202 44.459 1.00 36.09 366 GLY A N 1
ATOM 2850 C CA . GLY A 1 366 ? 31.264 31.552 44.998 1.00 36.09 366 GLY A CA 1
ATOM 2851 C C . GLY A 1 366 ? 30.548 32.430 43.956 1.00 36.09 366 GLY A C 1
ATOM 2852 O O . GLY A 1 366 ? 30.591 32.150 42.763 1.00 36.09 366 GLY A O 1
ATOM 2853 N N . GLU A 1 367 ? 29.888 33.489 44.422 1.00 38.03 367 GLU A N 1
ATOM 2854 C CA . GLU A 1 367 ? 29.368 34.627 43.638 1.00 38.03 367 GLU A CA 1
ATOM 2855 C C . GLU A 1 367 ? 27.960 34.551 42.987 1.00 38.03 367 GLU A C 1
ATOM 2857 O O . GLU A 1 367 ? 27.748 34.354 41.794 1.00 38.03 367 GLU A O 1
ATOM 2862 N N . SER A 1 368 ? 26.960 34.866 43.820 1.00 41.44 368 SER A N 1
ATOM 2863 C CA . SER A 1 368 ? 25.873 35.818 43.494 1.00 41.44 368 SER A CA 1
ATOM 2864 C C . SER A 1 368 ? 26.416 37.270 43.468 1.00 41.44 368 SER A C 1
ATOM 2866 O O . SER A 1 368 ? 27.553 37.444 43.902 1.00 41.44 368 SER A O 1
ATOM 2868 N N . PRO A 1 369 ? 25.650 38.346 43.143 1.00 53.34 369 PRO A N 1
ATOM 2869 C CA . PRO A 1 369 ? 24.219 38.446 42.788 1.00 53.34 369 PRO A CA 1
ATOM 2870 C C . PRO A 1 369 ? 23.921 39.396 41.592 1.00 53.34 369 PRO A C 1
ATOM 2872 O O . PRO A 1 369 ? 24.780 40.156 41.163 1.00 53.34 369 PRO A O 1
ATOM 2875 N N . ALA A 1 370 ? 22.663 39.439 41.122 1.00 36.53 370 ALA A N 1
ATOM 2876 C CA . ALA A 1 370 ? 21.828 40.663 41.099 1.00 36.53 370 ALA A CA 1
ATOM 2877 C C . ALA A 1 370 ? 20.615 40.565 40.143 1.00 36.53 370 ALA A C 1
ATOM 2879 O O . ALA A 1 370 ? 20.757 40.469 38.931 1.00 36.53 370 ALA A O 1
ATOM 2880 N N . LEU A 1 371 ? 19.421 40.648 40.747 1.00 38.41 371 LEU A N 1
ATOM 2881 C CA . LEU A 1 371 ? 18.315 41.571 40.428 1.00 38.41 371 LEU A CA 1
ATOM 2882 C C . LEU A 1 371 ? 18.043 41.934 38.950 1.00 38.41 371 LEU A C 1
ATOM 2884 O O . LEU A 1 371 ? 18.789 42.716 38.377 1.00 38.41 371 LEU A O 1
ATOM 2888 N N . HIS A 1 372 ? 16.856 41.583 38.429 1.00 39.94 372 HIS A N 1
ATOM 2889 C CA . HIS A 1 372 ? 15.803 42.588 38.177 1.00 39.94 372 HIS A CA 1
ATOM 2890 C C . HIS A 1 372 ? 14.455 41.983 37.716 1.00 39.94 372 HIS A C 1
ATOM 2892 O O . HIS A 1 372 ? 14.355 41.351 36.673 1.00 39.94 372 HIS A O 1
ATOM 2898 N N . SER A 1 373 ? 13.431 42.221 38.544 1.00 38.00 373 SER A N 1
ATOM 2899 C CA . SER A 1 373 ? 12.078 42.727 38.229 1.00 38.00 373 SER A CA 1
ATOM 2900 C C . SER A 1 373 ? 11.348 42.330 36.934 1.00 38.00 373 SER A C 1
ATOM 2902 O O . SER A 1 373 ? 11.670 42.781 35.838 1.00 38.00 373 SER A O 1
ATOM 2904 N N . THR A 1 374 ? 10.211 41.669 37.159 1.00 43.62 374 THR A N 1
ATOM 2905 C CA . THR A 1 374 ? 8.919 41.819 36.466 1.00 43.62 374 THR A CA 1
ATOM 2906 C C . THR A 1 374 ? 8.574 43.291 36.180 1.00 43.62 374 THR A C 1
ATOM 2908 O O . THR A 1 374 ? 8.891 44.161 36.997 1.00 43.62 374 THR A O 1
ATOM 2911 N N . PRO A 1 375 ? 7.846 43.575 35.088 1.00 50.25 375 PRO A N 1
ATOM 2912 C CA . PRO A 1 375 ? 6.437 43.921 35.291 1.00 50.25 375 PRO A CA 1
ATOM 2913 C C . PRO A 1 375 ? 5.476 43.331 34.242 1.00 50.25 375 PRO A C 1
ATOM 2915 O O . PRO A 1 375 ? 5.838 43.011 33.114 1.00 50.25 375 PRO A O 1
ATOM 2918 N N . GLU A 1 376 ? 4.234 43.200 34.690 1.00 39.81 376 GLU A N 1
ATOM 2919 C CA . GLU A 1 376 ? 2.996 42.920 33.955 1.00 39.81 376 GLU A CA 1
ATOM 2920 C C . GLU A 1 376 ? 2.402 44.259 33.407 1.00 39.81 376 GLU A C 1
ATOM 2922 O O . GLU A 1 376 ? 3.045 45.302 33.543 1.00 39.81 376 GLU A O 1
ATOM 2927 N N . PRO A 1 377 ? 1.148 44.305 32.917 1.00 52.81 377 PRO A N 1
ATOM 2928 C CA . PRO A 1 377 ? 0.672 44.170 31.536 1.00 52.81 377 PRO A CA 1
ATOM 2929 C C . PRO A 1 377 ? 0.310 45.519 30.864 1.00 52.81 377 PRO A C 1
ATOM 2931 O O . PRO A 1 377 ? 0.243 46.559 31.513 1.00 52.81 377 PRO A O 1
ATOM 2934 N N . THR A 1 378 ? -0.001 45.504 29.561 1.00 39.31 378 THR A N 1
ATOM 2935 C CA . THR A 1 378 ? -0.748 46.590 28.885 1.00 39.31 378 THR A CA 1
ATOM 2936 C C . THR A 1 378 ? -1.837 46.032 27.967 1.00 39.31 378 THR A C 1
ATOM 2938 O O . THR A 1 378 ? -1.662 44.999 27.325 1.00 39.31 378 THR A O 1
ATOM 2941 N N . GLU A 1 379 ? -2.976 46.719 28.015 1.00 38.88 379 GLU A N 1
ATOM 2942 C CA . GLU A 1 379 ? -4.282 46.461 27.404 1.00 38.88 379 GLU A CA 1
ATOM 2943 C C . GLU A 1 379 ? -4.379 46.852 25.918 1.00 38.88 379 GLU A C 1
ATOM 2945 O O . GLU A 1 379 ? -3.577 47.647 25.430 1.00 38.88 379 GLU A O 1
ATOM 2950 N N . SER A 1 380 ? -5.502 46.424 25.312 1.00 35.69 380 SER A N 1
ATOM 2951 C CA . SER A 1 380 ? -6.211 46.983 24.136 1.00 35.69 380 SER A CA 1
ATOM 2952 C C . SER A 1 380 ? -5.522 46.766 22.773 1.00 35.69 380 SER A C 1
ATOM 2954 O O . SER A 1 380 ? -4.307 46.813 22.681 1.00 35.69 380 SER A O 1
ATOM 2956 N N . GLU A 1 381 ? -6.192 46.420 21.672 1.00 42.22 381 GLU A N 1
ATOM 2957 C CA . GLU A 1 381 ? -7.473 46.905 21.151 1.00 42.22 381 GLU A CA 1
ATOM 2958 C C . GLU A 1 381 ? -8.223 45.836 20.328 1.00 42.22 381 GLU A C 1
ATOM 2960 O O . GLU A 1 381 ? -7.641 44.907 19.768 1.00 42.22 381 GLU A O 1
ATOM 2965 N N . ASP A 1 382 ? -9.540 46.026 20.322 1.00 37.38 382 ASP A N 1
ATOM 2966 C CA . ASP A 1 382 ? -10.579 45.638 19.367 1.00 37.38 382 ASP A CA 1
ATOM 2967 C C . ASP A 1 382 ? -10.150 45.069 18.001 1.00 37.38 382 ASP A C 1
ATOM 2969 O O . ASP A 1 382 ? -9.450 45.718 17.234 1.00 37.38 382 ASP A O 1
ATOM 2973 N N . ASP A 1 383 ? -10.738 43.926 17.629 1.00 40.91 383 ASP A N 1
ATOM 2974 C CA . ASP A 1 383 ? -11.250 43.753 16.266 1.00 40.91 383 ASP A CA 1
ATOM 2975 C C . ASP A 1 383 ? -12.490 42.848 16.278 1.00 40.91 383 ASP A C 1
ATOM 2977 O O . ASP A 1 383 ? -12.452 41.626 16.450 1.00 40.91 383 ASP A O 1
ATOM 2981 N N . ILE A 1 384 ? -13.624 43.526 16.141 1.00 37.06 384 ILE A N 1
ATOM 2982 C CA . ILE A 1 384 ? -14.948 42.997 15.852 1.00 37.06 384 ILE A CA 1
ATOM 2983 C C . ILE A 1 384 ? -14.968 42.732 14.346 1.00 37.06 384 ILE A C 1
ATOM 2985 O O . ILE A 1 384 ? -14.895 43.678 13.567 1.00 37.06 384 ILE A O 1
ATOM 2989 N N . ILE A 1 385 ? -15.098 41.474 13.919 1.00 42.78 385 ILE A N 1
ATOM 2990 C CA . ILE A 1 385 ? -15.506 41.166 12.543 1.00 42.78 385 ILE A CA 1
ATOM 2991 C C . ILE A 1 385 ? -16.815 40.389 12.584 1.00 42.78 385 ILE A C 1
ATOM 2993 O O . ILE A 1 385 ? -16.954 39.357 13.242 1.00 42.78 385 ILE A O 1
ATOM 2997 N N . GLU A 1 386 ? -17.774 41.004 11.907 1.00 39.16 386 GLU A N 1
ATOM 2998 C CA . GLU A 1 386 ? -19.191 40.721 11.823 1.00 39.16 386 GLU A CA 1
ATOM 2999 C C . GLU A 1 386 ? -19.514 39.314 11.314 1.00 39.16 386 GLU A C 1
ATOM 3001 O O . GLU A 1 386 ? -18.933 38.803 10.355 1.00 39.16 386 GLU A O 1
ATOM 3006 N N . MET A 1 387 ? -20.545 38.742 11.937 1.00 40.25 387 MET A N 1
ATOM 3007 C CA . MET A 1 387 ? -21.427 37.760 11.321 1.00 40.25 387 MET A CA 1
ATOM 3008 C C . MET A 1 387 ? -22.025 38.354 10.041 1.00 40.25 387 MET A C 1
ATOM 3010 O O . MET A 1 387 ? -22.745 39.347 10.101 1.00 40.25 387 MET A O 1
ATOM 3014 N N . SER A 1 388 ? -21.762 37.713 8.907 1.00 41.31 388 SER A N 1
ATOM 3015 C CA . SER A 1 388 ? -22.628 37.778 7.731 1.00 41.31 388 SER A CA 1
ATOM 3016 C C . SER A 1 388 ? -23.326 36.426 7.614 1.00 41.31 388 SER A C 1
ATOM 3018 O O . SER A 1 388 ? -22.737 35.429 7.200 1.00 41.31 388 SER A O 1
ATOM 3020 N N . ASP A 1 389 ? -24.570 36.404 8.087 1.00 47.44 389 ASP A N 1
ATOM 3021 C CA . ASP A 1 389 ? -25.618 35.571 7.511 1.00 47.44 389 ASP A CA 1
ATOM 3022 C C . ASP A 1 389 ? -25.845 36.094 6.088 1.00 47.44 389 ASP A C 1
ATOM 3024 O O . ASP A 1 389 ? -26.095 37.285 5.946 1.00 47.44 389 ASP A O 1
ATOM 3028 N N . ASP A 1 390 ? -25.657 35.249 5.075 1.00 44.69 390 ASP A N 1
ATOM 3029 C CA . ASP A 1 390 ? -26.298 35.296 3.750 1.00 44.69 390 ASP A CA 1
ATOM 3030 C C . ASP A 1 390 ? -25.516 34.355 2.821 1.00 44.69 390 ASP A C 1
ATOM 3032 O O . ASP A 1 390 ? -24.373 34.619 2.465 1.00 44.69 390 ASP A O 1
ATOM 3036 N N . ASP A 1 391 ? -26.101 33.196 2.523 1.00 43.19 391 ASP A N 1
ATOM 3037 C CA . ASP A 1 391 ? -26.220 32.692 1.150 1.00 43.19 391 ASP A CA 1
ATOM 3038 C C . ASP A 1 391 ? -27.082 31.426 1.188 1.00 43.19 391 ASP A C 1
ATOM 3040 O O . ASP A 1 391 ? -26.652 30.290 1.425 1.00 43.19 391 ASP A O 1
ATOM 3044 N N . GLU A 1 392 ? -28.372 31.716 1.044 1.00 44.03 392 GLU A N 1
ATOM 3045 C CA . GLU A 1 392 ? -29.438 30.816 0.652 1.00 44.03 392 GLU A CA 1
ATOM 3046 C C . GLU A 1 392 ? -29.166 30.210 -0.742 1.00 44.03 392 GLU A C 1
ATOM 3048 O O . GLU A 1 392 ? -28.518 30.804 -1.596 1.00 44.03 392 GLU A O 1
ATOM 3053 N N . ASP A 1 393 ? -29.750 29.031 -0.956 1.00 46.44 393 ASP A N 1
ATOM 3054 C CA . ASP A 1 393 ? -30.306 28.581 -2.234 1.00 46.44 393 ASP A CA 1
ATOM 3055 C C . ASP A 1 393 ? -29.400 28.452 -3.470 1.00 46.44 393 ASP A C 1
ATOM 3057 O O . ASP A 1 393 ? -29.423 29.276 -4.373 1.00 46.44 393 ASP A O 1
ATOM 3061 N N . GLU A 1 394 ? -28.810 27.263 -3.642 1.00 50.69 394 GLU A N 1
ATOM 3062 C CA . GLU A 1 394 ? -28.732 26.629 -4.969 1.00 50.69 394 GLU A CA 1
ATOM 3063 C C . GLU A 1 394 ? -29.115 25.141 -4.861 1.00 50.69 394 GLU A C 1
ATOM 3065 O O . GLU A 1 394 ? -28.291 24.228 -4.764 1.00 50.69 394 GLU A O 1
ATOM 3070 N N . MET A 1 395 ? -30.429 24.897 -4.835 1.00 51.47 395 MET A N 1
ATOM 3071 C CA . MET A 1 395 ? -31.021 23.705 -5.436 1.00 51.47 395 MET A CA 1
ATOM 3072 C C . MET A 1 395 ? -31.639 24.136 -6.761 1.00 51.47 395 MET A C 1
ATOM 3074 O O . MET A 1 395 ? -32.688 24.768 -6.747 1.00 51.47 395 MET A O 1
ATOM 3078 N N . GLU A 1 396 ? -31.042 23.743 -7.882 1.00 52.47 396 GLU A N 1
ATOM 3079 C CA . GLU A 1 396 ? -31.804 23.553 -9.112 1.00 52.47 396 GLU A CA 1
ATOM 3080 C C . GLU A 1 396 ? -31.200 22.438 -9.971 1.00 52.47 396 GLU A C 1
ATOM 3082 O O . GLU A 1 396 ? -29.985 22.276 -10.104 1.00 52.47 396 GLU A O 1
ATOM 3087 N N . ASP A 1 397 ? -32.126 21.618 -10.451 1.00 60.78 397 ASP A N 1
ATOM 3088 C CA . ASP A 1 397 ? -31.981 20.480 -11.338 1.00 60.78 397 ASP A CA 1
ATOM 3089 C C . ASP A 1 397 ? -31.350 20.871 -12.687 1.00 60.78 397 ASP A C 1
ATOM 3091 O O . ASP A 1 397 ? -31.688 21.913 -13.235 1.00 60.78 397 ASP A O 1
ATOM 3095 N N . ASP A 1 398 ? -30.532 19.993 -13.281 1.00 54.84 398 ASP A N 1
ATOM 3096 C CA . ASP A 1 398 ? -30.829 19.489 -14.633 1.00 54.84 398 ASP A CA 1
ATOM 3097 C C . ASP A 1 398 ? -29.897 18.336 -15.071 1.00 54.84 398 ASP A C 1
ATOM 3099 O O . ASP A 1 398 ? -28.674 18.473 -15.110 1.00 54.84 398 ASP A O 1
ATOM 3103 N N . ASN A 1 399 ? -30.559 17.244 -15.481 1.00 46.38 399 ASN A N 1
ATOM 3104 C CA . ASN A 1 399 ? -30.186 16.209 -16.466 1.00 46.38 399 ASN A CA 1
ATOM 3105 C C . ASN A 1 399 ? -29.047 15.200 -16.194 1.00 46.38 399 ASN A C 1
ATOM 3107 O O . ASN A 1 399 ? -27.852 15.514 -16.403 1.00 46.38 399 ASN A O 1
#

Sequence (399 aa):
MLVGGLFVLLRQLEHWLHQHIFKVGWLVTKSFQTTTILYYTFFLPGVFLHELSFWFVAGILNVHAKSSIQWPEAQEIAELKLSFVELSRDAGPFRLALITLAPLITGVTVVWLIANNLLDFNSFFALIRSGGLSDVSAAIGQLTSTTDFWLWTYILFTISNTMIPRLQDLKGLRIVLILIAVAAAALIFIGVGNEVVVQVLVGPVADALFLLAGTFAVIIFIDLIFVVLLGSIEAAIERVTGDSAMFRRGKLVAMTRQEIREMRQRQSRRETRALQSRNAAKESRKPSIYSRPLAIPGPPGEEPVTQSSSVIVEPDEQPALQTGTRPDDRRGPDMITGSATANRSSMATPALIAPPEPDKEDEDEGESPALHSTPEPTESEDDIIEMSDDDEDEMEDDN

Radius of gyration: 37.4 Å; chains: 1; bounding box: 116×92×94 Å